Protein AF-A0A2D5GA46-F1 (afdb_monomer)

pLDDT: mean 88.22, std 16.43, range [21.11, 98.94]

Structure (mmCIF, N/CA/C/O backbone):
data_AF-A0A2D5GA46-F1
#
_entry.id   AF-A0A2D5GA46-F1
#
loop_
_atom_site.group_PDB
_atom_site.id
_atom_site.type_symbol
_atom_site.label_atom_id
_atom_site.label_alt_id
_atom_site.label_comp_id
_atom_site.label_asym_id
_atom_site.label_entity_id
_atom_site.label_seq_id
_atom_site.pdbx_PDB_ins_code
_atom_site.Cartn_x
_atom_site.Cartn_y
_atom_site.Cartn_z
_atom_site.occupancy
_atom_site.B_iso_or_equiv
_atom_site.auth_seq_id
_atom_site.auth_comp_id
_atom_site.auth_asym_id
_atom_site.auth_atom_id
_atom_site.pdbx_PDB_model_num
ATOM 1 N N . MET A 1 1 ? 27.102 -34.604 -5.254 1.00 32.22 1 MET A N 1
ATOM 2 C CA . MET A 1 1 ? 25.715 -34.229 -4.903 1.00 32.22 1 MET A CA 1
ATOM 3 C C . MET A 1 1 ? 25.779 -32.876 -4.217 1.00 32.22 1 MET A C 1
ATOM 5 O O . MET A 1 1 ? 26.209 -32.819 -3.077 1.00 32.22 1 MET A O 1
ATOM 9 N N . THR A 1 2 ? 25.460 -31.797 -4.927 1.00 32.66 2 THR A N 1
ATOM 10 C CA . THR A 1 2 ? 25.626 -30.408 -4.451 1.00 32.66 2 THR A CA 1
ATOM 11 C C . THR A 1 2 ? 24.474 -29.549 -4.974 1.00 32.66 2 THR A C 1
ATOM 13 O O . THR A 1 2 ? 24.656 -28.627 -5.761 1.00 32.66 2 THR A O 1
ATOM 16 N N . ARG A 1 3 ? 23.248 -29.910 -4.579 1.00 33.72 3 ARG A N 1
ATOM 17 C CA . ARG A 1 3 ? 22.033 -29.100 -4.750 1.00 33.72 3 ARG A CA 1
ATOM 18 C C . ARG A 1 3 ? 21.175 -29.288 -3.506 1.00 33.72 3 ARG A C 1
ATOM 20 O O . ARG A 1 3 ? 20.723 -30.395 -3.240 1.00 33.72 3 ARG A O 1
ATOM 27 N N . GLY A 1 4 ? 21.040 -28.217 -2.735 1.00 32.31 4 GLY A N 1
ATOM 28 C CA . GLY A 1 4 ? 20.486 -28.236 -1.385 1.00 32.31 4 GLY A CA 1
ATOM 29 C C . GLY A 1 4 ? 21.064 -27.082 -0.579 1.00 32.31 4 GLY A C 1
ATOM 30 O O . GLY A 1 4 ? 21.772 -27.311 0.396 1.00 32.31 4 GLY A O 1
ATOM 31 N N . GLY A 1 5 ? 20.822 -25.848 -1.039 1.00 42.66 5 GLY A N 1
ATOM 32 C CA . GLY A 1 5 ? 21.061 -24.668 -0.207 1.00 42.66 5 GLY A CA 1
ATOM 33 C C . GLY A 1 5 ? 20.242 -24.795 1.076 1.00 42.66 5 GLY A C 1
ATOM 34 O O . GLY A 1 5 ? 19.144 -25.357 1.050 1.00 42.66 5 GLY A O 1
ATOM 35 N N . ASN A 1 6 ? 20.794 -24.347 2.201 1.00 55.47 6 ASN A N 1
ATOM 36 C CA . ASN A 1 6 ? 20.184 -24.573 3.504 1.00 55.47 6 ASN A CA 1
ATOM 37 C C . ASN A 1 6 ? 18.778 -23.945 3.542 1.00 55.47 6 ASN A C 1
ATOM 39 O O . ASN A 1 6 ? 18.624 -22.746 3.320 1.00 55.47 6 ASN A O 1
ATOM 43 N N . MET A 1 7 ? 17.747 -24.740 3.839 1.00 55.38 7 MET A N 1
ATOM 44 C CA . MET A 1 7 ? 16.361 -24.256 3.885 1.00 55.38 7 MET A CA 1
ATOM 45 C C . MET A 1 7 ? 16.195 -23.096 4.884 1.00 55.38 7 MET A C 1
ATOM 47 O O . MET A 1 7 ? 15.442 -22.164 4.618 1.00 55.38 7 MET A O 1
ATOM 51 N N . ALA A 1 8 ? 16.957 -23.094 5.985 1.00 58.28 8 ALA A N 1
ATOM 52 C CA . ALA A 1 8 ? 16.979 -21.981 6.936 1.00 58.28 8 ALA A CA 1
ATOM 53 C C . ALA A 1 8 ? 17.539 -20.681 6.322 1.00 58.28 8 ALA A C 1
ATOM 55 O O . ALA A 1 8 ? 17.043 -19.596 6.603 1.00 58.28 8 ALA A O 1
ATOM 56 N N . GLU A 1 9 ? 18.531 -20.782 5.436 1.00 61.66 9 GLU A N 1
ATOM 57 C CA . GLU A 1 9 ? 19.129 -19.636 4.743 1.00 61.66 9 GLU A CA 1
ATOM 58 C C . GLU A 1 9 ? 18.161 -19.032 3.715 1.00 61.66 9 GLU A C 1
ATOM 60 O O . GLU A 1 9 ? 18.057 -17.813 3.604 1.00 61.66 9 GLU A O 1
ATOM 65 N N . GLN A 1 10 ? 17.376 -19.867 3.024 1.00 61.78 10 GLN A N 1
ATOM 66 C CA . GLN A 1 10 ? 16.293 -19.397 2.151 1.00 61.78 10 GLN A CA 1
ATOM 67 C C . GLN A 1 10 ? 15.168 -18.701 2.934 1.00 61.78 10 GLN A C 1
ATOM 69 O O . GLN A 1 10 ? 14.608 -17.718 2.453 1.00 61.78 10 GLN A O 1
ATOM 74 N N . LEU A 1 11 ? 14.853 -19.172 4.146 1.00 63.16 11 LEU A N 1
ATOM 75 C CA . LEU A 1 11 ? 13.822 -18.570 4.998 1.00 63.16 11 LEU A CA 1
ATOM 76 C C . LEU A 1 11 ? 14.230 -17.193 5.549 1.00 63.16 11 LEU A C 1
ATOM 78 O O . LEU A 1 11 ? 13.364 -16.336 5.715 1.00 63.16 11 LEU A O 1
ATOM 82 N N . LEU A 1 12 ? 15.527 -16.939 5.760 1.00 65.25 12 LEU A N 1
ATOM 83 C CA . LEU A 1 12 ? 16.032 -15.615 6.151 1.00 65.25 12 LEU A CA 1
ATOM 84 C C . LEU A 1 12 ? 15.854 -14.558 5.046 1.00 65.25 12 LEU A C 1
ATOM 86 O O . LEU A 1 12 ? 15.592 -13.399 5.357 1.00 65.25 12 LEU A O 1
ATOM 90 N N . LYS A 1 13 ? 15.906 -14.949 3.763 1.00 67.62 13 LYS A N 1
ATOM 91 C CA . LYS A 1 13 ? 15.710 -14.035 2.617 1.00 67.62 13 LYS A CA 1
ATOM 92 C C . LYS A 1 13 ? 14.271 -13.520 2.460 1.00 67.62 13 LYS A C 1
ATOM 94 O O . LYS A 1 13 ? 14.012 -12.702 1.582 1.00 67.62 13 LYS A O 1
ATOM 99 N N . LYS A 1 14 ? 13.313 -13.984 3.275 1.00 67.69 14 LYS A N 1
ATOM 100 C CA . LYS A 1 14 ? 11.907 -13.562 3.160 1.00 67.69 14 LYS A CA 1
ATOM 101 C C . LYS A 1 14 ? 11.649 -12.108 3.568 1.00 67.69 14 LYS A C 1
ATOM 103 O O . LYS A 1 14 ? 10.670 -11.541 3.091 1.00 67.69 14 LYS A O 1
ATOM 108 N N . GLU A 1 15 ? 12.491 -11.523 4.419 1.00 69.81 15 GLU A N 1
ATOM 109 C CA . GLU A 1 15 ? 12.172 -10.280 5.140 1.00 69.81 15 GLU A CA 1
ATOM 110 C C . GLU A 1 15 ? 13.110 -9.091 4.869 1.00 69.81 15 GLU A C 1
ATOM 112 O O . GLU A 1 15 ? 13.010 -8.067 5.550 1.00 69.81 15 GLU A O 1
ATOM 117 N N . GLY A 1 16 ? 13.962 -9.164 3.846 1.00 67.50 16 GLY A N 1
ATOM 118 C CA . GLY A 1 16 ? 14.787 -8.035 3.414 1.00 67.50 16 GLY A CA 1
ATOM 119 C C . GLY A 1 16 ? 16.171 -8.426 2.911 1.00 67.50 16 GLY A C 1
ATOM 120 O O . GLY A 1 16 ? 16.488 -9.599 2.712 1.00 67.50 16 GLY A O 1
ATOM 121 N N . ASP A 1 17 ? 17.003 -7.399 2.748 1.00 70.38 17 ASP A N 1
ATOM 122 C CA . ASP A 1 17 ? 18.439 -7.521 2.505 1.00 70.38 17 ASP A CA 1
ATOM 123 C C . ASP A 1 17 ? 19.165 -8.200 3.682 1.00 70.38 17 ASP A C 1
ATOM 125 O O . ASP A 1 17 ? 18.800 -8.047 4.851 1.00 70.38 17 ASP A O 1
ATOM 129 N N . ILE A 1 18 ? 20.226 -8.946 3.376 1.00 74.94 18 ILE A N 1
ATOM 130 C CA . ILE A 1 18 ? 20.950 -9.759 4.354 1.00 74.94 18 ILE A CA 1
ATOM 131 C C . ILE A 1 18 ? 22.105 -8.940 4.929 1.00 74.94 18 ILE A C 1
ATOM 133 O O . ILE A 1 18 ? 23.061 -8.626 4.223 1.00 74.94 18 ILE A O 1
ATOM 137 N N . ASN A 1 19 ? 22.080 -8.689 6.243 1.00 79.00 19 ASN A N 1
ATOM 138 C CA . ASN A 1 19 ? 23.097 -7.891 6.947 1.00 79.00 19 ASN A CA 1
ATOM 139 C C . ASN A 1 19 ? 24.559 -8.298 6.688 1.00 79.00 19 ASN A C 1
ATOM 141 O O . ASN A 1 19 ? 25.452 -7.466 6.819 1.00 79.00 19 ASN A O 1
ATOM 145 N N . LEU A 1 20 ? 24.808 -9.563 6.344 1.00 80.62 20 LEU A N 1
ATOM 146 C CA . LEU A 1 20 ? 26.142 -10.124 6.114 1.00 80.62 20 LEU A CA 1
ATOM 147 C C . LEU A 1 20 ? 26.400 -10.515 4.644 1.00 80.62 20 LEU A C 1
ATOM 149 O O . LEU A 1 20 ? 27.418 -11.142 4.361 1.00 80.62 20 LEU A O 1
ATOM 153 N N . GLY A 1 21 ? 25.505 -10.165 3.713 1.00 84.38 21 GLY A N 1
ATOM 154 C CA . GLY A 1 21 ? 25.599 -10.550 2.300 1.00 84.38 21 GLY A CA 1
ATOM 155 C C . GLY A 1 21 ? 26.822 -9.970 1.576 1.00 84.38 21 GLY A C 1
ATOM 156 O O . GLY A 1 21 ? 27.232 -8.834 1.812 1.00 84.38 21 GLY A O 1
ATOM 157 N N . GLU A 1 22 ? 27.397 -10.729 0.639 1.00 88.62 22 GLU A N 1
ATOM 158 C CA . GLU A 1 22 ? 28.576 -10.294 -0.131 1.00 88.62 22 GLU A CA 1
ATOM 159 C C . GLU A 1 22 ? 28.310 -9.051 -0.995 1.00 88.62 22 GLU A C 1
ATOM 161 O O . GLU A 1 22 ? 29.223 -8.268 -1.266 1.00 88.62 22 GLU A O 1
ATOM 166 N N . ARG A 1 23 ? 27.064 -8.853 -1.453 1.00 89.44 23 ARG A N 1
ATOM 167 C CA . ARG A 1 23 ? 26.666 -7.642 -2.188 1.00 89.44 23 ARG A CA 1
ATOM 168 C C . ARG A 1 23 ? 26.649 -6.418 -1.275 1.00 89.44 23 ARG A C 1
ATOM 170 O O . ARG A 1 23 ? 27.208 -5.396 -1.666 1.00 89.44 23 ARG A O 1
ATOM 177 N N . ARG A 1 24 ? 26.157 -6.554 -0.034 1.00 91.50 24 ARG A N 1
ATOM 178 C CA . ARG A 1 24 ? 26.246 -5.505 0.998 1.00 91.50 24 ARG A CA 1
ATOM 179 C C . ARG A 1 24 ? 27.687 -5.080 1.235 1.00 91.50 24 ARG A C 1
ATOM 181 O O . ARG A 1 24 ? 27.998 -3.898 1.158 1.00 91.50 24 ARG A O 1
ATOM 188 N N . GLN A 1 25 ? 28.572 -6.047 1.474 1.00 92.19 25 GLN A N 1
ATOM 189 C CA . GLN A 1 25 ? 29.986 -5.777 1.748 1.00 92.19 25 GLN A CA 1
ATOM 190 C C . GLN A 1 25 ? 30.677 -5.076 0.568 1.00 92.19 25 GLN A C 1
ATOM 192 O O . GLN A 1 25 ? 31.430 -4.127 0.779 1.00 92.19 25 GLN A O 1
ATOM 197 N N . ARG A 1 26 ? 30.386 -5.486 -0.677 1.00 93.69 26 ARG A N 1
ATOM 198 C CA . ARG A 1 26 ? 30.885 -4.804 -1.884 1.00 93.69 26 ARG A CA 1
ATOM 199 C C . ARG A 1 26 ? 30.360 -3.375 -2.000 1.00 93.69 26 ARG A C 1
ATOM 201 O O . ARG A 1 26 ? 31.159 -2.466 -2.196 1.00 93.69 26 ARG A O 1
ATOM 208 N N . TRP A 1 27 ? 29.058 -3.167 -1.810 1.00 95.12 27 TRP A N 1
ATOM 209 C CA . TRP A 1 27 ? 28.456 -1.833 -1.843 1.00 95.12 27 TRP A CA 1
ATOM 210 C C . TRP A 1 27 ? 29.061 -0.923 -0.764 1.00 95.12 27 TRP A C 1
ATOM 212 O O . TRP A 1 27 ? 29.492 0.189 -1.053 1.00 95.12 27 TRP A O 1
ATOM 222 N N . GLN A 1 28 ? 29.207 -1.413 0.469 1.00 95.44 28 GLN A N 1
ATOM 223 C CA . GLN A 1 28 ? 29.870 -0.670 1.543 1.00 95.44 28 GLN A CA 1
ATOM 224 C C . GLN A 1 28 ? 31.334 -0.343 1.211 1.00 95.44 28 GLN A C 1
ATOM 226 O O . GLN A 1 28 ? 31.806 0.755 1.510 1.00 95.44 28 GLN A O 1
ATOM 231 N N . ALA A 1 29 ? 32.052 -1.272 0.572 1.00 95.38 29 ALA A N 1
ATOM 232 C CA . ALA A 1 29 ? 33.435 -1.067 0.159 1.00 95.38 29 ALA A CA 1
ATOM 233 C C . ALA A 1 29 ? 33.589 -0.001 -0.941 1.00 95.38 29 ALA A C 1
ATOM 235 O O . ALA A 1 29 ? 34.587 0.718 -0.919 1.00 95.38 29 ALA A O 1
ATOM 236 N N . GLU A 1 30 ? 32.620 0.110 -1.852 1.00 96.56 30 GLU A N 1
ATOM 237 C CA . GLU A 1 30 ? 32.587 1.072 -2.964 1.00 96.56 30 GLU A CA 1
ATOM 238 C C . GLU A 1 30 ? 32.096 2.465 -2.531 1.00 96.56 30 GLU A C 1
ATOM 240 O O . GLU A 1 30 ? 32.662 3.474 -2.947 1.00 96.56 30 GLU A O 1
ATOM 245 N N . TYR A 1 31 ? 31.072 2.531 -1.671 1.00 95.88 31 TYR A N 1
ATOM 246 C CA . TYR A 1 31 ? 30.302 3.757 -1.428 1.00 95.88 31 TYR A CA 1
ATOM 247 C C . TYR A 1 31 ? 30.518 4.443 -0.072 1.00 95.88 31 TYR A C 1
ATOM 249 O O . TYR A 1 31 ? 30.036 5.564 0.099 1.00 95.88 31 TYR A O 1
ATOM 257 N N . LEU A 1 32 ? 31.192 3.818 0.903 1.00 96.94 32 LEU A N 1
ATOM 258 C CA . LEU A 1 32 ? 31.374 4.404 2.242 1.00 96.94 32 LEU A CA 1
ATOM 259 C C . LEU A 1 32 ? 32.798 4.902 2.490 1.00 96.94 32 LEU A C 1
ATOM 261 O O . LEU A 1 32 ? 33.761 4.147 2.342 1.00 96.94 32 LEU A O 1
ATOM 265 N N . ASN A 1 33 ? 32.928 6.143 2.957 1.00 96.38 33 ASN A N 1
ATOM 266 C CA . ASN A 1 33 ? 34.182 6.690 3.471 1.00 96.38 33 ASN A CA 1
ATOM 267 C C . ASN A 1 33 ? 34.531 6.160 4.880 1.00 96.38 33 ASN A C 1
ATOM 269 O O . ASN A 1 33 ? 33.725 5.505 5.548 1.00 96.38 33 ASN A O 1
ATOM 273 N N . ASP A 1 34 ? 35.744 6.467 5.344 1.00 97.62 34 ASP A N 1
ATOM 274 C CA . ASP A 1 34 ? 36.262 5.994 6.635 1.00 97.62 34 ASP A CA 1
ATOM 275 C C . ASP A 1 34 ? 35.435 6.472 7.839 1.00 97.62 34 ASP A C 1
ATOM 277 O O . ASP A 1 34 ? 35.288 5.733 8.811 1.00 97.62 34 ASP A O 1
ATOM 281 N N . ASN A 1 35 ? 34.839 7.669 7.775 1.00 97.38 35 ASN A N 1
ATOM 282 C CA . ASN A 1 35 ? 33.985 8.199 8.841 1.00 97.38 35 ASN A CA 1
ATOM 283 C C . ASN A 1 35 ? 32.694 7.376 8.987 1.00 97.38 35 ASN A C 1
ATOM 285 O O . ASN A 1 35 ? 32.341 6.959 10.089 1.00 97.38 35 ASN A O 1
ATOM 289 N N . SER A 1 36 ? 32.017 7.077 7.875 1.00 97.56 36 SER A N 1
ATOM 290 C CA . SER A 1 36 ? 30.827 6.217 7.865 1.00 97.56 36 SER A CA 1
ATOM 291 C C . SER A 1 36 ? 31.163 4.797 8.327 1.00 97.56 36 SER A C 1
ATOM 293 O O . SER A 1 36 ? 30.433 4.230 9.138 1.00 97.56 36 SER A O 1
ATOM 295 N N . ARG A 1 37 ? 32.302 4.237 7.890 1.00 97.12 37 ARG A N 1
ATOM 296 C CA . ARG A 1 37 ? 32.782 2.922 8.355 1.00 97.12 37 ARG A CA 1
ATOM 297 C C . ARG A 1 37 ? 33.083 2.911 9.851 1.00 97.12 37 ARG A C 1
ATOM 299 O O . ARG A 1 37 ? 32.729 1.946 10.517 1.00 97.12 37 ARG A O 1
ATOM 306 N N . GLN A 1 38 ? 33.690 3.967 10.396 1.00 98.00 38 GLN A N 1
ATOM 307 C CA . GLN A 1 38 ? 33.962 4.062 11.831 1.00 98.00 38 GLN A CA 1
ATOM 308 C C . GLN A 1 38 ? 32.664 4.073 12.650 1.00 98.00 38 GLN A C 1
ATOM 310 O O . GLN A 1 38 ? 32.552 3.310 13.605 1.00 98.00 38 GLN A O 1
ATOM 315 N N . ILE A 1 39 ? 31.659 4.850 12.236 1.00 97.94 39 ILE A N 1
ATOM 316 C CA . ILE A 1 39 ? 30.347 4.876 12.902 1.00 97.94 39 ILE A CA 1
ATOM 317 C C . ILE A 1 39 ? 29.661 3.500 12.833 1.00 97.94 39 ILE A C 1
ATOM 319 O O . ILE A 1 39 ? 29.128 3.042 13.839 1.00 97.94 39 ILE A O 1
ATOM 323 N N . LEU A 1 40 ? 29.717 2.800 11.692 1.00 96.50 40 LEU A N 1
ATOM 324 C CA . LEU A 1 40 ? 29.174 1.437 11.563 1.00 96.50 40 LEU A CA 1
ATOM 325 C C . LEU A 1 40 ? 29.952 0.398 12.392 1.00 96.50 40 LEU A C 1
ATOM 327 O O . LEU A 1 40 ? 29.359 -0.550 12.906 1.00 96.50 40 LEU A O 1
ATOM 331 N N . ASN A 1 41 ? 31.265 0.572 12.557 1.00 96.38 41 ASN A N 1
ATOM 332 C CA . ASN A 1 41 ? 32.075 -0.259 13.450 1.00 96.38 41 ASN A CA 1
ATOM 333 C C . ASN A 1 41 ? 31.704 -0.028 14.921 1.00 96.38 41 ASN A C 1
ATOM 335 O O . ASN A 1 41 ? 31.658 -0.989 15.687 1.00 96.38 41 ASN A O 1
ATOM 339 N N . ASP A 1 42 ? 31.424 1.216 15.316 1.00 97.56 42 ASP A N 1
ATOM 340 C CA . ASP A 1 42 ? 30.950 1.538 16.663 1.00 97.56 42 ASP A CA 1
ATOM 341 C C . ASP A 1 42 ? 29.507 1.039 16.892 1.00 97.56 42 ASP A C 1
ATOM 343 O O . ASP A 1 42 ? 29.247 0.433 17.930 1.00 97.56 42 ASP A O 1
ATOM 347 N N . ASP A 1 43 ? 28.595 1.158 15.916 1.00 96.00 43 ASP A N 1
ATOM 348 C CA . ASP A 1 43 ? 27.264 0.517 15.949 1.00 96.00 43 ASP A CA 1
ATOM 349 C C . ASP A 1 43 ? 27.387 -0.995 16.200 1.00 96.00 43 ASP A C 1
ATOM 351 O O . ASP A 1 43 ? 26.903 -1.518 17.205 1.00 96.00 43 ASP A O 1
ATOM 355 N N . SER A 1 44 ? 28.160 -1.675 15.350 1.00 94.88 44 SER A N 1
ATOM 356 C CA . SER A 1 44 ? 28.462 -3.107 15.447 1.00 94.88 44 SER A CA 1
ATOM 357 C C . SER A 1 44 ? 29.178 -3.505 16.748 1.00 94.88 44 SER A C 1
ATOM 359 O O . SER A 1 44 ? 29.153 -4.672 17.140 1.00 94.88 44 SER A O 1
ATOM 361 N N . ARG A 1 45 ? 29.815 -2.560 17.448 1.00 96.69 45 ARG A N 1
ATOM 362 C CA . ARG A 1 45 ? 30.484 -2.798 18.732 1.00 96.69 45 ARG A CA 1
ATOM 363 C C . ARG A 1 45 ? 29.552 -2.644 19.934 1.00 96.69 45 ARG A C 1
ATOM 365 O O . ARG A 1 45 ? 29.762 -3.334 20.932 1.00 96.69 45 ARG A O 1
ATOM 372 N N . TYR A 1 46 ? 28.594 -1.720 19.877 1.00 97.19 46 TYR A N 1
ATOM 373 C CA . TYR A 1 46 ? 27.772 -1.339 21.031 1.00 97.19 46 TYR A CA 1
ATOM 374 C C . TYR A 1 46 ? 26.321 -1.843 20.966 1.00 97.19 46 TYR A C 1
ATOM 376 O O . TYR A 1 46 ? 25.702 -1.989 22.022 1.00 97.19 46 TYR A O 1
ATOM 384 N N . PHE A 1 47 ? 25.788 -2.157 19.782 1.00 96.06 47 PHE A N 1
ATOM 385 C CA . PHE A 1 47 ? 24.461 -2.761 19.613 1.00 96.06 47 PHE A CA 1
ATOM 386 C C . PHE A 1 47 ? 24.520 -4.290 19.480 1.00 96.06 47 PHE A C 1
ATOM 388 O O . PHE A 1 47 ? 25.528 -4.883 19.092 1.00 96.06 47 PHE A O 1
ATOM 395 N N . LEU A 1 48 ? 23.414 -4.952 19.835 1.00 94.12 48 LEU A N 1
ATOM 396 C CA . LEU A 1 48 ? 23.295 -6.406 19.754 1.00 94.12 48 LEU A CA 1
ATOM 397 C C . LEU A 1 48 ? 23.180 -6.861 18.294 1.00 94.12 48 LEU A C 1
ATOM 399 O O . LEU A 1 48 ? 22.312 -6.401 17.554 1.00 94.12 48 LEU A O 1
ATOM 403 N N . HIS A 1 49 ? 24.002 -7.835 17.906 1.00 90.19 49 HIS A N 1
ATOM 404 C CA . HIS A 1 49 ? 23.925 -8.460 16.587 1.00 90.19 49 HIS A CA 1
ATOM 405 C C . HIS A 1 49 ? 22.663 -9.316 16.480 1.00 90.19 49 HIS A C 1
ATOM 407 O O . HIS A 1 49 ? 22.516 -10.315 17.184 1.00 90.19 49 HIS A O 1
ATOM 413 N N . GLN A 1 50 ? 21.764 -8.929 15.580 1.00 86.75 50 GLN A N 1
ATOM 414 C CA . GLN A 1 50 ? 20.545 -9.664 15.250 1.00 86.75 50 GLN A CA 1
ATOM 415 C C . GLN A 1 50 ? 20.195 -9.454 13.772 1.00 86.75 50 GLN A C 1
ATOM 417 O O . GLN A 1 50 ? 20.529 -8.423 13.179 1.00 86.75 50 GLN A O 1
ATOM 422 N N . ALA A 1 51 ? 19.509 -10.429 13.173 1.00 83.81 51 ALA A N 1
ATOM 423 C CA . ALA A 1 51 ? 19.071 -10.345 11.783 1.00 83.81 51 ALA A CA 1
ATOM 424 C C . ALA A 1 51 ? 18.227 -9.079 11.531 1.00 83.81 51 ALA A C 1
ATOM 426 O O . ALA A 1 51 ? 17.461 -8.657 12.395 1.00 83.81 51 ALA A O 1
ATOM 427 N N . MET A 1 52 ? 18.366 -8.490 10.338 1.00 81.19 52 MET A N 1
ATOM 428 C CA . MET A 1 52 ? 17.627 -7.297 9.882 1.00 81.19 52 MET A CA 1
ATOM 429 C C . MET A 1 52 ? 17.880 -6.006 10.694 1.00 81.19 52 MET A C 1
ATOM 431 O O . MET A 1 52 ? 17.202 -5.008 10.475 1.00 81.19 52 MET A O 1
ATOM 435 N N . SER A 1 53 ? 18.864 -5.995 11.604 1.00 86.00 53 SER A N 1
ATOM 436 C CA . SER A 1 53 ? 19.285 -4.812 12.372 1.00 86.00 53 SER A CA 1
ATOM 437 C C . SER A 1 53 ? 20.790 -4.569 12.197 1.00 86.00 53 SER A C 1
ATOM 439 O O . SER A 1 53 ? 21.191 -3.985 11.194 1.00 86.00 53 SER A O 1
ATOM 441 N N . THR A 1 54 ? 21.630 -5.091 13.090 1.00 87.75 54 THR A N 1
ATOM 442 C CA . THR A 1 54 ? 23.091 -4.897 13.093 1.00 87.75 54 THR A CA 1
ATOM 443 C C . THR A 1 54 ? 23.817 -6.088 12.431 1.00 87.75 54 THR A C 1
ATOM 445 O O . THR A 1 54 ? 23.388 -7.230 12.625 1.00 87.75 54 THR A O 1
ATOM 448 N N . PRO A 1 55 ? 24.902 -5.885 11.653 1.00 89.06 55 PRO A N 1
ATOM 449 C CA . PRO A 1 55 ? 25.471 -4.599 11.236 1.00 89.06 55 PRO A CA 1
ATOM 450 C C . PRO A 1 55 ? 24.591 -3.841 10.230 1.00 89.06 55 PRO A C 1
ATOM 452 O O . PRO A 1 55 ? 24.042 -4.420 9.287 1.00 89.06 55 PRO A O 1
ATOM 455 N N . CYS A 1 56 ? 24.498 -2.526 10.429 1.00 93.38 56 CYS A N 1
ATOM 456 C CA . CYS A 1 56 ? 23.731 -1.619 9.578 1.00 93.38 56 CYS A CA 1
ATOM 457 C C . CYS A 1 56 ? 24.351 -1.451 8.171 1.00 93.38 56 CYS A C 1
ATOM 459 O O . CYS A 1 56 ? 25.536 -1.707 7.953 1.00 93.38 56 CYS A O 1
ATOM 461 N N . LEU A 1 57 ? 23.540 -1.016 7.197 1.00 93.44 57 LEU A N 1
ATOM 462 C CA . LEU A 1 57 ? 23.953 -0.823 5.797 1.00 93.44 57 LEU A CA 1
ATOM 463 C C . LEU A 1 57 ? 24.768 0.466 5.585 1.00 93.44 57 LEU A C 1
ATOM 465 O O . LEU A 1 57 ? 25.820 0.433 4.951 1.00 93.44 57 LEU A O 1
ATOM 469 N N . ASN A 1 58 ? 24.268 1.594 6.089 1.00 95.44 58 ASN A N 1
ATOM 470 C CA . ASN A 1 58 ? 24.820 2.938 5.905 1.00 95.44 58 ASN A CA 1
ATOM 471 C C . ASN A 1 58 ? 24.416 3.825 7.103 1.00 95.44 58 ASN A C 1
ATOM 473 O O . ASN A 1 58 ? 23.552 3.441 7.892 1.00 95.44 58 ASN A O 1
ATOM 477 N N . VAL A 1 59 ? 25.023 5.005 7.234 1.00 97.31 59 VAL A N 1
ATOM 478 C CA . VAL A 1 59 ? 24.756 5.985 8.294 1.00 97.31 59 VAL A CA 1
ATOM 479 C C . VAL A 1 59 ? 23.863 7.099 7.751 1.00 97.31 59 VAL A C 1
ATOM 481 O O . VAL A 1 59 ? 24.298 7.890 6.917 1.00 97.31 59 VAL A O 1
ATOM 484 N N . LEU A 1 60 ? 22.626 7.187 8.238 1.00 96.88 60 LEU A N 1
ATOM 485 C CA . LEU A 1 60 ? 21.713 8.280 7.896 1.00 96.88 60 LEU A CA 1
ATOM 486 C C . LEU A 1 60 ? 21.966 9.511 8.774 1.00 96.88 60 LEU A C 1
ATOM 488 O O . LEU A 1 60 ? 22.172 9.386 9.979 1.00 96.88 60 LEU A O 1
ATOM 492 N N . GLU A 1 61 ? 21.920 10.696 8.165 1.00 97.44 61 GLU A N 1
ATOM 493 C CA . GLU A 1 61 ? 21.987 11.988 8.860 1.00 97.44 61 GLU A CA 1
ATOM 494 C C . GLU A 1 61 ? 20.608 12.663 8.917 1.00 97.44 61 GLU A C 1
ATOM 496 O O . GLU A 1 61 ? 20.268 13.279 9.928 1.00 97.44 61 GLU A O 1
ATOM 501 N N . LYS A 1 62 ? 19.804 12.558 7.846 1.00 97.12 62 LYS A N 1
ATOM 502 C CA . LYS A 1 62 ? 18.493 13.225 7.731 1.00 97.12 62 LYS A CA 1
ATOM 503 C C . LYS A 1 62 ? 17.474 12.369 6.986 1.00 97.12 62 LYS A C 1
ATOM 505 O O . LYS A 1 62 ? 17.835 11.518 6.174 1.00 97.12 62 LYS A O 1
ATOM 510 N N . ALA A 1 63 ? 16.201 12.661 7.227 1.00 97.19 63 ALA A N 1
ATOM 511 C CA . ALA A 1 63 ? 15.073 12.182 6.442 1.00 97.19 63 ALA A CA 1
ATOM 512 C C . ALA A 1 63 ? 14.055 13.327 6.301 1.00 97.19 63 ALA A C 1
ATOM 514 O O . ALA A 1 63 ? 13.688 13.934 7.306 1.00 97.19 63 ALA A O 1
ATOM 515 N N . GLU A 1 64 ? 13.630 13.651 5.079 1.00 96.94 64 GLU A N 1
ATOM 516 C CA . GLU A 1 64 ? 12.732 14.777 4.788 1.00 96.94 64 GLU A CA 1
ATOM 517 C C . GLU A 1 64 ? 11.910 14.520 3.517 1.00 96.94 64 GLU A C 1
ATOM 519 O O . GLU A 1 64 ? 12.458 14.140 2.479 1.00 96.94 64 GLU A O 1
ATOM 524 N N . GLY A 1 65 ? 10.591 14.722 3.588 1.00 97.50 65 GLY A N 1
ATOM 525 C CA . GLY A 1 65 ? 9.682 14.415 2.484 1.00 97.50 65 GLY A CA 1
ATOM 526 C C . GLY A 1 65 ? 9.769 12.933 2.118 1.00 97.50 65 GLY A C 1
ATOM 527 O O . GLY A 1 65 ? 9.540 12.075 2.971 1.00 97.50 65 GLY A O 1
ATOM 528 N N . ILE A 1 66 ? 10.150 12.630 0.875 1.00 98.00 66 ILE A N 1
ATOM 529 C CA . ILE A 1 66 ? 10.395 11.254 0.413 1.00 98.00 66 ILE A CA 1
ATOM 530 C C . ILE A 1 66 ? 11.840 10.767 0.574 1.00 98.00 66 ILE A C 1
ATOM 532 O O . ILE A 1 66 ? 12.158 9.637 0.203 1.00 98.00 66 ILE A O 1
ATOM 536 N N . TRP A 1 67 ? 12.737 11.623 1.061 1.00 98.44 67 TRP A N 1
ATOM 537 C CA . TRP A 1 67 ? 14.174 11.451 0.893 1.00 98.44 67 TRP A CA 1
ATOM 538 C C . TRP A 1 67 ? 14.875 11.093 2.198 1.00 98.44 67 TRP A C 1
ATOM 540 O O . TRP A 1 67 ? 14.715 11.770 3.210 1.00 98.44 67 TRP A O 1
ATOM 550 N N . LEU A 1 68 ? 15.753 10.097 2.137 1.00 98.31 68 LEU A N 1
ATOM 551 C CA . LEU A 1 68 ? 16.807 9.861 3.121 1.00 98.31 68 LEU A CA 1
ATOM 552 C C . LEU A 1 68 ? 18.090 10.545 2.646 1.00 98.31 68 LEU A C 1
ATOM 554 O O . LEU A 1 68 ? 18.372 10.560 1.446 1.00 98.31 68 LEU A O 1
ATOM 558 N N . GLN A 1 69 ? 18.892 11.067 3.572 1.00 98.38 69 GLN A N 1
ATOM 559 C CA . GLN A 1 69 ? 20.234 11.582 3.300 1.00 98.38 69 GLN A CA 1
ATOM 560 C C . GLN A 1 69 ? 21.254 10.902 4.217 1.00 98.38 69 GLN A C 1
ATOM 562 O O . GLN A 1 69 ? 21.078 10.888 5.439 1.00 98.38 69 GLN A O 1
ATOM 567 N N . ASP A 1 70 ? 22.323 10.350 3.638 1.00 97.94 70 ASP A N 1
ATOM 568 C CA . ASP A 1 70 ? 23.439 9.803 4.415 1.00 97.94 70 ASP A CA 1
ATOM 569 C C . ASP A 1 70 ? 24.428 10.879 4.882 1.00 97.94 70 ASP A C 1
ATOM 571 O O . ASP A 1 70 ? 24.437 12.008 4.389 1.00 97.94 70 ASP A O 1
ATOM 575 N N . ASN A 1 71 ? 25.292 10.512 5.829 1.00 97.31 71 ASN A N 1
ATOM 576 C CA . ASN A 1 71 ? 26.341 11.376 6.389 1.00 97.31 71 ASN A CA 1
ATOM 577 C C . ASN A 1 71 ? 27.468 11.749 5.394 1.00 97.31 71 ASN A C 1
ATOM 579 O O . ASN A 1 71 ? 28.482 12.327 5.791 1.00 97.31 71 ASN A O 1
ATOM 583 N N . GLN A 1 72 ? 27.327 11.380 4.118 1.00 96.69 72 GLN A N 1
ATOM 584 C CA . GLN A 1 72 ? 28.188 11.790 3.006 1.00 96.69 72 GLN A CA 1
ATOM 585 C C . GLN A 1 72 ? 27.439 12.710 2.024 1.00 96.69 72 GLN A C 1
ATOM 587 O O . GLN A 1 72 ? 27.999 13.131 1.012 1.00 96.69 72 GLN A O 1
ATOM 592 N N . GLY A 1 73 ? 26.176 13.031 2.320 1.00 97.06 73 GLY A N 1
ATOM 593 C CA . GLY A 1 73 ? 25.316 13.906 1.538 1.00 97.06 73 GLY A CA 1
ATOM 594 C C . GLY A 1 73 ? 24.533 13.219 0.418 1.00 97.06 73 GLY A C 1
ATOM 595 O O . GLY A 1 73 ? 23.741 13.907 -0.233 1.00 97.06 73 GLY A O 1
ATOM 596 N N . ARG A 1 74 ? 24.694 11.904 0.189 1.00 97.56 74 ARG A N 1
ATOM 597 C CA . ARG A 1 74 ? 23.939 11.183 -0.853 1.00 97.56 74 ARG A CA 1
ATOM 598 C C . ARG A 1 74 ? 22.475 11.084 -0.452 1.00 97.56 74 ARG A C 1
ATOM 600 O O . ARG A 1 74 ? 22.168 10.863 0.719 1.00 97.56 74 ARG A O 1
ATOM 607 N N . ARG A 1 75 ? 21.581 11.224 -1.431 1.00 97.81 75 ARG A N 1
ATOM 608 C CA . ARG A 1 75 ? 20.129 11.166 -1.234 1.00 97.81 75 ARG A CA 1
ATOM 609 C C . ARG A 1 75 ? 19.543 9.898 -1.843 1.00 97.81 75 ARG A C 1
ATOM 611 O O . ARG A 1 75 ? 19.983 9.470 -2.908 1.00 97.81 75 ARG A O 1
ATOM 618 N N . TYR A 1 76 ? 18.539 9.344 -1.173 1.00 98.38 76 TYR A N 1
ATOM 619 C CA . TYR A 1 76 ? 17.809 8.153 -1.599 1.00 98.38 76 TYR A CA 1
ATOM 620 C C . TYR A 1 76 ? 16.306 8.411 -1.465 1.00 98.38 76 TYR A C 1
ATOM 622 O O . TYR A 1 76 ? 15.859 8.821 -0.396 1.00 98.38 76 TYR A O 1
ATOM 630 N N . MET A 1 77 ? 15.533 8.173 -2.520 1.00 98.75 77 MET A N 1
ATOM 631 C CA . MET A 1 77 ? 14.071 8.113 -2.475 1.00 98.75 77 MET A CA 1
ATOM 632 C C . MET A 1 77 ? 13.684 6.859 -1.693 1.00 98.75 77 MET A C 1
ATOM 634 O O . MET A 1 77 ? 14.130 5.769 -2.052 1.00 98.75 77 MET A O 1
ATOM 638 N N . ASP A 1 78 ? 12.901 6.983 -0.626 1.00 98.06 78 ASP A N 1
ATOM 639 C CA . ASP A 1 78 ? 12.531 5.845 0.216 1.00 98.06 78 ASP A CA 1
ATOM 640 C C . ASP A 1 78 ? 11.142 5.315 -0.131 1.00 98.06 78 ASP A C 1
ATOM 642 O O . ASP A 1 78 ? 10.119 5.948 0.110 1.00 98.06 78 ASP A O 1
ATOM 646 N N . PHE A 1 79 ? 11.132 4.119 -0.703 1.00 97.81 79 PHE A N 1
ATOM 647 C CA . PHE A 1 79 ? 9.958 3.348 -1.084 1.00 97.81 79 PHE A CA 1
ATOM 648 C C . PHE A 1 79 ? 9.724 2.185 -0.101 1.00 97.81 79 PHE A C 1
ATOM 650 O O . PHE A 1 79 ? 9.061 1.209 -0.443 1.00 97.81 79 PHE A O 1
ATOM 657 N N . HIS A 1 80 ? 10.260 2.255 1.123 1.00 94.31 80 HIS A N 1
ATOM 658 C CA . HIS A 1 80 ? 9.983 1.284 2.182 1.00 94.31 80 HIS A CA 1
ATOM 659 C C . HIS A 1 80 ? 9.661 1.941 3.526 1.00 94.31 80 HIS A C 1
ATOM 661 O O . HIS A 1 80 ? 8.620 1.632 4.111 1.00 94.31 80 HIS A O 1
ATOM 667 N N . GLY A 1 81 ? 10.559 2.790 4.041 1.00 89.19 81 GLY A N 1
ATOM 668 C CA . GLY A 1 81 ? 10.464 3.558 5.291 1.00 89.19 81 GLY A CA 1
ATOM 669 C C . GLY A 1 81 ? 9.668 2.917 6.428 1.00 89.19 81 GLY A C 1
ATOM 670 O O . GLY A 1 81 ? 8.855 3.588 7.066 1.00 89.19 81 GLY A O 1
ATOM 671 N N . ASN A 1 82 ? 9.815 1.601 6.618 1.00 90.75 82 ASN A N 1
ATOM 672 C CA . ASN A 1 82 ? 9.072 0.753 7.558 1.00 90.75 82 ASN A CA 1
ATOM 673 C C . ASN A 1 82 ? 7.529 0.918 7.556 1.00 90.75 82 ASN A C 1
ATOM 675 O O . ASN A 1 82 ? 6.868 0.482 8.503 1.00 90.75 82 ASN A O 1
ATOM 679 N N . ASN A 1 83 ? 6.942 1.500 6.502 1.00 93.12 83 ASN A N 1
ATOM 680 C CA . ASN A 1 83 ? 5.549 1.968 6.424 1.00 93.12 83 ASN A CA 1
ATOM 681 C C . ASN A 1 83 ? 5.118 2.962 7.532 1.00 93.12 83 ASN A C 1
ATOM 683 O O . ASN A 1 83 ? 3.953 2.959 7.927 1.00 93.12 83 ASN A O 1
ATOM 687 N N . VAL A 1 84 ? 6.034 3.794 8.054 1.00 94.94 84 VAL A N 1
ATOM 688 C CA . VAL A 1 84 ? 5.714 4.842 9.059 1.00 94.94 84 VAL A CA 1
ATOM 689 C C . VAL A 1 84 ? 5.505 6.242 8.467 1.00 94.94 84 VAL A C 1
ATOM 691 O O . VAL A 1 84 ? 5.155 7.166 9.191 1.00 94.94 84 VAL A O 1
ATOM 694 N N . HIS A 1 85 ? 5.780 6.413 7.176 1.00 94.31 85 HIS A N 1
ATOM 695 C CA . HIS A 1 85 ? 6.041 7.696 6.522 1.00 94.31 85 HIS A CA 1
ATOM 696 C C . HIS A 1 85 ? 4.909 8.120 5.563 1.00 94.31 85 HIS A C 1
ATOM 698 O O . HIS A 1 85 ? 5.167 8.735 4.536 1.00 94.31 85 HIS A O 1
ATOM 704 N N . GLN A 1 86 ? 3.651 7.771 5.851 1.00 95.69 86 GLN A N 1
ATOM 705 C CA . GLN A 1 86 ? 2.486 8.037 4.989 1.00 95.69 86 GLN A CA 1
ATOM 706 C C . GLN A 1 86 ? 2.471 9.492 4.479 1.00 95.69 86 GLN A C 1
ATOM 708 O O . GLN A 1 86 ? 2.317 9.730 3.288 1.00 95.69 86 GLN A O 1
ATOM 713 N N . VAL A 1 87 ? 2.756 10.454 5.354 1.00 97.44 87 VAL A N 1
ATOM 714 C CA . VAL A 1 87 ? 2.823 11.895 5.046 1.00 97.44 87 VAL A CA 1
ATOM 715 C C . VAL A 1 87 ? 4.255 12.412 4.804 1.00 97.44 87 VAL A C 1
ATOM 717 O O . VAL A 1 87 ? 4.539 13.596 4.942 1.00 97.44 87 VAL A O 1
ATOM 720 N N . GLY A 1 88 ? 5.186 11.516 4.479 1.00 97.31 88 GLY A N 1
ATOM 721 C CA . GLY A 1 88 ? 6.617 11.799 4.382 1.00 97.31 88 GLY A CA 1
ATOM 722 C C . GLY A 1 88 ? 7.319 11.933 5.735 1.00 97.31 88 GLY A C 1
ATOM 723 O O . GLY A 1 88 ? 6.714 11.876 6.806 1.00 97.31 88 GLY A O 1
ATOM 724 N N . PHE A 1 89 ? 8.637 12.095 5.681 1.00 97.69 89 PHE A N 1
ATOM 725 C CA . PHE A 1 89 ? 9.472 12.369 6.846 1.00 97.69 89 PHE A CA 1
ATOM 726 C C . PHE A 1 89 ? 9.506 13.866 7.170 1.00 97.69 89 PHE A C 1
ATOM 728 O O . PHE A 1 89 ? 9.489 14.706 6.270 1.00 97.69 89 PHE A O 1
ATOM 735 N N . ASN A 1 90 ? 9.649 14.199 8.459 1.00 96.44 90 ASN A N 1
ATOM 736 C CA . ASN A 1 90 ? 9.876 15.570 8.938 1.00 96.44 90 ASN A CA 1
ATOM 737 C C . ASN A 1 90 ? 8.762 16.576 8.548 1.00 96.44 90 ASN A C 1
ATOM 739 O O . ASN A 1 90 ? 9.034 17.766 8.383 1.00 96.44 90 ASN A O 1
ATOM 743 N N . HIS A 1 91 ? 7.507 16.119 8.410 1.00 97.81 91 HIS A N 1
ATOM 744 C CA . HIS A 1 91 ? 6.399 16.961 7.932 1.00 97.81 91 HIS A CA 1
ATOM 745 C C . HIS A 1 91 ? 6.194 18.211 8.823 1.00 97.81 91 HIS A C 1
ATOM 747 O O . HIS A 1 91 ? 6.062 18.072 10.048 1.00 97.81 91 HIS A O 1
ATOM 753 N N . PRO A 1 92 ? 6.183 19.441 8.261 1.00 97.50 92 PRO A N 1
ATOM 754 C CA . PRO A 1 92 ? 6.145 20.679 9.047 1.00 97.50 92 PRO A CA 1
ATOM 755 C C . PRO A 1 92 ? 4.933 20.823 9.975 1.00 97.50 92 PRO A C 1
ATOM 757 O O . PRO A 1 92 ? 5.081 21.357 11.079 1.00 97.50 92 PRO A O 1
ATOM 760 N N . HIS A 1 93 ? 3.757 20.332 9.566 1.00 98.25 93 HIS A N 1
ATOM 761 C CA . HIS A 1 93 ? 2.530 20.409 10.369 1.00 98.25 93 HIS A CA 1
ATOM 762 C C . HIS A 1 93 ? 2.655 19.571 11.645 1.00 98.25 93 HIS A C 1
ATOM 764 O O . HIS A 1 93 ? 2.495 20.076 12.757 1.00 98.25 93 HIS A O 1
ATOM 770 N N . ILE A 1 94 ? 3.083 18.315 11.495 1.00 98.19 94 ILE A N 1
ATOM 771 C CA . ILE A 1 94 ? 3.273 17.371 12.607 1.00 98.19 94 ILE A CA 1
ATOM 772 C C . ILE A 1 94 ? 4.376 17.853 13.551 1.00 98.19 94 ILE A C 1
ATOM 774 O O . ILE A 1 94 ? 4.206 17.841 14.769 1.00 98.19 94 ILE A O 1
ATOM 778 N N . ASN A 1 95 ? 5.487 18.347 13.001 1.00 98.25 95 ASN A N 1
ATOM 779 C CA . ASN A 1 95 ? 6.560 18.957 13.783 1.00 98.25 95 ASN A CA 1
ATOM 780 C C . ASN A 1 95 ? 6.083 20.151 14.624 1.00 98.25 95 ASN A C 1
ATOM 782 O O . ASN A 1 95 ? 6.583 20.361 15.730 1.00 98.25 95 ASN A O 1
ATOM 786 N N . THR A 1 96 ? 5.146 20.945 14.105 1.00 98.56 96 THR A N 1
ATOM 787 C CA . THR A 1 96 ? 4.586 22.106 14.807 1.00 98.56 96 THR A CA 1
ATOM 788 C C . THR A 1 96 ? 3.656 21.659 15.933 1.00 98.56 96 THR A C 1
ATOM 790 O O . THR A 1 96 ? 3.863 22.059 17.080 1.00 98.56 96 THR A O 1
ATOM 793 N N . ALA A 1 97 ? 2.722 20.746 15.644 1.00 98.56 97 ALA A N 1
ATOM 794 C CA . ALA A 1 97 ? 1.826 20.153 16.637 1.00 98.56 97 ALA A CA 1
ATOM 795 C C . ALA A 1 97 ? 2.591 19.455 17.778 1.00 98.56 97 ALA A C 1
ATOM 797 O O . ALA A 1 97 ? 2.258 19.621 18.951 1.00 98.56 97 ALA A O 1
ATOM 798 N N . LEU A 1 98 ? 3.665 18.723 17.459 1.00 98.50 98 LEU A N 1
ATOM 799 C CA . LEU A 1 98 ? 4.499 18.047 18.456 1.00 98.50 98 LEU A CA 1
ATOM 800 C C . LEU A 1 98 ? 5.282 19.010 19.349 1.00 98.50 98 LEU A C 1
ATOM 802 O O . LEU A 1 98 ? 5.368 18.762 20.550 1.00 98.50 98 LEU A O 1
ATOM 806 N N . LYS A 1 99 ? 5.833 20.100 18.802 1.00 98.62 99 LYS A N 1
ATOM 807 C CA . LYS A 1 99 ? 6.532 21.123 19.602 1.00 98.62 99 LYS A CA 1
ATOM 808 C C . LYS A 1 99 ? 5.570 21.818 20.561 1.00 98.62 99 LYS A C 1
ATOM 810 O O . LYS A 1 99 ? 5.854 21.874 21.752 1.00 98.62 99 LYS A O 1
ATOM 815 N N . GLN A 1 100 ? 4.402 22.238 20.073 1.00 98.50 100 GLN A N 1
ATOM 816 C CA . GLN A 1 100 ? 3.361 22.813 20.926 1.00 98.50 100 GLN A CA 1
ATOM 817 C C . GLN A 1 100 ? 2.934 21.831 22.029 1.00 98.50 100 GLN A C 1
ATOM 819 O O . GLN A 1 100 ? 2.894 22.189 23.204 1.00 98.50 100 GLN A O 1
ATOM 824 N N . GLN A 1 101 ? 2.680 20.565 21.683 1.00 98.62 101 GLN A N 1
ATOM 825 C CA . GLN A 1 101 ? 2.268 19.566 22.667 1.00 98.62 101 GLN A CA 1
ATOM 826 C C . GLN A 1 101 ? 3.367 19.247 23.698 1.00 98.62 101 GLN A C 1
ATOM 828 O O . GLN A 1 101 ? 3.044 18.925 24.845 1.00 98.62 101 GLN A O 1
ATOM 833 N N . LEU A 1 102 ? 4.645 19.342 23.315 1.00 98.19 102 LEU A N 1
ATOM 834 C CA . LEU A 1 102 ? 5.793 19.184 24.211 1.00 98.19 102 LEU A CA 1
ATOM 835 C C . LEU A 1 102 ? 5.865 20.316 25.247 1.00 98.19 102 LEU A C 1
ATOM 837 O O . LEU A 1 102 ? 6.127 20.034 26.416 1.00 98.19 102 LEU A O 1
ATOM 841 N N . ASP A 1 103 ? 5.597 21.555 24.829 1.00 98.25 103 ASP A N 1
ATOM 842 C CA . ASP A 1 103 ? 5.578 22.733 25.704 1.00 98.25 103 ASP A CA 1
ATOM 843 C C . ASP A 1 103 ? 4.347 22.749 26.637 1.00 98.25 103 ASP A C 1
ATOM 845 O O . ASP A 1 103 ? 4.449 23.165 27.792 1.00 98.25 103 ASP A O 1
ATOM 849 N N . GLU A 1 104 ? 3.187 22.266 26.171 1.00 97.75 104 GLU A N 1
ATOM 850 C CA . GLU A 1 104 ? 1.935 22.250 26.946 1.00 97.75 104 GLU A CA 1
ATOM 851 C C . GLU A 1 104 ? 1.813 21.063 27.922 1.00 97.75 104 GLU A C 1
ATOM 853 O O . GLU A 1 104 ? 1.500 21.243 29.101 1.00 97.75 104 GLU A O 1
ATOM 858 N N . LEU A 1 105 ? 2.006 19.830 27.437 1.00 97.94 105 LEU A N 1
ATOM 859 C CA . LEU A 1 105 ? 1.891 18.606 28.239 1.00 97.94 105 LEU A CA 1
ATOM 860 C C . LEU A 1 105 ? 2.688 17.456 27.590 1.00 97.94 105 LEU A C 1
ATOM 862 O O . LEU A 1 105 ? 2.123 16.661 26.836 1.00 97.94 105 LEU A O 1
ATOM 866 N N . PRO A 1 106 ? 3.981 17.288 27.917 1.00 95.94 106 PRO A N 1
ATOM 867 C CA . PRO A 1 106 ? 4.825 16.270 27.288 1.00 95.94 106 PRO A CA 1
ATOM 868 C C . PRO A 1 106 ? 4.470 14.839 27.731 1.00 95.94 106 PRO A C 1
ATOM 870 O O . PRO A 1 106 ? 4.766 13.868 27.035 1.00 95.94 106 PRO A O 1
ATOM 873 N N . PHE A 1 107 ? 3.840 14.679 28.901 1.00 96.38 107 PHE A N 1
ATOM 874 C CA . PHE A 1 107 ? 3.510 13.379 29.479 1.00 96.38 107 PHE A CA 1
ATOM 875 C C . PHE A 1 107 ? 2.248 13.447 30.345 1.00 96.38 107 PHE A C 1
ATOM 877 O O . PHE A 1 107 ? 2.107 14.334 31.184 1.00 96.38 107 PHE A O 1
ATOM 884 N N . CYS A 1 108 ? 1.349 12.472 30.188 1.00 95.44 108 CYS A N 1
ATOM 885 C CA . CYS A 1 108 ? 0.171 12.308 31.038 1.00 95.44 108 CYS A CA 1
ATOM 886 C C . CYS A 1 108 ? 0.391 11.122 31.985 1.00 95.44 108 CYS A C 1
ATOM 888 O O . CYS A 1 108 ? 0.587 9.991 31.541 1.00 95.44 108 CYS A O 1
ATOM 890 N N . THR A 1 109 ? 0.381 11.377 33.293 1.00 91.62 109 THR A N 1
ATOM 891 C CA . THR A 1 109 ? 0.554 10.333 34.309 1.00 91.62 109 THR A CA 1
ATOM 892 C C . THR A 1 109 ? -0.693 9.453 34.422 1.00 91.62 109 THR A C 1
ATOM 894 O O . THR A 1 109 ? -1.830 9.917 34.309 1.00 91.62 109 THR A O 1
ATOM 897 N N . ARG A 1 110 ? -0.486 8.159 34.705 1.00 84.56 110 ARG A N 1
ATOM 898 C CA . ARG A 1 110 ? -1.575 7.209 34.995 1.00 84.56 110 ARG A CA 1
ATOM 899 C C . ARG A 1 110 ? -2.498 7.745 36.101 1.00 84.56 110 ARG A C 1
ATOM 901 O O . ARG A 1 110 ? -2.033 8.424 37.016 1.00 84.56 110 ARG A O 1
ATOM 908 N N . ARG A 1 111 ? -3.785 7.373 36.025 1.00 87.62 111 ARG A N 1
ATOM 909 C CA . ARG A 1 111 ? -4.972 7.946 36.716 1.00 87.62 111 ARG A CA 1
ATOM 910 C C . ARG A 1 111 ? -5.585 9.184 36.059 1.00 87.62 111 ARG A C 1
ATOM 912 O O . ARG A 1 111 ? -6.770 9.418 36.271 1.00 87.62 111 ARG A O 1
ATOM 919 N N . TYR A 1 112 ? -4.833 9.944 35.268 1.00 93.94 112 TYR A N 1
ATOM 920 C CA . TYR A 1 112 ? -5.355 11.128 34.587 1.00 93.94 112 TYR A CA 1
ATOM 921 C C . TYR A 1 112 ? -5.663 10.846 33.112 1.00 93.94 112 TYR A C 1
ATOM 923 O O . TYR A 1 112 ? -5.313 9.809 32.547 1.00 93.94 112 TYR A O 1
ATOM 931 N N . THR A 1 113 ? -6.370 11.783 32.490 1.00 95.69 113 THR A N 1
ATOM 932 C CA . THR A 1 113 ? -6.594 11.843 31.045 1.00 95.69 113 THR A CA 1
ATOM 933 C C . THR A 1 113 ? -6.254 13.257 30.582 1.00 95.69 113 THR A C 1
ATOM 935 O O . THR A 1 113 ? -6.106 14.162 31.403 1.00 95.69 113 THR A O 1
ATOM 938 N N . ASN A 1 114 ? -6.121 13.459 29.278 1.00 97.50 114 ASN A N 1
ATOM 939 C CA . ASN A 1 114 ? -5.828 14.757 28.677 1.00 97.50 114 ASN A CA 1
ATOM 940 C C . ASN A 1 114 ? -6.726 14.974 27.451 1.00 97.50 114 ASN A C 1
ATOM 942 O O . ASN A 1 114 ? -7.215 14.003 26.868 1.00 97.50 114 ASN A O 1
ATOM 946 N N . GLN A 1 115 ? -6.963 16.236 27.084 1.00 98.06 115 GLN A N 1
ATOM 947 C CA . GLN A 1 115 ? -7.921 16.571 26.029 1.00 98.06 115 GLN A CA 1
ATOM 948 C C . GLN A 1 115 ? -7.469 16.063 24.654 1.00 98.06 115 GLN A C 1
ATOM 950 O O . GLN A 1 115 ? -8.297 15.544 23.914 1.00 98.06 115 GLN A O 1
ATOM 955 N N . VAL A 1 116 ? -6.173 16.132 24.329 1.00 98.31 116 VAL A N 1
ATOM 956 C CA . VAL A 1 116 ? -5.654 15.679 23.027 1.00 98.31 116 VAL A CA 1
ATOM 957 C C . VAL A 1 116 ? -5.850 14.170 22.816 1.00 98.31 116 VAL A C 1
ATOM 959 O O . VAL A 1 116 ? -6.303 13.761 21.752 1.00 98.31 116 VAL A O 1
ATOM 962 N N . ALA A 1 117 ? -5.643 13.332 23.839 1.00 98.12 117 ALA A N 1
ATOM 963 C CA . ALA A 1 117 ? -5.901 11.892 23.756 1.00 98.12 117 ALA A CA 1
ATOM 964 C C . ALA A 1 117 ? -7.398 11.567 23.638 1.00 98.12 117 ALA A C 1
ATOM 966 O O . ALA A 1 117 ? -7.764 10.620 22.943 1.00 98.12 117 ALA A O 1
ATOM 967 N N . VAL A 1 118 ? -8.271 12.359 24.274 1.00 98.44 118 VAL A N 1
ATOM 968 C CA . VAL A 1 118 ? -9.731 12.238 24.103 1.00 98.44 118 VAL A CA 1
ATOM 969 C C . VAL A 1 118 ? -10.147 12.658 22.691 1.00 98.44 118 VAL A C 1
ATOM 971 O O . VAL A 1 118 ? -10.929 11.952 22.061 1.00 98.44 118 VAL A O 1
ATOM 974 N N . ASN A 1 119 ? -9.586 13.748 22.161 1.00 98.75 119 ASN A N 1
ATOM 975 C CA . ASN A 1 119 ? -9.830 14.210 20.795 1.00 98.75 119 ASN A CA 1
ATOM 976 C C . ASN A 1 119 ? -9.351 13.180 19.761 1.00 98.75 119 ASN A C 1
ATOM 978 O O . ASN A 1 119 ? -10.085 12.886 18.827 1.00 98.75 119 ASN A O 1
ATOM 982 N N . CYS A 1 120 ? -8.171 12.582 19.950 1.00 98.75 120 CYS A N 1
ATOM 983 C CA . CYS A 1 120 ? -7.655 11.525 19.079 1.00 98.75 120 CYS A CA 1
ATOM 984 C C . CYS A 1 120 ? -8.545 10.274 19.105 1.00 98.75 120 CYS A C 1
ATOM 986 O O . CYS A 1 120 ? -8.869 9.742 18.047 1.00 98.75 120 CYS A O 1
ATOM 988 N N . ALA A 1 121 ? -8.997 9.833 20.285 1.00 98.56 121 ALA A N 1
ATOM 989 C CA . ALA A 1 121 ? -9.925 8.706 20.388 1.00 98.56 121 ALA A CA 1
ATOM 990 C C . ALA A 1 121 ? -11.273 9.012 19.709 1.00 98.56 121 ALA A C 1
ATOM 992 O O . ALA A 1 121 ? -11.803 8.164 18.997 1.00 98.56 121 ALA A O 1
ATOM 993 N N . LYS A 1 122 ? -11.790 10.238 19.877 1.00 98.62 122 LYS A N 1
ATOM 994 C CA . LYS A 1 122 ? -13.015 10.710 19.219 1.00 98.62 122 LYS A CA 1
ATOM 995 C C . LYS A 1 122 ? -12.864 10.765 17.697 1.00 98.62 122 LYS A C 1
ATOM 997 O O . LYS A 1 122 ? -13.714 10.221 17.013 1.00 98.62 122 LYS A O 1
ATOM 1002 N N . LYS A 1 123 ? -11.775 11.342 17.177 1.00 98.75 123 LYS A N 1
ATOM 1003 C CA . LYS A 1 123 ? -11.502 11.424 15.733 1.00 98.75 123 LYS A CA 1
ATOM 1004 C C . LYS A 1 123 ? -11.345 10.040 15.101 1.00 98.75 123 LYS A C 1
ATOM 1006 O O . LYS A 1 123 ? -11.838 9.825 14.004 1.00 98.75 123 LYS A O 1
ATOM 1011 N N . LEU A 1 124 ? -10.707 9.090 15.793 1.00 98.56 124 LEU A N 1
ATOM 1012 C CA . LEU A 1 124 ? -10.646 7.702 15.324 1.00 98.56 124 LEU A CA 1
ATOM 1013 C C . LEU A 1 124 ? -12.037 7.061 15.272 1.00 98.56 124 LEU A C 1
ATOM 1015 O O . LEU A 1 124 ? -12.351 6.452 14.261 1.00 98.56 124 LEU A O 1
ATOM 1019 N N . ALA A 1 125 ? -12.879 7.235 16.296 1.00 98.31 125 ALA A N 1
ATOM 1020 C CA . ALA A 1 125 ? -14.258 6.739 16.275 1.00 98.31 125 ALA A CA 1
ATOM 1021 C C . ALA A 1 125 ? -15.115 7.407 15.176 1.00 98.31 125 ALA A C 1
ATOM 1023 O O . ALA A 1 125 ? -15.860 6.725 14.487 1.00 98.31 125 ALA A O 1
ATOM 1024 N N . GLU A 1 126 ? -14.962 8.717 14.951 1.00 98.06 126 GLU A N 1
ATOM 1025 C CA . GLU A 1 126 ? -15.649 9.469 13.882 1.00 98.06 126 GLU A CA 1
ATOM 1026 C C . GLU A 1 126 ? -15.296 8.996 12.463 1.00 98.06 126 GLU A C 1
ATOM 1028 O O . GLU A 1 126 ? -16.087 9.201 11.546 1.00 98.06 126 GLU A O 1
ATOM 1033 N N . LEU A 1 127 ? -14.122 8.383 12.277 1.00 98.00 127 LEU A N 1
ATOM 1034 C CA . LEU A 1 127 ? -13.687 7.804 11.002 1.00 98.00 127 LEU A CA 1
ATOM 1035 C C . LEU A 1 127 ? -14.162 6.354 10.802 1.00 98.00 127 LEU A C 1
ATOM 1037 O O . LEU A 1 127 ? -14.034 5.830 9.697 1.00 98.00 127 LEU A O 1
ATOM 1041 N N . MET A 1 128 ? -14.668 5.684 11.842 1.00 97.69 128 MET A N 1
ATOM 1042 C CA . MET A 1 128 ? -15.064 4.275 11.773 1.00 97.69 128 MET A CA 1
ATOM 1043 C C . MET A 1 128 ? -16.542 4.098 11.400 1.00 97.69 128 MET A C 1
ATOM 1045 O O . MET A 1 128 ? -17.381 4.921 11.769 1.00 97.69 128 MET A O 1
ATOM 1049 N N . PRO A 1 129 ? -16.902 2.992 10.725 1.00 94.31 129 PRO A N 1
ATOM 1050 C CA . PRO A 1 129 ? -18.295 2.620 10.523 1.00 94.31 129 PRO A CA 1
ATOM 1051 C C . PRO A 1 129 ? -18.912 1.981 11.780 1.00 94.31 129 PRO A C 1
ATOM 1053 O O . PRO A 1 129 ? -18.218 1.459 12.658 1.00 94.31 129 PRO A O 1
ATOM 1056 N N . GLY A 1 130 ? -20.245 1.963 11.821 1.00 93.06 130 GLY A N 1
ATOM 1057 C CA . GLY A 1 130 ? -21.010 1.148 12.764 1.00 93.06 130 GLY A CA 1
ATOM 1058 C C . GLY A 1 130 ? -20.811 1.536 14.232 1.00 93.06 130 GLY A C 1
ATOM 1059 O O . GLY A 1 130 ? -21.064 2.673 14.629 1.00 93.06 130 GLY A O 1
ATOM 1060 N N . ASP A 1 131 ? -20.419 0.558 15.052 1.00 95.56 131 ASP A N 1
ATOM 1061 C CA . ASP A 1 131 ? -20.244 0.688 16.504 1.00 95.56 131 ASP A CA 1
ATOM 1062 C C . ASP A 1 131 ? -18.775 0.591 16.966 1.00 95.56 131 ASP A C 1
ATOM 1064 O O . ASP A 1 131 ? -18.510 0.402 18.156 1.00 95.56 131 ASP A O 1
ATOM 1068 N N . LEU A 1 132 ? -17.810 0.735 16.046 1.00 97.88 132 LEU A N 1
ATOM 1069 C CA . LEU A 1 132 ? -16.356 0.677 16.282 1.00 97.88 132 LEU A CA 1
ATOM 1070 C C . LEU A 1 132 ? -15.815 1.933 17.011 1.00 97.88 132 LEU A C 1
ATOM 1072 O O . LEU A 1 132 ? -14.895 2.613 16.560 1.00 97.88 132 LEU A O 1
ATOM 1076 N N . ASN A 1 133 ? -16.388 2.234 18.178 1.00 97.44 133 ASN A N 1
ATOM 1077 C CA . ASN A 1 133 ? -16.206 3.491 18.911 1.00 97.44 133 ASN A CA 1
ATOM 1078 C C . ASN A 1 133 ? -15.206 3.422 20.082 1.00 97.44 133 ASN A C 1
ATOM 1080 O O . ASN A 1 133 ? -14.945 4.435 20.738 1.00 97.44 133 ASN A O 1
ATOM 1084 N N . ARG A 1 134 ? -14.667 2.240 20.416 1.00 97.50 134 ARG A N 1
ATOM 1085 C CA . ARG A 1 134 ? -13.835 2.041 21.618 1.00 97.50 134 ARG A CA 1
ATOM 1086 C C . ARG A 1 134 ? -12.364 1.947 21.258 1.00 97.50 134 ARG A C 1
ATOM 1088 O O . ARG A 1 134 ? -11.964 1.057 20.520 1.00 97.50 134 ARG A O 1
ATOM 1095 N N . VAL A 1 135 ? -11.554 2.839 21.828 1.00 97.50 135 VAL A N 1
ATOM 1096 C CA . VAL A 1 135 ? -10.122 2.960 21.520 1.00 97.50 135 VAL A CA 1
ATOM 1097 C C . VAL A 1 135 ? -9.265 2.704 22.760 1.00 97.50 135 VAL A C 1
ATOM 1099 O O . VAL A 1 135 ? -9.502 3.294 23.815 1.00 97.50 135 VAL A O 1
ATOM 1102 N N . LEU A 1 136 ? -8.218 1.885 22.619 1.00 96.94 136 LEU A N 1
ATOM 1103 C CA . LEU A 1 136 ? -7.107 1.797 23.572 1.00 96.94 136 LEU A CA 1
ATOM 1104 C C . LEU A 1 136 ? -5.776 2.051 22.855 1.00 96.94 136 LEU A C 1
ATOM 1106 O O . LEU A 1 136 ? -5.478 1.398 21.856 1.00 96.94 136 LEU A O 1
ATOM 1110 N N . PHE A 1 137 ? -4.952 2.957 23.385 1.00 97.69 137 PHE A N 1
ATOM 1111 C CA . PHE A 1 137 ? -3.646 3.282 22.804 1.00 97.69 137 PHE A CA 1
ATOM 1112 C C . PHE A 1 137 ? -2.498 2.477 23.422 1.00 97.69 137 PHE A C 1
ATOM 1114 O O . PHE A 1 137 ? -2.522 2.107 24.598 1.00 97.69 137 PHE A O 1
ATOM 1121 N N . ALA A 1 138 ? -1.444 2.273 22.634 1.00 96.62 138 ALA A N 1
ATOM 1122 C CA . ALA A 1 138 ? -0.202 1.635 23.053 1.00 96.62 138 ALA A CA 1
ATOM 1123 C C . ALA A 1 138 ? 1.015 2.309 22.382 1.00 96.62 138 ALA A C 1
ATOM 1125 O O . ALA A 1 138 ? 0.860 2.982 21.363 1.00 96.62 138 ALA A O 1
ATOM 1126 N N . PRO A 1 139 ? 2.245 2.116 22.895 1.00 94.25 139 PRO A N 1
ATOM 1127 C CA . PRO A 1 139 ? 3.454 2.683 22.286 1.00 94.25 139 PRO A CA 1
ATOM 1128 C C . PRO A 1 139 ? 3.898 1.992 20.979 1.00 94.25 139 PRO A C 1
ATOM 1130 O O . PRO A 1 139 ? 4.896 2.394 20.391 1.00 94.25 139 PRO A O 1
ATOM 1133 N N . GLY A 1 140 ? 3.213 0.940 20.515 1.00 94.94 140 GLY A N 1
ATOM 1134 C CA . GLY A 1 140 ? 3.563 0.259 19.265 1.00 94.94 140 GLY A CA 1
ATOM 1135 C C . GLY A 1 140 ? 2.619 -0.885 18.889 1.00 94.94 140 GLY A C 1
ATOM 1136 O O . GLY A 1 140 ? 1.925 -1.439 19.741 1.00 94.94 140 GLY A O 1
ATOM 1137 N N . GLY A 1 141 ? 2.610 -1.250 17.603 1.00 96.44 141 GLY A N 1
ATOM 1138 C CA . GLY A 1 141 ? 1.652 -2.203 17.023 1.00 96.44 141 GLY A CA 1
ATOM 1139 C C . GLY A 1 141 ? 1.673 -3.597 17.662 1.00 96.44 141 GLY A C 1
ATOM 1140 O O . GLY A 1 141 ? 0.627 -4.128 18.017 1.00 96.44 141 GLY A O 1
ATOM 1141 N N . THR A 1 142 ? 2.865 -4.131 17.945 1.00 96.81 142 THR A N 1
ATOM 1142 C CA . THR A 1 142 ? 3.070 -5.381 18.702 1.00 96.81 142 THR A CA 1
ATOM 1143 C C . THR A 1 142 ? 2.262 -5.430 20.012 1.00 96.81 142 THR A C 1
ATOM 1145 O O . THR A 1 142 ? 1.717 -6.465 20.377 1.00 96.81 142 THR A O 1
ATOM 1148 N N . SER A 1 143 ? 2.162 -4.303 20.729 1.00 97.19 143 SER A N 1
ATOM 1149 C CA . SER A 1 143 ? 1.382 -4.207 21.972 1.00 97.19 143 SER A CA 1
ATOM 1150 C C . SER A 1 143 ? -0.127 -4.238 21.726 1.00 97.19 143 SER A C 1
ATOM 1152 O O . SER A 1 143 ? -0.853 -4.877 22.482 1.00 97.19 143 SER A O 1
ATOM 1154 N N . VAL A 1 144 ? -0.590 -3.589 20.653 1.00 97.75 144 VAL A N 1
ATOM 1155 C CA . VAL A 1 144 ? -1.998 -3.601 20.226 1.00 97.75 144 VAL A CA 1
ATOM 1156 C C . VAL A 1 144 ? -2.455 -5.010 19.849 1.00 97.75 144 VAL A C 1
ATOM 1158 O O . VAL A 1 144 ? -3.544 -5.408 20.252 1.00 97.75 144 VAL A O 1
ATOM 1161 N N . VAL A 1 145 ? -1.611 -5.802 19.183 1.00 98.25 145 VAL A N 1
ATOM 1162 C CA . VAL A 1 145 ? -1.911 -7.214 18.888 1.00 98.25 145 VAL A CA 1
ATOM 1163 C C . VAL A 1 145 ? -2.122 -8.007 20.182 1.00 98.25 145 VAL A C 1
ATOM 1165 O O . VAL A 1 145 ? -3.163 -8.641 20.346 1.00 98.25 145 VAL A O 1
ATOM 1168 N N . GLY A 1 146 ? -1.215 -7.901 21.159 1.00 97.31 146 GLY A N 1
ATOM 1169 C CA . GLY A 1 146 ? -1.390 -8.542 22.470 1.00 97.31 146 GLY A CA 1
ATOM 1170 C C . GLY A 1 146 ? -2.667 -8.102 23.209 1.00 97.31 146 GLY A C 1
ATOM 1171 O O . GLY A 1 146 ? -3.328 -8.917 23.858 1.00 97.31 146 GLY A O 1
ATOM 1172 N N . MET A 1 147 ? -3.065 -6.831 23.076 1.00 97.81 147 MET A N 1
ATOM 1173 C CA . MET A 1 147 ? -4.329 -6.310 23.616 1.00 97.81 147 MET A CA 1
ATOM 1174 C C . MET A 1 147 ? -5.553 -6.906 22.909 1.00 97.81 147 MET A C 1
ATOM 1176 O O . MET A 1 147 ? -6.482 -7.337 23.592 1.00 97.81 147 MET A O 1
ATOM 1180 N N . ALA A 1 148 ? -5.537 -6.987 21.576 1.00 98.50 148 ALA A N 1
ATOM 1181 C CA . ALA A 1 148 ? -6.618 -7.545 20.765 1.00 98.50 148 ALA A CA 1
ATOM 1182 C C . ALA A 1 148 ? -6.848 -9.033 21.072 1.00 98.50 148 ALA A C 1
ATOM 1184 O O . ALA A 1 148 ? -7.978 -9.450 21.327 1.00 98.50 148 ALA A O 1
ATOM 1185 N N . LEU A 1 149 ? -5.768 -9.819 21.168 1.00 98.12 149 LEU A N 1
ATOM 1186 C CA . LEU A 1 149 ? -5.825 -11.230 21.566 1.00 98.12 149 LEU A CA 1
ATOM 1187 C C . LEU A 1 149 ? -6.417 -11.414 22.973 1.00 98.12 149 LEU A C 1
ATOM 1189 O O . LEU A 1 149 ? -7.166 -12.360 23.220 1.00 98.12 149 LEU A O 1
ATOM 1193 N N . LYS A 1 150 ? -6.103 -10.513 23.912 1.00 97.94 150 LYS A N 1
ATOM 1194 C CA . LYS A 1 150 ? -6.666 -10.545 25.271 1.00 97.94 150 LYS A CA 1
ATOM 1195 C C . LYS A 1 150 ? -8.136 -10.133 25.295 1.00 97.94 150 LYS A C 1
ATOM 1197 O O . LYS A 1 150 ? -8.910 -10.777 25.997 1.00 97.94 150 LYS A O 1
ATOM 1202 N N . LEU A 1 151 ? -8.531 -9.121 24.523 1.00 98.62 151 LEU A N 1
ATOM 1203 C CA . LEU A 1 151 ? -9.928 -8.701 24.424 1.00 98.62 151 LEU A CA 1
ATOM 1204 C C . LEU A 1 151 ? -10.791 -9.810 23.817 1.00 98.62 151 LEU A C 1
ATOM 1206 O O . LEU A 1 151 ? -11.822 -10.152 24.392 1.00 98.62 151 LEU A O 1
ATOM 1210 N N . ALA A 1 152 ? -10.334 -10.442 22.734 1.00 98.38 152 ALA A N 1
ATOM 1211 C CA . ALA A 1 152 ? -11.068 -11.533 22.101 1.00 98.38 152 ALA A CA 1
ATOM 1212 C C . ALA A 1 152 ? -11.340 -12.705 23.057 1.00 98.38 152 ALA A C 1
ATOM 1214 O O . ALA A 1 152 ? -12.437 -13.265 23.050 1.00 98.38 152 ALA A O 1
ATOM 1215 N N . ARG A 1 153 ? -10.388 -13.022 23.945 1.00 97.56 153 ARG A N 1
ATOM 1216 C CA . ARG A 1 153 ? -10.564 -14.030 25.004 1.00 97.56 153 ARG A CA 1
ATOM 1217 C C . ARG A 1 153 ? -11.620 -13.642 26.039 1.00 97.56 153 ARG A C 1
ATOM 1219 O O . ARG A 1 153 ? -12.366 -14.511 26.475 1.00 97.56 153 ARG A O 1
ATOM 1226 N N . ILE A 1 154 ? -11.696 -12.367 26.428 1.00 97.94 154 ILE A N 1
ATOM 1227 C CA . ILE A 1 154 ? -12.713 -11.877 27.377 1.00 97.94 154 ILE A CA 1
ATOM 1228 C C . ILE A 1 154 ? -14.106 -11.912 26.739 1.00 97.94 154 ILE A C 1
ATOM 1230 O O . ILE A 1 154 ? -15.051 -12.369 27.372 1.00 97.94 154 ILE A O 1
ATOM 1234 N N . VAL A 1 155 ? -14.222 -11.462 25.488 1.00 98.31 155 VAL A N 1
ATOM 1235 C CA . VAL A 1 155 ? -15.495 -11.389 24.755 1.00 98.31 155 VAL A CA 1
ATOM 1236 C C . VAL A 1 155 ? -16.063 -12.773 24.448 1.00 98.31 155 VAL A C 1
ATOM 1238 O O . VAL A 1 155 ? -17.252 -13.006 24.641 1.00 98.31 155 VAL A O 1
ATOM 1241 N N . THR A 1 156 ? -15.231 -13.703 23.975 1.00 98.31 156 THR A N 1
ATOM 1242 C CA . THR A 1 156 ? -15.704 -15.025 23.526 1.00 98.31 156 THR A CA 1
ATOM 1243 C C . THR A 1 156 ? -15.648 -16.107 24.602 1.00 98.31 156 THR A C 1
ATOM 1245 O O . THR A 1 156 ? -16.273 -17.152 24.440 1.00 98.31 156 THR A O 1
ATOM 1248 N N . GLY A 1 157 ? -14.861 -15.909 25.666 1.00 97.88 157 GLY A N 1
ATOM 1249 C CA . GLY A 1 157 ? -14.500 -16.959 26.626 1.00 97.88 157 GLY A CA 1
ATOM 1250 C C . GLY A 1 157 ? -13.554 -18.034 26.067 1.00 97.88 157 GLY A C 1
ATOM 1251 O O . GLY A 1 157 ? -13.164 -18.940 26.801 1.00 97.88 157 GLY A O 1
ATOM 1252 N N . ARG A 1 158 ? -13.173 -17.943 24.786 1.00 98.44 158 ARG A N 1
ATOM 1253 C CA . ARG A 1 158 ? -12.411 -18.949 24.036 1.00 98.44 158 ARG A CA 1
ATOM 1254 C C . ARG A 1 158 ? -10.952 -18.528 23.890 1.00 98.44 158 ARG A C 1
ATOM 1256 O O . ARG A 1 158 ? -10.652 -17.349 23.712 1.00 98.44 158 ARG A O 1
ATOM 1263 N N . HIS A 1 159 ? -10.021 -19.480 23.971 1.00 96.62 159 HIS A N 1
ATOM 1264 C CA . HIS A 1 159 ? -8.595 -19.159 24.118 1.00 96.62 159 HIS A CA 1
ATOM 1265 C C . HIS A 1 159 ? -7.744 -19.302 22.847 1.00 96.62 159 HIS A C 1
ATOM 1267 O O . HIS A 1 159 ? -6.618 -18.781 22.833 1.00 96.62 159 HIS A O 1
ATOM 1273 N N . LYS A 1 160 ? -8.234 -20.009 21.821 1.00 98.56 160 LYS A N 1
ATOM 1274 C CA . LYS A 1 160 ? -7.488 -20.311 20.592 1.00 98.56 160 LYS A CA 1
ATOM 1275 C C . LYS A 1 160 ? -7.723 -19.280 19.495 1.00 98.56 160 LYS A C 1
ATOM 1277 O O . LYS A 1 160 ? -8.717 -18.552 19.498 1.00 98.56 160 LYS A O 1
ATOM 1282 N N . VAL A 1 161 ? -6.775 -19.228 18.568 1.00 98.62 161 VAL A N 1
ATOM 1283 C CA . VAL A 1 161 ? -6.687 -18.230 17.502 1.00 98.62 161 VAL A CA 1
ATOM 1284 C C . VAL A 1 161 ? -6.280 -18.923 16.208 1.00 98.62 161 VAL A C 1
ATOM 1286 O O . VAL A 1 161 ? -5.335 -19.713 16.214 1.00 98.62 161 VAL A O 1
ATOM 1289 N N . VAL A 1 162 ? -6.953 -18.600 15.107 1.00 98.75 162 VAL A N 1
ATOM 1290 C CA . VAL A 1 162 ? -6.481 -18.938 13.758 1.00 98.75 162 VAL A CA 1
ATOM 1291 C C . VAL A 1 162 ? -5.757 -17.730 13.174 1.00 98.75 162 VAL A C 1
ATOM 1293 O O . VAL A 1 162 ? -6.212 -16.595 13.319 1.00 98.75 162 VAL A O 1
ATOM 1296 N N . SER A 1 163 ? -4.632 -17.967 12.513 1.00 98.06 163 SER A N 1
ATOM 1297 C CA . SER A 1 163 ? -3.895 -16.959 11.750 1.00 98.06 163 SER A CA 1
ATOM 1298 C C . SER A 1 163 ? -3.340 -17.543 10.449 1.00 98.06 163 SER A C 1
ATOM 1300 O O . SER A 1 163 ? -3.636 -18.686 10.089 1.00 98.06 163 SER A O 1
ATOM 1302 N N . LEU A 1 164 ? -2.558 -16.757 9.708 1.00 97.19 164 LEU A N 1
ATOM 1303 C CA . LEU A 1 164 ? -2.036 -17.131 8.395 1.00 97.19 164 LEU A CA 1
ATOM 1304 C C . LEU A 1 164 ? -0.537 -17.461 8.436 1.00 97.19 164 LEU A C 1
ATOM 1306 O O . LEU A 1 164 ? 0.231 -16.856 9.184 1.00 97.19 164 LEU A O 1
ATOM 1310 N N . TRP A 1 165 ? -0.089 -18.392 7.589 1.00 94.62 165 TRP A N 1
ATOM 1311 C CA . TRP A 1 165 ? 1.342 -18.543 7.292 1.00 94.62 165 TRP A CA 1
ATOM 1312 C C . TRP A 1 165 ? 1.901 -17.299 6.583 1.00 94.62 165 TRP A C 1
ATOM 1314 O O . TRP A 1 165 ? 1.187 -16.612 5.859 1.00 94.62 165 TRP A O 1
ATOM 1324 N N . ASP A 1 166 ? 3.191 -17.018 6.795 1.00 91.31 166 ASP A N 1
ATOM 1325 C CA . ASP A 1 166 ? 3.907 -15.839 6.280 1.00 91.31 166 ASP A CA 1
ATOM 1326 C C . ASP A 1 166 ? 3.313 -14.453 6.650 1.00 91.31 166 ASP A C 1
ATOM 1328 O O . ASP A 1 166 ? 3.672 -13.465 6.004 1.00 91.31 166 ASP A O 1
ATOM 1332 N N . SER A 1 167 ? 2.441 -14.355 7.669 1.00 94.62 167 SER A N 1
ATOM 1333 C CA . SER A 1 167 ? 1.980 -13.072 8.238 1.00 94.62 167 SER A CA 1
ATOM 1334 C C . SER A 1 167 ? 2.951 -12.484 9.267 1.00 94.62 167 SER A C 1
ATOM 1336 O O . SER A 1 167 ? 3.703 -13.219 9.924 1.00 94.62 167 SER A O 1
ATOM 1338 N N . PHE A 1 168 ? 2.882 -11.167 9.474 1.00 94.88 168 PHE A N 1
ATOM 1339 C CA . PHE A 1 168 ? 3.635 -10.461 10.511 1.00 94.88 168 PHE A CA 1
ATOM 1340 C C . PHE A 1 168 ? 2.725 -9.605 11.405 1.00 94.88 168 PHE A C 1
ATOM 1342 O O . PHE A 1 168 ? 2.153 -8.620 10.954 1.00 94.88 168 PHE A O 1
ATOM 1349 N N . HIS A 1 169 ? 2.685 -9.927 12.703 1.00 96.94 169 HIS A N 1
ATOM 1350 C CA . HIS A 1 169 ? 1.875 -9.224 13.715 1.00 96.94 169 HIS A CA 1
ATOM 1351 C C . HIS A 1 169 ? 2.721 -8.576 14.832 1.00 96.94 169 HIS A C 1
ATOM 1353 O O . HIS A 1 169 ? 2.221 -8.242 15.905 1.00 96.94 169 HIS A O 1
ATOM 1359 N N . GLY A 1 170 ? 4.031 -8.416 14.615 1.00 94.88 170 GLY A N 1
ATOM 1360 C CA . GLY A 1 170 ? 4.974 -7.873 15.599 1.00 94.88 170 GLY A CA 1
ATOM 1361 C C . GLY A 1 170 ? 6.037 -8.871 16.069 1.00 94.88 170 GLY A C 1
ATOM 1362 O O . GLY A 1 170 ? 6.172 -9.967 15.532 1.00 94.88 170 GLY A O 1
ATOM 1363 N N . ALA A 1 171 ? 6.818 -8.457 17.073 1.00 94.31 171 ALA A N 1
ATOM 1364 C CA . ALA A 1 171 ? 8.073 -9.116 17.469 1.00 94.31 171 ALA A CA 1
ATOM 1365 C C . ALA A 1 171 ? 8.182 -9.491 18.968 1.00 94.31 171 ALA A C 1
ATOM 1367 O O . ALA A 1 171 ? 9.258 -9.852 19.437 1.00 94.31 171 ALA A O 1
ATOM 1368 N N . SER A 1 172 ? 7.096 -9.402 19.744 1.00 95.06 172 SER A N 1
ATOM 1369 C CA . SER A 1 172 ? 7.031 -9.962 21.106 1.00 95.06 172 SER A CA 1
ATOM 1370 C C . SER A 1 172 ? 6.672 -11.449 21.0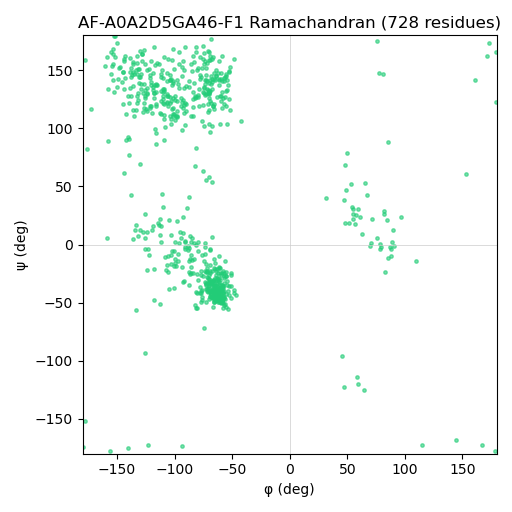75 1.00 95.06 172 SER A C 1
ATOM 1372 O O . SER A 1 172 ? 6.134 -11.931 20.083 1.00 95.06 172 SER A O 1
ATOM 1374 N N . MET A 1 173 ? 6.919 -12.177 22.171 1.00 95.56 173 MET A N 1
ATOM 1375 C CA . MET A 1 173 ? 6.656 -13.624 22.263 1.00 95.56 173 MET A CA 1
ATOM 1376 C C . MET A 1 173 ? 5.213 -14.024 21.919 1.00 95.56 173 MET A C 1
ATOM 1378 O O . MET A 1 173 ? 5.002 -15.086 21.347 1.00 95.56 173 MET A O 1
ATOM 1382 N N . ASP A 1 174 ? 4.223 -13.197 22.256 1.00 94.12 174 ASP A N 1
ATOM 1383 C CA . ASP A 1 174 ? 2.812 -13.392 21.910 1.00 94.12 174 ASP A CA 1
ATOM 1384 C C . ASP A 1 174 ? 2.508 -13.025 20.448 1.00 94.12 174 ASP A C 1
ATOM 1386 O O . ASP A 1 174 ? 1.834 -13.791 19.760 1.00 94.12 174 ASP A O 1
ATOM 1390 N N . ALA A 1 175 ? 3.070 -11.927 19.938 1.00 96.62 175 ALA A N 1
ATOM 1391 C CA . ALA A 1 175 ? 2.914 -11.514 18.544 1.00 96.62 175 ALA A CA 1
ATOM 1392 C C . ALA A 1 175 ? 3.545 -12.514 17.558 1.00 96.62 175 ALA A C 1
ATOM 1394 O O . ALA A 1 175 ? 2.875 -12.964 16.629 1.00 96.62 175 ALA A O 1
ATOM 1395 N N . ILE A 1 176 ? 4.792 -12.951 17.786 1.00 96.69 176 ILE A N 1
ATOM 1396 C CA . ILE A 1 176 ? 5.436 -13.981 16.947 1.00 96.69 176 ILE A CA 1
ATOM 1397 C C . ILE A 1 176 ? 4.708 -15.325 17.049 1.00 96.69 176 ILE A C 1
ATOM 1399 O O . ILE A 1 176 ? 4.747 -16.120 16.110 1.00 96.69 176 ILE A O 1
ATOM 1403 N N . ALA A 1 177 ? 4.025 -15.582 18.171 1.00 96.31 177 ALA A N 1
ATOM 1404 C CA . ALA A 1 177 ? 3.254 -16.798 18.365 1.00 96.31 177 ALA A CA 1
ATOM 1405 C C . ALA A 1 177 ? 1.948 -16.831 17.573 1.00 96.31 177 ALA A C 1
ATOM 1407 O O . ALA A 1 177 ? 1.499 -17.940 17.290 1.00 96.31 177 ALA A O 1
ATOM 1408 N N . VAL A 1 178 ? 1.386 -15.683 17.173 1.00 96.88 178 VAL A N 1
ATOM 1409 C CA . VAL A 1 178 ? 0.274 -15.602 16.204 1.00 96.88 178 VAL A CA 1
ATOM 1410 C C . VAL A 1 178 ? 0.725 -15.267 14.778 1.00 96.88 178 VAL A C 1
ATOM 1412 O O . VAL A 1 178 ? 0.002 -15.570 13.840 1.00 96.88 178 VAL A O 1
ATOM 1415 N N . ALA A 1 179 ? 1.926 -14.723 14.577 1.00 95.00 179 ALA A N 1
ATOM 1416 C CA . ALA A 1 179 ? 2.508 -14.493 13.252 1.00 95.00 179 ALA A CA 1
ATOM 1417 C C . ALA A 1 179 ? 2.826 -15.800 12.493 1.00 95.00 179 ALA A C 1
ATOM 1419 O O . ALA A 1 179 ? 2.971 -16.874 13.092 1.00 95.00 179 ALA A O 1
ATOM 1420 N N . GLY A 1 180 ? 2.987 -15.707 11.173 1.00 92.12 180 GLY A N 1
ATOM 1421 C CA . GLY A 1 180 ? 3.274 -16.826 10.271 1.00 92.12 180 GLY A CA 1
ATOM 1422 C C . GLY A 1 180 ? 4.722 -16.947 9.778 1.00 92.12 180 GLY A C 1
ATOM 1423 O O . GLY A 1 180 ? 5.044 -17.947 9.136 1.00 92.12 180 GLY A O 1
ATOM 1424 N N . THR A 1 181 ? 5.588 -15.964 10.037 1.00 89.00 181 THR A N 1
ATOM 1425 C CA . THR A 1 181 ? 6.942 -15.902 9.454 1.00 89.00 181 THR A CA 1
ATO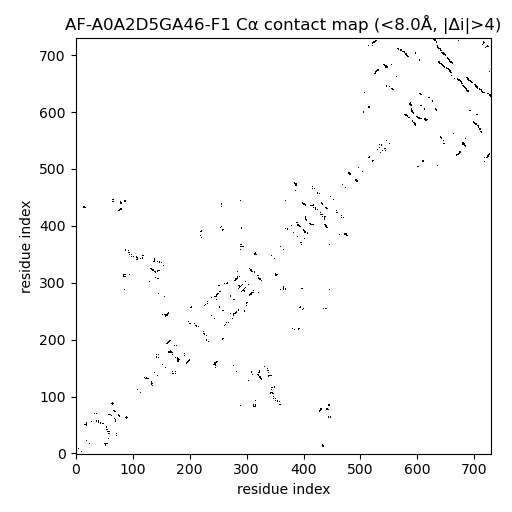M 1426 C C . THR A 1 181 ? 8.017 -16.596 10.310 1.00 89.00 181 THR A C 1
ATOM 1428 O O . THR A 1 181 ? 8.284 -16.212 11.449 1.00 89.00 181 THR A O 1
ATOM 1431 N N . HIS A 1 182 ? 8.711 -17.585 9.726 1.00 86.62 182 HIS A N 1
ATOM 1432 C CA . HIS A 1 182 ? 9.703 -18.425 10.421 1.00 86.62 182 HIS A CA 1
ATOM 1433 C C . HIS A 1 182 ? 10.907 -17.664 11.005 1.00 86.62 182 HIS A C 1
ATOM 1435 O O . HIS A 1 182 ? 11.378 -18.016 12.087 1.00 86.62 182 HIS A O 1
ATOM 1441 N N . SER A 1 183 ? 11.410 -16.628 10.323 1.00 85.56 183 SER A N 1
ATOM 1442 C CA . SER A 1 183 ? 12.607 -15.878 10.748 1.00 85.56 183 SER A CA 1
ATOM 1443 C C . SER A 1 183 ? 12.453 -15.202 12.117 1.00 85.56 183 SER A C 1
ATOM 1445 O O . SER A 1 183 ? 13.449 -15.001 12.804 1.00 85.56 183 SER A O 1
ATOM 1447 N N . PHE A 1 184 ? 11.219 -14.917 12.546 1.00 89.50 184 PHE A N 1
ATOM 1448 C CA . PHE A 1 184 ? 10.904 -14.362 13.867 1.00 89.50 184 PHE A CA 1
ATOM 1449 C C . PHE A 1 184 ? 10.616 -15.427 14.940 1.00 89.50 184 PHE A C 1
ATOM 1451 O O . PHE A 1 184 ? 10.402 -15.079 16.095 1.00 89.50 184 PHE A O 1
ATOM 1458 N N . GLN A 1 185 ? 10.588 -16.715 14.582 1.00 90.44 185 GLN A N 1
ATOM 1459 C CA . GLN A 1 185 ? 10.223 -17.833 15.471 1.00 90.44 185 GLN A CA 1
ATOM 1460 C C . GLN A 1 185 ? 11.362 -18.841 15.680 1.00 90.44 185 GLN A C 1
ATOM 1462 O O . GLN A 1 185 ? 11.342 -19.618 16.640 1.00 90.44 185 GLN A O 1
ATOM 1467 N N . GLN A 1 186 ? 12.334 -18.873 14.765 1.00 88.69 186 GLN A N 1
ATOM 1468 C CA . GLN A 1 186 ? 13.405 -19.863 14.730 1.00 88.69 186 GLN A CA 1
ATOM 1469 C C . GLN A 1 186 ? 14.176 -19.917 16.061 1.00 88.69 186 GLN A C 1
ATOM 1471 O O . GLN A 1 186 ? 14.793 -18.946 16.485 1.00 88.69 186 GLN A O 1
ATOM 1476 N N . GLY A 1 187 ? 14.161 -21.082 16.717 1.00 89.94 187 GLY A N 1
ATOM 1477 C CA . GLY A 1 187 ? 14.875 -21.312 17.979 1.00 89.94 187 GLY A CA 1
ATOM 1478 C C . GLY A 1 187 ? 14.204 -20.754 19.243 1.00 89.94 187 GLY A C 1
ATOM 1479 O O . GLY A 1 187 ? 14.746 -20.953 20.324 1.00 89.94 187 GLY A O 1
ATOM 1480 N N . LEU A 1 188 ? 13.032 -20.112 19.138 1.00 92.94 188 LEU A N 1
ATOM 1481 C CA . LEU A 1 188 ? 12.326 -19.480 20.269 1.00 92.94 188 LEU A CA 1
ATOM 1482 C C . LEU A 1 188 ? 11.181 -20.327 20.859 1.00 92.94 188 LEU A C 1
ATOM 1484 O O . LEU A 1 188 ? 10.476 -19.878 21.759 1.00 92.94 188 LEU A O 1
ATOM 1488 N N . GLY A 1 189 ? 10.958 -21.538 20.339 1.00 89.00 189 GLY A N 1
ATOM 1489 C CA . GLY A 1 189 ? 9.869 -22.413 20.779 1.00 89.00 189 GLY A CA 1
ATOM 1490 C C . GLY A 1 189 ? 10.097 -23.066 22.159 1.00 89.00 189 GLY A C 1
ATOM 1491 O O . GLY A 1 189 ? 11.244 -23.256 22.562 1.00 89.00 189 GLY A O 1
ATOM 1492 N N . PRO A 1 190 ? 9.025 -23.496 22.856 1.00 92.06 190 PRO A N 1
ATOM 1493 C CA . PRO A 1 190 ? 7.621 -23.435 22.442 1.00 92.06 190 PRO A CA 1
ATOM 1494 C C . PRO A 1 190 ? 7.010 -22.030 22.580 1.00 92.06 190 PRO A C 1
ATOM 1496 O O . PRO A 1 190 ? 7.306 -21.291 23.514 1.00 92.06 190 PRO A O 1
ATOM 1499 N N . LEU A 1 191 ? 6.130 -21.687 21.638 1.00 93.94 191 LEU A N 1
ATOM 1500 C CA . LEU A 1 191 ? 5.390 -20.421 21.598 1.00 93.94 191 LEU A CA 1
ATOM 1501 C C . LEU A 1 191 ? 4.004 -20.562 22.271 1.00 93.94 191 LEU A C 1
ATOM 1503 O O . LEU A 1 191 ? 3.702 -21.597 22.867 1.00 93.94 191 LEU A O 1
ATOM 1507 N N . LEU A 1 192 ? 3.159 -19.524 22.195 1.00 92.69 192 LEU A N 1
ATOM 1508 C CA . LEU A 1 192 ? 1.805 -19.517 22.772 1.00 92.69 192 LEU A CA 1
ATOM 1509 C C . LEU A 1 192 ? 0.979 -20.738 22.295 1.00 92.69 192 LEU A C 1
ATOM 1511 O O . LEU A 1 192 ? 0.832 -20.931 21.086 1.00 92.69 192 LEU A O 1
ATOM 1515 N N . PRO A 1 193 ? 0.409 -21.553 23.205 1.00 94.44 193 PRO A N 1
ATOM 1516 C CA . PRO A 1 193 ? -0.440 -22.677 22.826 1.00 94.44 193 PRO A CA 1
ATOM 1517 C C . PRO A 1 193 ? -1.809 -22.204 22.319 1.00 94.44 193 PRO A C 1
ATOM 1519 O O . PRO A 1 193 ? -2.335 -21.179 22.759 1.00 94.44 193 PRO A O 1
ATOM 1522 N N . GLY A 1 194 ? -2.420 -23.006 21.444 1.00 95.44 194 GLY A N 1
ATOM 1523 C CA . GLY A 1 194 ? -3.734 -22.706 20.872 1.00 95.44 194 GLY A CA 1
ATOM 1524 C C . GLY A 1 194 ? -3.699 -21.743 19.684 1.00 95.44 194 GLY A C 1
ATOM 1525 O O . GLY A 1 194 ? -4.664 -21.017 19.482 1.00 95.44 194 GLY A O 1
ATOM 1526 N N . VAL A 1 195 ? -2.606 -21.713 18.918 1.00 97.12 195 VAL A N 1
ATOM 1527 C CA . VAL A 1 195 ? -2.554 -21.002 17.633 1.00 97.12 195 VAL A CA 1
ATOM 1528 C C . VAL A 1 195 ? -2.504 -22.010 16.493 1.00 97.12 195 VAL A C 1
ATOM 1530 O O . VAL A 1 195 ? -1.556 -22.793 16.407 1.00 97.12 195 VAL A O 1
ATOM 1533 N N . GLU A 1 196 ? -3.488 -21.948 15.604 1.00 96.88 196 GLU A N 1
ATOM 1534 C CA . GLU A 1 196 ? -3.503 -22.681 14.339 1.00 96.88 196 GLU A CA 1
ATOM 1535 C C . GLU A 1 196 ? -3.176 -21.736 13.176 1.00 96.88 196 GLU A C 1
ATOM 1537 O O . GLU A 1 196 ? -3.572 -20.572 13.179 1.00 96.88 196 GLU A O 1
ATOM 1542 N N . ARG A 1 197 ? -2.415 -22.223 12.190 1.00 96.31 197 ARG A N 1
ATOM 1543 C CA . ARG A 1 197 ? -1.993 -21.438 11.022 1.00 96.31 197 ARG A CA 1
ATOM 1544 C C . ARG A 1 197 ? -2.480 -22.089 9.744 1.00 96.31 197 ARG A C 1
ATOM 1546 O O . ARG A 1 197 ? -2.062 -23.206 9.425 1.00 96.31 197 ARG A O 1
ATOM 1553 N N . ILE A 1 198 ? -3.300 -21.364 8.998 1.00 97.19 198 ILE A N 1
ATOM 1554 C CA . ILE A 1 198 ? -3.816 -21.797 7.701 1.00 97.19 198 ILE A CA 1
ATOM 1555 C C . ILE A 1 198 ? -3.058 -21.110 6.548 1.00 97.19 198 ILE A C 1
ATOM 1557 O O . ILE A 1 198 ? -2.386 -20.094 6.762 1.00 97.19 198 ILE A O 1
ATOM 1561 N N . PRO A 1 199 ? -3.075 -21.664 5.324 1.00 95.75 199 PRO A N 1
ATOM 1562 C CA . PRO A 1 199 ? -2.435 -21.030 4.172 1.00 95.75 199 PRO A CA 1
ATOM 1563 C C . PRO A 1 199 ? -3.055 -19.652 3.857 1.00 95.75 199 PRO A C 1
ATOM 1565 O O . PRO A 1 199 ? -4.279 -19.540 3.875 1.00 95.75 199 PRO A O 1
ATOM 1568 N N . PRO A 1 200 ? -2.264 -18.610 3.538 1.00 94.06 200 PRO A N 1
ATOM 1569 C CA . PRO A 1 200 ? -2.797 -17.320 3.104 1.00 94.06 200 PRO A CA 1
ATOM 1570 C C . PRO A 1 200 ? -3.346 -17.379 1.673 1.00 94.06 200 PRO A C 1
ATOM 1572 O O . PRO A 1 200 ? -2.714 -17.958 0.778 1.00 94.06 200 PRO A O 1
ATOM 1575 N N . ALA A 1 201 ? -4.465 -16.688 1.437 1.00 92.81 201 ALA A N 1
ATOM 1576 C CA . ALA A 1 201 ? -4.934 -16.370 0.091 1.00 92.81 201 ALA A CA 1
ATOM 1577 C C . ALA A 1 201 ? -3.836 -15.594 -0.660 1.00 92.81 201 ALA A C 1
ATOM 1579 O O . ALA A 1 201 ? -3.348 -14.561 -0.197 1.00 92.81 201 ALA A O 1
ATOM 1580 N N . THR A 1 202 ? -3.383 -16.139 -1.789 1.00 90.19 202 THR A N 1
ATOM 1581 C CA . THR A 1 202 ? -2.253 -15.605 -2.563 1.00 90.19 202 THR A CA 1
ATOM 1582 C C . THR A 1 202 ? -2.509 -15.783 -4.053 1.00 90.19 202 THR A C 1
ATOM 1584 O O . THR A 1 202 ? -2.913 -16.854 -4.499 1.00 90.19 202 THR A O 1
ATOM 1587 N N . ARG A 1 203 ? -2.265 -14.731 -4.839 1.00 86.25 203 ARG A N 1
ATOM 1588 C CA . ARG A 1 203 ? -2.597 -14.687 -6.273 1.00 86.25 203 ARG A CA 1
ATOM 1589 C C . ARG A 1 203 ? -1.637 -15.542 -7.104 1.00 86.25 203 ARG A C 1
ATOM 1591 O O . ARG A 1 203 ? -1.975 -16.642 -7.525 1.00 86.25 203 ARG A O 1
ATOM 1598 N N . TYR A 1 204 ? -0.394 -15.080 -7.245 1.00 90.06 204 TYR A N 1
ATOM 1599 C CA . TYR A 1 204 ? 0.588 -15.637 -8.184 1.00 90.06 204 TYR A CA 1
ATOM 1600 C C . TYR A 1 204 ? 1.005 -17.097 -7.920 1.00 90.06 204 TYR A C 1
ATOM 1602 O O . TYR A 1 204 ? 1.406 -17.820 -8.837 1.00 90.06 204 TYR A O 1
ATOM 1610 N N . ARG A 1 205 ? 0.957 -17.525 -6.651 1.00 88.56 205 ARG A N 1
ATOM 1611 C CA . ARG A 1 205 ? 1.512 -18.804 -6.164 1.00 88.56 205 ARG A CA 1
ATOM 1612 C C . ARG A 1 205 ? 0.567 -19.584 -5.252 1.00 88.56 205 ARG A C 1
ATOM 1614 O O . ARG A 1 205 ? 1.023 -20.442 -4.497 1.00 88.56 205 ARG A O 1
ATOM 1621 N N . GLY A 1 206 ? -0.719 -19.254 -5.262 1.00 88.25 206 GLY A N 1
ATOM 1622 C CA . GLY A 1 206 ? -1.655 -19.876 -4.342 1.00 88.25 206 GLY A CA 1
ATOM 1623 C C . GLY A 1 206 ? -1.904 -21.348 -4.656 1.00 88.25 206 GLY A C 1
ATOM 1624 O O . GLY A 1 206 ? -2.175 -21.725 -5.790 1.00 88.25 206 GLY A O 1
ATOM 1625 N N . ILE A 1 207 ? -1.827 -22.184 -3.620 1.00 88.81 207 ILE A N 1
ATOM 1626 C CA . ILE A 1 207 ? -2.040 -23.638 -3.681 1.00 88.81 207 ILE A CA 1
ATOM 1627 C C . ILE A 1 207 ? -3.466 -24.042 -4.087 1.00 88.81 207 ILE A C 1
ATOM 1629 O O . ILE A 1 207 ? -3.665 -25.157 -4.566 1.00 88.81 207 ILE A O 1
ATOM 1633 N N . TRP A 1 208 ? -4.447 -23.157 -3.886 1.00 91.25 208 TRP A N 1
ATOM 1634 C CA . TRP A 1 208 ? -5.855 -23.379 -4.240 1.00 91.25 208 TRP A CA 1
ATOM 1635 C C . TRP A 1 208 ? -6.418 -22.321 -5.187 1.00 91.25 208 TRP A C 1
ATOM 1637 O O . TRP A 1 208 ? -7.559 -22.451 -5.629 1.00 91.25 208 TRP A O 1
ATOM 1647 N N . THR A 1 209 ? -5.621 -21.302 -5.508 1.00 81.81 209 THR A N 1
ATOM 1648 C CA . THR A 1 209 ? -6.027 -20.203 -6.377 1.00 81.81 209 THR A CA 1
ATOM 1649 C C . THR A 1 209 ? -6.174 -20.700 -7.810 1.00 81.81 209 THR A C 1
ATOM 1651 O O . THR A 1 209 ? -5.291 -21.382 -8.334 1.00 81.81 209 THR A O 1
ATOM 1654 N N . LYS A 1 210 ? -7.288 -20.355 -8.456 1.00 78.12 210 LYS A N 1
ATOM 1655 C CA . LYS A 1 210 ? -7.564 -20.721 -9.852 1.00 78.12 210 LYS A CA 1
ATOM 1656 C C . LYS A 1 210 ? -7.656 -19.466 -10.705 1.00 78.12 210 LYS A C 1
ATOM 1658 O O . LYS A 1 210 ? -8.381 -18.546 -10.339 1.00 78.12 210 LYS A O 1
ATOM 1663 N N . GLU A 1 211 ? -6.953 -19.457 -11.835 1.00 78.44 211 GLU A N 1
ATOM 1664 C CA . GLU A 1 211 ? -7.183 -18.483 -12.911 1.00 78.44 211 GLU A CA 1
ATOM 1665 C C . GLU A 1 211 ? -8.615 -18.645 -13.441 1.00 78.44 211 GLU A C 1
ATOM 1667 O O . GLU A 1 211 ? -9.118 -19.775 -13.536 1.00 78.44 211 GLU A O 1
ATOM 1672 N N . LYS A 1 212 ? -9.289 -17.542 -13.783 1.00 75.56 212 LYS A N 1
ATOM 1673 C CA . LYS A 1 212 ? -10.639 -17.623 -14.351 1.00 75.56 212 LYS A CA 1
ATOM 1674 C C . LYS A 1 212 ? -10.603 -18.052 -15.830 1.00 75.56 212 LYS A C 1
ATOM 1676 O O . LYS A 1 212 ? -9.628 -17.792 -16.540 1.00 75.56 212 LYS A O 1
ATOM 1681 N N . PRO A 1 213 ? -11.661 -18.712 -16.343 1.00 70.38 213 PRO A N 1
ATOM 1682 C CA . PRO A 1 213 ? -11.765 -19.017 -17.768 1.00 70.38 213 PRO A CA 1
ATOM 1683 C C . PRO A 1 213 ? -11.670 -17.740 -18.615 1.00 70.38 213 PRO A C 1
ATOM 1685 O O . PRO A 1 213 ? -12.427 -16.802 -18.391 1.00 70.38 213 PRO A O 1
ATOM 1688 N N . GLY A 1 214 ? -10.757 -17.725 -19.591 1.00 67.38 214 GLY A N 1
ATOM 1689 C CA . GLY A 1 214 ? -10.474 -16.560 -20.444 1.00 67.38 214 GLY A CA 1
ATOM 1690 C C . GLY A 1 214 ? -9.120 -15.888 -20.183 1.00 67.38 214 GLY A C 1
ATOM 1691 O O . GLY A 1 214 ? -8.638 -15.161 -21.044 1.00 67.38 214 GLY A O 1
ATOM 1692 N N . ASP A 1 215 ? -8.450 -16.185 -19.064 1.00 73.75 215 ASP A N 1
ATOM 1693 C CA . ASP A 1 215 ? -7.177 -15.542 -18.694 1.00 73.75 215 ASP A CA 1
ATOM 1694 C C . ASP A 1 215 ? -5.915 -16.123 -19.365 1.00 73.75 215 ASP A C 1
ATOM 1696 O O . ASP A 1 215 ? -4.795 -15.645 -19.152 1.00 73.75 215 ASP A O 1
ATOM 1700 N N . GLN A 1 216 ? -6.068 -17.149 -20.204 1.00 69.00 216 GLN A N 1
ATOM 1701 C CA . GLN A 1 216 ? -4.942 -17.852 -20.814 1.00 69.00 216 GLN A CA 1
ATOM 1702 C C . GLN A 1 216 ? -4.192 -16.963 -21.822 1.00 69.00 216 GLN A C 1
ATOM 1704 O O . GLN A 1 216 ? -4.757 -16.508 -22.811 1.00 69.00 216 GLN A O 1
ATOM 1709 N N . GLY A 1 217 ? -2.892 -16.756 -21.588 1.00 65.31 217 GLY A N 1
ATOM 1710 C CA . GLY A 1 217 ? -2.027 -15.925 -22.438 1.00 65.31 217 GLY A CA 1
ATOM 1711 C C . GLY A 1 217 ? -1.999 -14.435 -22.075 1.00 65.31 217 GLY A C 1
ATOM 1712 O O . GLY A 1 217 ? -1.210 -13.695 -22.657 1.00 65.31 217 GLY A O 1
ATOM 1713 N N . ARG A 1 218 ? -2.800 -13.993 -21.096 1.00 77.56 218 ARG A N 1
ATOM 1714 C CA . ARG A 1 218 ? -2.734 -12.629 -20.549 1.00 77.56 218 ARG A CA 1
ATOM 1715 C C . ARG A 1 218 ? -1.506 -12.439 -19.650 1.00 77.56 218 ARG A C 1
ATOM 1717 O O . ARG A 1 218 ? -1.017 -13.396 -19.048 1.00 77.56 218 ARG A O 1
ATOM 1724 N N . LEU A 1 219 ? -1.062 -11.186 -19.510 1.00 76.50 219 LEU A N 1
ATOM 1725 C CA . LEU A 1 219 ? -0.094 -10.772 -18.485 1.00 76.50 219 LEU A CA 1
ATOM 1726 C C . LEU A 1 219 ? -0.645 -11.064 -17.091 1.00 76.50 219 LEU A C 1
ATOM 1728 O O . LEU A 1 219 ? -1.844 -10.878 -16.851 1.00 76.50 219 LEU A O 1
ATOM 1732 N N . GLU A 1 220 ? 0.216 -11.487 -16.170 1.00 84.06 220 GLU A N 1
ATOM 1733 C CA . GLU A 1 220 ? -0.210 -12.006 -14.871 1.00 84.06 220 GLU A CA 1
ATOM 1734 C C . GLU A 1 220 ? -0.906 -10.925 -14.035 1.00 84.06 220 GLU A C 1
ATOM 1736 O O . GLU A 1 220 ? -1.912 -11.208 -13.376 1.00 84.06 220 GLU A O 1
ATOM 1741 N N . SER A 1 221 ? -0.450 -9.675 -14.158 1.00 82.44 221 SER A N 1
ATOM 1742 C CA . SER A 1 221 ? -1.058 -8.475 -13.562 1.00 82.44 221 SER A CA 1
ATOM 1743 C C . SER A 1 221 ? -2.507 -8.214 -13.991 1.00 82.44 221 SER A C 1
ATOM 1745 O O . SER A 1 221 ? -3.268 -7.591 -13.251 1.00 82.44 221 SER A O 1
ATOM 1747 N N . THR A 1 222 ? -2.921 -8.721 -15.157 1.00 80.00 222 THR A N 1
ATOM 1748 C CA . THR A 1 222 ? -4.246 -8.454 -15.749 1.00 80.00 222 THR A CA 1
ATOM 1749 C C . THR A 1 222 ? -5.272 -9.566 -15.523 1.00 80.00 222 THR A C 1
ATOM 1751 O O . THR A 1 222 ? -6.460 -9.344 -15.748 1.00 80.00 222 THR A O 1
ATOM 1754 N N . LYS A 1 223 ? -4.838 -10.745 -15.060 1.00 81.62 223 LYS A N 1
ATOM 1755 C CA . LYS A 1 223 ? -5.707 -11.907 -14.803 1.00 81.62 223 LYS A CA 1
ATOM 1756 C C . LYS A 1 223 ? -6.656 -11.708 -13.612 1.00 81.62 223 LYS A C 1
ATOM 1758 O O . LYS A 1 223 ? -6.396 -10.892 -12.719 1.00 81.62 223 LYS A O 1
ATOM 1763 N N . GLU A 1 224 ? -7.701 -12.526 -13.540 1.00 81.50 224 GLU A N 1
ATOM 1764 C CA . GLU A 1 224 ? -8.574 -12.676 -12.378 1.00 81.50 224 GLU A CA 1
ATOM 1765 C C . GLU A 1 224 ? -8.452 -14.063 -11.736 1.00 81.50 224 GLU A C 1
ATOM 1767 O O . GLU A 1 224 ? -8.073 -15.052 -12.361 1.00 81.50 224 GLU A O 1
ATOM 1772 N N . TYR A 1 225 ? -8.775 -14.136 -10.443 1.00 82.94 225 TYR A N 1
ATOM 1773 C CA . TYR A 1 225 ? -8.542 -15.331 -9.638 1.00 82.94 225 TYR A CA 1
ATOM 1774 C C . TYR A 1 225 ? -9.713 -15.612 -8.701 1.00 82.94 225 TYR A C 1
ATOM 1776 O O . TYR A 1 225 ? -10.376 -14.689 -8.226 1.00 82.94 225 TYR A O 1
ATOM 1784 N N . ASP A 1 226 ? -9.942 -16.895 -8.436 1.00 88.69 226 ASP A N 1
ATOM 1785 C CA . ASP A 1 226 ? -10.809 -17.393 -7.367 1.00 88.69 226 ASP A CA 1
ATOM 1786 C C . ASP A 1 226 ? -9.949 -17.887 -6.193 1.00 88.69 226 ASP A C 1
ATOM 1788 O O . ASP A 1 226 ? -9.072 -18.738 -6.370 1.00 88.69 226 ASP A O 1
ATOM 1792 N N . ASP A 1 227 ? -10.200 -17.327 -5.010 1.00 94.06 227 ASP A N 1
ATOM 1793 C CA . ASP A 1 227 ? -9.537 -17.607 -3.735 1.00 94.06 227 ASP A CA 1
ATOM 1794 C C . ASP A 1 227 ? -10.521 -18.024 -2.616 1.00 94.06 227 ASP A C 1
ATOM 1796 O O . ASP A 1 227 ? -10.119 -18.165 -1.458 1.00 94.06 227 ASP A O 1
ATOM 1800 N N . LEU A 1 228 ? -11.793 -18.310 -2.936 1.00 95.31 228 LEU A N 1
ATOM 1801 C CA . LEU A 1 228 ? -12.808 -18.693 -1.938 1.00 95.31 228 LEU A CA 1
ATOM 1802 C C . LEU A 1 228 ? -12.452 -19.968 -1.160 1.00 95.31 228 LEU A C 1
ATOM 1804 O O . LEU A 1 228 ? -12.747 -20.066 0.031 1.00 95.31 228 LEU A O 1
ATOM 1808 N N . ALA A 1 229 ? -11.728 -20.899 -1.786 1.00 95.88 229 ALA A N 1
ATOM 1809 C CA . ALA A 1 229 ? -11.263 -22.133 -1.150 1.00 95.88 229 ALA A CA 1
ATOM 1810 C C . ALA A 1 229 ? -10.398 -21.898 0.110 1.00 95.88 229 ALA A C 1
ATOM 1812 O O . ALA A 1 229 ? -10.341 -22.762 0.984 1.00 95.88 229 ALA A O 1
ATOM 1813 N N . TYR A 1 230 ? -9.746 -20.735 0.234 1.00 97.06 230 TYR A N 1
ATOM 1814 C CA . TYR A 1 230 ? -9.022 -20.356 1.451 1.00 97.06 230 TYR A CA 1
ATOM 1815 C C . TYR A 1 230 ? -9.968 -19.997 2.602 1.00 97.06 230 TYR A C 1
ATOM 1817 O O . TYR A 1 230 ? -9.703 -20.362 3.747 1.00 97.06 230 TYR A O 1
ATOM 1825 N N . ALA A 1 231 ? -11.082 -19.322 2.305 1.00 97.69 231 ALA A N 1
ATOM 1826 C CA . ALA A 1 231 ? -12.109 -19.007 3.293 1.00 97.69 231 ALA A CA 1
ATOM 1827 C C . ALA A 1 231 ? -12.877 -20.274 3.710 1.00 97.69 231 ALA A C 1
ATOM 1829 O O . ALA A 1 231 ? -13.084 -20.502 4.897 1.00 97.69 231 ALA A O 1
ATOM 1830 N N . ASP A 1 232 ? -13.203 -21.166 2.772 1.00 97.00 232 ASP A N 1
ATOM 1831 C CA . ASP A 1 232 ? -13.833 -22.452 3.109 1.00 97.00 232 ASP A CA 1
ATOM 1832 C C . ASP A 1 232 ? -12.907 -23.352 3.958 1.00 97.00 232 ASP A C 1
ATOM 1834 O O . ASP A 1 232 ? -13.378 -24.099 4.817 1.00 97.00 232 ASP A O 1
ATOM 1838 N N . TYR A 1 233 ? -11.580 -23.249 3.795 1.00 98.12 233 TYR A N 1
ATOM 1839 C CA . TYR A 1 233 ? -10.626 -23.922 4.685 1.00 98.12 233 TYR A CA 1
ATOM 1840 C C . TYR A 1 233 ? -10.580 -23.302 6.096 1.00 98.12 233 TYR A C 1
ATOM 1842 O O . TYR A 1 233 ? -10.401 -24.035 7.070 1.00 98.12 233 TYR A O 1
ATOM 1850 N N . LEU A 1 234 ? -10.792 -21.984 6.240 1.00 98.62 234 LEU A N 1
ATOM 1851 C CA . LEU A 1 234 ? -11.009 -21.362 7.553 1.00 98.62 234 LEU A CA 1
ATOM 1852 C C . LEU A 1 234 ? -12.268 -21.940 8.216 1.00 98.62 234 LEU A C 1
ATOM 1854 O O . LEU A 1 234 ? -12.181 -22.391 9.355 1.00 98.62 234 LEU A O 1
ATOM 1858 N N . GLU A 1 235 ? -13.404 -21.992 7.510 1.00 98.50 235 GLU A N 1
ATOM 1859 C CA . GLU A 1 235 ? -14.654 -22.565 8.045 1.00 98.50 235 GLU A CA 1
ATOM 1860 C C . GLU A 1 235 ? -14.459 -24.015 8.510 1.00 98.50 235 GLU A C 1
ATOM 1862 O O . GLU A 1 235 ? -14.794 -24.346 9.648 1.00 98.50 235 GLU A O 1
ATOM 1867 N N . TYR A 1 236 ? -13.806 -24.846 7.689 1.00 98.44 236 TYR A N 1
ATOM 1868 C CA . TYR A 1 236 ? -13.442 -26.219 8.047 1.00 98.44 236 TYR A CA 1
ATOM 1869 C C . TYR A 1 236 ? -12.646 -26.305 9.360 1.00 98.44 236 TYR A C 1
ATOM 1871 O O . TYR A 1 236 ? -12.875 -27.222 10.146 1.00 98.44 236 TYR A O 1
ATOM 1879 N N . VAL A 1 237 ? -11.713 -25.383 9.617 1.00 98.44 237 VAL A N 1
ATOM 1880 C CA . VAL A 1 237 ? -10.953 -25.347 10.879 1.00 98.44 237 VAL A CA 1
ATOM 1881 C C . VAL A 1 237 ? -11.856 -24.943 12.050 1.00 98.44 237 VAL A C 1
ATOM 1883 O O . VAL A 1 237 ? -11.853 -25.618 13.083 1.00 98.44 237 VAL A O 1
ATOM 1886 N N . LEU A 1 238 ? -12.688 -23.908 11.885 1.00 98.50 238 LEU A N 1
ATOM 1887 C CA . LEU A 1 238 ? -13.611 -23.447 12.933 1.00 98.50 238 LEU A CA 1
ATOM 1888 C C . LEU A 1 238 ? -14.658 -24.507 13.319 1.00 98.50 238 LEU A C 1
ATOM 1890 O O . LEU A 1 238 ? -15.034 -24.604 14.485 1.00 98.50 238 LEU A O 1
ATOM 1894 N N . GLU A 1 239 ? -15.104 -25.338 12.374 1.00 98.12 239 GLU A N 1
ATOM 1895 C CA . GLU A 1 239 ? -16.011 -26.467 12.636 1.00 98.12 239 GLU A CA 1
ATOM 1896 C C . GLU A 1 239 ? -15.400 -27.575 13.509 1.00 98.12 239 GLU A C 1
ATOM 1898 O O . GLU A 1 239 ? -16.133 -28.393 14.072 1.00 98.12 239 GLU A O 1
ATOM 1903 N N . ARG A 1 240 ? -14.067 -27.652 13.614 1.00 98.06 240 ARG A N 1
ATOM 1904 C CA . ARG A 1 240 ? -13.371 -28.732 14.338 1.00 98.06 240 ARG A CA 1
ATOM 1905 C C . ARG A 1 240 ? -12.911 -28.354 15.732 1.00 98.06 240 ARG A C 1
ATOM 1907 O O . ARG A 1 240 ? -12.620 -29.259 16.514 1.00 98.06 240 ARG A O 1
ATOM 1914 N N . ASP A 1 241 ? -12.869 -27.066 16.054 1.00 97.81 241 ASP A N 1
ATOM 1915 C CA . ASP A 1 241 ? -12.329 -26.597 17.323 1.00 97.81 241 ASP A CA 1
ATOM 1916 C C . ASP A 1 241 ? -13.156 -25.437 17.919 1.00 97.81 241 ASP A C 1
ATOM 1918 O O . ASP A 1 241 ? -12.895 -24.263 17.643 1.00 97.81 241 ASP A O 1
ATOM 1922 N N . PRO A 1 242 ? -14.149 -25.738 18.783 1.00 95.88 242 PRO A N 1
ATOM 1923 C CA . PRO A 1 242 ? -15.023 -24.725 19.379 1.00 95.88 242 PRO A CA 1
ATOM 1924 C C . PRO A 1 242 ? -14.311 -23.814 20.394 1.00 95.88 242 PRO A C 1
ATOM 1926 O O . PRO A 1 242 ? -14.925 -22.877 20.896 1.00 95.88 242 PRO A O 1
ATOM 1929 N N . GLU A 1 243 ? -13.029 -24.059 20.693 1.00 98.25 243 GLU A N 1
ATOM 1930 C CA . GLU A 1 243 ? -12.194 -23.203 21.543 1.00 98.25 243 GLU A CA 1
ATOM 1931 C C . GLU A 1 243 ? -11.519 -22.059 20.760 1.00 98.25 243 GLU A C 1
ATOM 1933 O O . GLU A 1 243 ? -10.750 -21.290 21.347 1.00 98.25 243 GLU A O 1
ATOM 1938 N N . ILE A 1 244 ? -11.778 -21.923 19.452 1.00 98.75 244 ILE A N 1
ATOM 1939 C CA . ILE A 1 244 ? -11.323 -20.783 18.642 1.00 98.75 244 ILE A CA 1
ATOM 1940 C C . ILE A 1 244 ? -12.227 -19.571 18.887 1.00 98.75 244 ILE A C 1
ATOM 1942 O O . ILE A 1 244 ? -13.431 -19.605 18.630 1.00 98.75 244 ILE A O 1
ATOM 1946 N N . GLY A 1 245 ? -11.630 -18.489 19.393 1.00 98.62 245 GLY A N 1
ATOM 1947 C CA . GLY A 1 245 ? -12.302 -17.214 19.673 1.00 98.62 245 GLY A CA 1
ATOM 1948 C C . GLY A 1 245 ? -11.965 -16.085 18.701 1.00 98.62 245 GLY A C 1
ATOM 1949 O O . GLY A 1 245 ? -12.705 -15.107 18.640 1.00 98.62 245 GLY A O 1
ATOM 1950 N N . ALA A 1 246 ? -10.878 -16.198 17.934 1.00 98.81 246 ALA A N 1
ATOM 1951 C CA . ALA A 1 246 ? -10.473 -15.167 16.980 1.00 98.81 246 ALA A CA 1
ATOM 1952 C C . ALA A 1 246 ? -9.845 -15.734 15.702 1.00 98.81 246 ALA A C 1
ATOM 1954 O O . ALA A 1 246 ? -9.120 -16.731 15.744 1.00 98.81 246 ALA A O 1
ATOM 1955 N N . PHE A 1 247 ? -10.056 -15.023 14.597 1.00 98.88 247 PHE A N 1
ATOM 1956 C CA . PHE A 1 247 ? -9.229 -15.085 13.398 1.00 98.88 247 PHE A CA 1
ATOM 1957 C C . PHE A 1 247 ? -8.467 -13.760 13.275 1.00 98.88 247 PHE A C 1
ATOM 1959 O O . PHE A 1 247 ? -9.085 -12.696 13.315 1.00 98.88 247 PHE A O 1
ATOM 1966 N N . ILE A 1 248 ? -7.135 -13.814 13.165 1.00 98.81 248 ILE A N 1
ATOM 1967 C CA . ILE A 1 248 ? -6.274 -12.635 12.987 1.00 98.81 248 ILE A CA 1
ATOM 1968 C C . ILE A 1 248 ? -5.528 -12.697 11.654 1.00 98.81 248 ILE A C 1
ATOM 1970 O O . ILE A 1 248 ? -4.894 -13.704 11.328 1.00 98.81 248 ILE A O 1
ATOM 1974 N N . ALA A 1 249 ? -5.589 -11.605 10.894 1.00 98.44 249 ALA A N 1
ATOM 1975 C CA . ALA A 1 249 ? -4.915 -11.478 9.609 1.00 98.44 249 ALA A CA 1
ATOM 1976 C C . ALA A 1 249 ? -4.616 -10.009 9.267 1.00 98.44 249 ALA A C 1
ATOM 1978 O O . ALA A 1 249 ? -5.317 -9.100 9.703 1.00 98.44 249 ALA A O 1
ATOM 1979 N N . GLU A 1 250 ? -3.583 -9.787 8.452 1.00 98.31 250 GLU A N 1
ATOM 1980 C CA . GLU A 1 250 ? -3.390 -8.513 7.748 1.00 98.31 250 GLU A CA 1
ATOM 1981 C C . GLU A 1 250 ? -4.476 -8.387 6.665 1.00 98.31 250 GLU A C 1
ATOM 1983 O O . GLU A 1 250 ? -4.633 -9.319 5.873 1.00 98.31 250 GLU A O 1
ATOM 1988 N N . THR A 1 251 ? -5.215 -7.269 6.591 1.00 97.88 251 THR A N 1
ATOM 1989 C CA . THR A 1 251 ? -6.286 -7.101 5.576 1.00 97.88 251 THR A CA 1
ATOM 1990 C C . THR A 1 251 ? -5.733 -7.177 4.144 1.00 97.88 251 THR A C 1
ATOM 1992 O O . THR A 1 251 ? -6.331 -7.766 3.242 1.00 97.88 251 THR A O 1
ATOM 1995 N N . VAL A 1 252 ? -4.540 -6.610 3.962 1.00 96.81 252 VAL A N 1
ATOM 1996 C CA . VAL A 1 252 ? -3.667 -6.737 2.792 1.00 96.81 252 VAL A CA 1
ATOM 1997 C C . VAL A 1 252 ? -2.278 -7.033 3.335 1.00 96.81 252 VAL A C 1
ATOM 1999 O O . VAL A 1 252 ? -1.739 -6.245 4.113 1.00 96.81 252 VAL A O 1
ATOM 2002 N N . ARG A 1 253 ? -1.674 -8.161 2.953 1.00 94.38 253 ARG A N 1
ATOM 2003 C CA . ARG A 1 253 ? -0.348 -8.509 3.478 1.00 94.38 253 ARG A CA 1
ATOM 2004 C C . ARG A 1 253 ? 0.690 -7.573 2.877 1.00 94.38 253 ARG A C 1
ATOM 2006 O O . ARG A 1 253 ? 0.934 -7.614 1.669 1.00 94.38 253 ARG A O 1
ATOM 2013 N N . ASN A 1 254 ? 1.304 -6.739 3.715 1.00 92.12 254 ASN A N 1
ATOM 2014 C CA . ASN A 1 254 ? 2.176 -5.670 3.231 1.00 92.12 254 ASN A CA 1
ATOM 2015 C C . ASN A 1 254 ? 3.450 -6.223 2.582 1.00 92.12 254 ASN A C 1
ATOM 2017 O O . ASN A 1 254 ? 3.879 -5.721 1.546 1.00 92.12 254 ASN A O 1
ATOM 2021 N N . THR A 1 255 ? 4.077 -7.213 3.227 1.00 87.75 255 THR A N 1
ATOM 2022 C CA . THR A 1 255 ? 5.459 -7.635 2.948 1.00 87.75 255 THR A CA 1
ATOM 2023 C C . THR A 1 255 ? 5.709 -7.900 1.465 1.00 87.75 255 THR A C 1
ATOM 2025 O O . THR A 1 255 ? 6.688 -7.405 0.923 1.00 87.75 255 THR A O 1
ATOM 2028 N N . ASP A 1 256 ? 4.821 -8.613 0.781 1.00 91.31 256 ASP A N 1
ATOM 2029 C CA . ASP A 1 256 ? 4.905 -8.916 -0.653 1.00 91.31 256 ASP A CA 1
ATOM 2030 C C . ASP A 1 256 ? 3.640 -8.503 -1.427 1.00 91.31 256 ASP A C 1
ATOM 2032 O O . ASP A 1 256 ? 3.348 -9.095 -2.470 1.00 91.31 256 ASP A O 1
ATOM 2036 N N . ALA A 1 257 ? 2.915 -7.500 -0.915 1.00 95.00 257 ALA A N 1
ATOM 2037 C CA . ALA A 1 257 ? 1.728 -6.890 -1.516 1.00 95.00 257 ALA A CA 1
ATOM 2038 C C . ALA A 1 257 ? 0.696 -7.928 -2.012 1.00 95.00 257 ALA A C 1
ATOM 2040 O O . ALA A 1 257 ? 0.507 -8.109 -3.216 1.00 95.00 257 ALA A O 1
ATOM 2041 N N . GLN A 1 258 ? 0.056 -8.656 -1.089 1.00 94.50 258 GLN A N 1
ATOM 2042 C CA . GLN A 1 258 ? -1.015 -9.607 -1.427 1.00 94.50 258 GLN A CA 1
ATOM 2043 C C . GLN A 1 258 ? -2.386 -9.004 -1.141 1.00 94.50 258 GLN A C 1
ATOM 2045 O O . GLN A 1 258 ? -2.669 -8.607 -0.010 1.00 94.50 258 GLN A O 1
ATOM 2050 N N . PHE A 1 259 ? -3.241 -9.018 -2.161 1.00 94.88 259 PHE A N 1
ATOM 2051 C CA . PHE A 1 259 ? -4.590 -8.462 -2.146 1.00 94.88 259 PHE A CA 1
ATOM 2052 C C . PHE A 1 259 ? -5.593 -9.610 -2.348 1.00 94.88 259 PHE A C 1
ATOM 2054 O O . PHE A 1 259 ? -5.807 -10.016 -3.494 1.00 94.88 259 PHE A O 1
ATOM 2061 N N . PRO A 1 260 ? -6.171 -10.177 -1.271 1.00 94.38 260 PRO A N 1
ATOM 2062 C CA . PRO A 1 260 ? -7.255 -11.150 -1.388 1.00 94.38 260 PRO A CA 1
ATOM 2063 C C . PRO A 1 260 ? -8.472 -10.533 -2.080 1.00 94.38 260 PRO A C 1
ATOM 2065 O O . PRO A 1 260 ? -8.645 -9.309 -2.082 1.00 94.38 260 PRO A O 1
ATOM 2068 N N . SER A 1 261 ? -9.333 -11.363 -2.662 1.00 94.62 261 SER A N 1
ATOM 2069 C CA . SER A 1 261 ? -10.531 -10.874 -3.334 1.00 94.62 261 SER A CA 1
ATOM 2070 C C . SER A 1 261 ? -11.566 -10.325 -2.345 1.00 94.62 261 SER A C 1
ATOM 2072 O O . SER A 1 261 ? -11.620 -10.680 -1.163 1.00 94.62 261 SER A O 1
ATOM 2074 N N . LYS A 1 262 ? -12.467 -9.483 -2.859 1.00 96.50 262 LYS A N 1
ATOM 2075 C CA . LYS A 1 262 ? -13.652 -9.044 -2.114 1.00 96.50 262 LYS A CA 1
ATOM 2076 C C . LYS A 1 262 ? -14.537 -10.220 -1.694 1.00 96.50 262 LYS A C 1
ATOM 2078 O O . LYS A 1 262 ? -15.055 -10.212 -0.582 1.00 96.50 262 LYS A O 1
ATOM 2083 N N . ALA A 1 263 ? -14.652 -11.243 -2.542 1.00 96.06 263 ALA A N 1
ATOM 2084 C CA . ALA A 1 263 ? -15.428 -12.441 -2.243 1.00 96.06 263 ALA A CA 1
ATOM 2085 C C . ALA A 1 263 ? -14.818 -13.234 -1.072 1.00 96.06 263 ALA A C 1
ATOM 2087 O O . ALA A 1 263 ? -15.553 -13.621 -0.165 1.00 96.06 263 ALA A O 1
ATOM 2088 N N . TYR A 1 264 ? -13.488 -13.393 -1.029 1.00 97.56 264 TYR A N 1
ATOM 2089 C CA . TYR A 1 264 ? -12.778 -13.999 0.103 1.00 97.56 264 TYR A CA 1
ATOM 2090 C C . TYR A 1 264 ? -13.065 -13.256 1.411 1.00 97.56 264 TYR A C 1
ATOM 2092 O O . TYR A 1 264 ? -13.507 -13.872 2.378 1.00 97.56 264 TYR A O 1
ATOM 2100 N N . TRP A 1 265 ? -12.882 -11.932 1.447 1.00 98.31 265 TRP A N 1
ATOM 2101 C CA . TRP A 1 265 ? -13.074 -11.166 2.683 1.00 98.31 265 TRP A CA 1
ATOM 2102 C C . TRP A 1 265 ? -14.531 -11.142 3.160 1.00 98.31 265 TRP A C 1
ATOM 2104 O O . TRP A 1 265 ? -14.782 -11.288 4.357 1.00 98.31 265 TRP A O 1
ATOM 2114 N N . GLN A 1 266 ? -15.496 -11.041 2.242 1.00 98.56 266 GLN A N 1
ATOM 2115 C CA . GLN A 1 266 ? -16.922 -11.152 2.567 1.00 98.56 266 GLN A CA 1
ATOM 2116 C C . GLN A 1 266 ? -17.278 -12.540 3.120 1.00 98.56 266 GLN A C 1
ATOM 2118 O O . GLN A 1 266 ? -17.992 -12.634 4.119 1.00 98.56 266 GLN A O 1
ATOM 2123 N N . ARG A 1 267 ? -16.726 -13.611 2.536 1.00 98.50 267 ARG A N 1
ATOM 2124 C CA . ARG A 1 267 ? -16.905 -14.986 3.018 1.00 98.50 267 ARG A CA 1
ATOM 2125 C C . ARG A 1 267 ? -16.260 -15.198 4.392 1.00 98.50 267 ARG A C 1
ATOM 2127 O O . ARG A 1 267 ? -16.893 -15.777 5.266 1.00 98.50 267 ARG A O 1
ATOM 2134 N N . VAL A 1 268 ? -15.055 -14.673 4.629 1.00 98.81 268 VAL A N 1
ATOM 2135 C CA . VAL A 1 268 ? -14.392 -14.695 5.948 1.00 98.81 268 VAL A CA 1
ATOM 2136 C C . VAL A 1 268 ? -15.233 -13.986 7.014 1.00 98.81 268 VAL A C 1
ATOM 2138 O O . VAL A 1 268 ? -15.409 -14.535 8.099 1.00 98.81 268 VAL A O 1
ATOM 2141 N N . ARG A 1 269 ? -15.786 -12.800 6.718 1.00 98.75 269 ARG A N 1
ATOM 2142 C CA . ARG A 1 269 ? -16.672 -12.072 7.645 1.00 98.75 269 ARG A CA 1
ATOM 2143 C C . ARG A 1 269 ? -17.905 -12.903 8.008 1.00 98.75 269 ARG A C 1
ATOM 2145 O O . ARG A 1 269 ? -18.179 -13.077 9.192 1.00 98.75 269 ARG A O 1
ATOM 2152 N N . GLU A 1 270 ? -18.576 -13.476 7.007 1.00 98.75 270 GLU A N 1
ATOM 2153 C CA . GLU A 1 270 ? -19.737 -14.357 7.195 1.00 98.75 270 GLU A CA 1
ATOM 2154 C C . GLU A 1 270 ? -19.410 -15.577 8.079 1.00 98.75 270 GLU A C 1
ATOM 2156 O O . GLU A 1 270 ? -20.177 -15.925 8.979 1.00 98.75 270 GLU A O 1
ATOM 2161 N N . ILE A 1 271 ? -18.260 -16.217 7.846 1.00 98.75 271 ILE A N 1
ATOM 2162 C CA . ILE A 1 271 ? -17.768 -17.354 8.636 1.00 98.75 271 ILE A CA 1
ATOM 2163 C C . ILE A 1 271 ? -17.521 -16.934 10.093 1.00 98.75 271 ILE A C 1
ATOM 2165 O O . ILE A 1 271 ? -17.988 -17.602 11.019 1.00 98.75 271 ILE A O 1
ATOM 2169 N N . CYS A 1 272 ? -16.831 -15.814 10.316 1.00 98.81 272 CYS A N 1
ATOM 2170 C CA . CYS A 1 272 ? -16.581 -15.277 11.654 1.00 98.81 272 CYS A CA 1
ATOM 2171 C C . CYS A 1 272 ? -17.891 -15.025 12.425 1.00 98.81 272 CYS A C 1
ATOM 2173 O O . CYS A 1 272 ? -18.030 -15.476 13.567 1.00 98.81 272 CYS A O 1
ATOM 2175 N N . ASP A 1 273 ? -18.885 -14.408 11.777 1.00 98.56 273 ASP A N 1
ATOM 2176 C CA . ASP A 1 273 ? -20.208 -14.142 12.363 1.00 98.56 273 ASP A CA 1
ATOM 2177 C C . ASP A 1 273 ? -20.939 -15.442 12.728 1.00 98.56 273 ASP A C 1
ATOM 2179 O O . ASP A 1 273 ? -21.404 -15.622 13.856 1.00 98.56 273 ASP A O 1
ATOM 2183 N N . ARG A 1 274 ? -20.992 -16.390 11.784 1.00 98.31 274 ARG A N 1
ATOM 2184 C CA . ARG A 1 274 ? -21.682 -17.681 11.922 1.00 98.31 274 ARG A CA 1
ATOM 2185 C C . ARG A 1 274 ? -21.107 -18.552 13.044 1.00 98.31 274 ARG A C 1
ATOM 2187 O O . ARG A 1 274 ? -21.864 -19.238 13.728 1.00 98.31 274 ARG A O 1
ATOM 2194 N N . HIS A 1 275 ? -19.789 -18.525 13.248 1.00 98.38 275 HIS A N 1
ATOM 2195 C CA . HIS A 1 275 ? -19.091 -19.364 14.235 1.00 98.38 275 HIS A CA 1
ATOM 2196 C C . HIS A 1 275 ? -18.826 -18.653 15.581 1.00 98.38 275 HIS A C 1
ATOM 2198 O O . HIS A 1 275 ? -18.260 -19.256 16.506 1.00 98.38 275 HIS A O 1
ATOM 2204 N N . ASN A 1 276 ? -19.268 -17.395 15.725 1.00 97.62 276 ASN A N 1
ATOM 2205 C CA . ASN A 1 276 ? -18.992 -16.526 16.875 1.00 97.62 276 ASN A CA 1
ATOM 2206 C C . ASN A 1 276 ? -17.480 -16.432 17.164 1.00 97.62 276 ASN A C 1
ATOM 2208 O O . ASN A 1 276 ? -17.011 -16.711 18.271 1.00 97.62 276 ASN A O 1
ATOM 2212 N N . VAL A 1 277 ? -16.721 -16.108 16.117 1.00 98.81 277 VAL A N 1
ATOM 2213 C CA . VAL A 1 277 ? -15.266 -15.923 16.117 1.00 98.81 277 VAL A CA 1
ATOM 2214 C C . VAL A 1 277 ? -14.988 -14.479 15.729 1.00 98.81 277 VAL A C 1
ATOM 2216 O O . VAL A 1 277 ? -15.465 -14.021 14.698 1.00 98.81 277 VAL A O 1
ATOM 2219 N N . LEU A 1 278 ? -14.226 -13.746 16.541 1.00 98.88 278 LEU A N 1
ATOM 2220 C CA . LEU A 1 278 ? -13.956 -12.339 16.251 1.00 98.88 278 LEU A CA 1
ATOM 2221 C C . LEU A 1 278 ? -12.953 -12.192 15.108 1.00 98.88 278 LEU A C 1
ATOM 2223 O O . LEU A 1 278 ? -11.893 -12.824 15.115 1.00 98.88 278 LEU A O 1
ATOM 2227 N N . LEU A 1 279 ? -13.256 -11.294 14.174 1.00 98.94 279 LEU A N 1
ATOM 2228 C CA . LEU A 1 279 ? -12.335 -10.888 13.123 1.00 98.94 279 LEU A CA 1
ATOM 2229 C C . LEU A 1 279 ? -11.420 -9.766 13.629 1.00 98.94 279 LEU A C 1
ATOM 2231 O O . LEU A 1 279 ? -11.865 -8.635 13.845 1.00 98.94 279 LEU A O 1
ATOM 2235 N N . ILE A 1 280 ? -10.136 -10.078 13.796 1.00 98.94 280 ILE A N 1
ATOM 2236 C CA . ILE A 1 280 ? -9.091 -9.112 14.138 1.00 98.94 280 ILE A CA 1
ATOM 2237 C C . ILE A 1 280 ? -8.336 -8.749 12.857 1.00 98.94 280 ILE A C 1
ATOM 2239 O O . ILE A 1 280 ? -7.618 -9.585 12.305 1.00 98.94 280 ILE A O 1
ATOM 2243 N N . LEU A 1 281 ? -8.477 -7.506 12.397 1.00 98.88 281 LEU A N 1
ATOM 2244 C CA . LEU A 1 281 ? -7.738 -7.005 11.237 1.00 98.88 281 LEU A CA 1
ATOM 2245 C C . LEU A 1 281 ? -6.502 -6.218 11.678 1.00 98.88 281 LEU A C 1
ATOM 2247 O O . LEU A 1 281 ? -6.588 -5.255 12.446 1.00 98.88 281 LEU A O 1
ATOM 2251 N N . ASP A 1 282 ? -5.344 -6.648 11.185 1.00 98.75 282 ASP A N 1
ATOM 2252 C CA . ASP A 1 282 ? -4.073 -5.952 11.331 1.00 98.75 282 ASP A CA 1
ATOM 2253 C C . ASP A 1 282 ? -3.863 -4.999 10.150 1.00 98.75 282 ASP A C 1
ATOM 2255 O O . ASP A 1 282 ? -3.524 -5.411 9.039 1.00 98.75 282 ASP A O 1
ATOM 2259 N N . GLU A 1 283 ? -4.079 -3.708 10.396 1.00 98.56 283 GLU A N 1
ATOM 2260 C CA . GLU A 1 283 ? -3.852 -2.646 9.417 1.00 98.56 283 GLU A CA 1
ATOM 2261 C C . GLU A 1 283 ? -2.707 -1.712 9.822 1.00 98.56 283 GLU A C 1
ATOM 2263 O O . GLU A 1 283 ? -2.531 -0.640 9.241 1.00 98.56 283 GLU A O 1
ATOM 2268 N N . ILE A 1 284 ? -1.862 -2.142 10.768 1.00 98.38 284 ILE A N 1
ATOM 2269 C CA . ILE A 1 284 ? -0.692 -1.393 11.239 1.00 98.38 284 ILE A CA 1
ATOM 2270 C C . ILE A 1 284 ? 0.183 -0.859 10.078 1.00 98.38 284 ILE A C 1
ATOM 2272 O O . ILE A 1 284 ? 0.635 0.280 10.192 1.00 98.38 284 ILE A O 1
ATOM 2276 N N . PRO A 1 285 ? 0.459 -1.601 8.977 1.00 96.12 285 PRO A N 1
ATOM 2277 C CA . PRO A 1 285 ? 1.183 -1.061 7.815 1.00 96.12 285 PRO A CA 1
ATOM 2278 C C . PRO A 1 285 ? 0.347 -0.289 6.779 1.00 96.12 285 PRO A C 1
ATOM 2280 O O . PRO A 1 285 ? 0.929 0.501 6.038 1.00 96.12 285 PRO A O 1
ATOM 2283 N N . ILE A 1 286 ? -0.960 -0.546 6.678 1.00 96.75 286 ILE A N 1
ATOM 2284 C CA . ILE A 1 286 ? -1.772 -0.269 5.471 1.00 96.75 286 ILE A CA 1
ATOM 2285 C C . ILE A 1 286 ? -2.969 0.663 5.691 1.00 96.75 286 ILE A C 1
ATOM 2287 O O . ILE A 1 286 ? -3.588 1.086 4.718 1.00 96.75 286 ILE A O 1
ATOM 2291 N N . ALA A 1 287 ? -3.296 1.007 6.934 1.00 97.69 287 ALA A N 1
ATOM 2292 C CA . ALA A 1 287 ? -4.229 2.090 7.213 1.00 97.69 287 ALA A CA 1
ATOM 2293 C C . ALA A 1 287 ? -3.630 3.458 6.823 1.00 97.69 287 ALA A C 1
ATOM 2295 O O . ALA A 1 287 ? -2.454 3.577 6.454 1.00 97.69 287 ALA A O 1
ATOM 2296 N N . LEU A 1 288 ? -4.439 4.508 6.984 1.00 98.06 288 LEU A N 1
ATOM 2297 C CA . LEU A 1 288 ? -4.069 5.913 6.816 1.00 98.06 288 LEU A CA 1
ATOM 2298 C C . LEU A 1 288 ? -3.690 6.258 5.366 1.00 98.06 288 LEU A C 1
ATOM 2300 O O . LEU A 1 288 ? -2.617 6.795 5.098 1.00 98.06 288 LEU A O 1
ATOM 2304 N N . GLY A 1 289 ? -4.572 5.929 4.417 1.00 97.56 289 GLY A N 1
ATOM 2305 C CA . GLY A 1 289 ? -4.484 6.392 3.027 1.00 97.56 289 GLY A CA 1
ATOM 2306 C C . GLY A 1 289 ? -3.651 5.525 2.079 1.00 97.56 289 GLY A C 1
ATOM 2307 O O . GLY A 1 289 ? -3.714 5.740 0.872 1.00 97.56 289 GLY A O 1
ATOM 2308 N N . ARG A 1 290 ? -2.899 4.526 2.571 1.00 98.00 290 ARG A N 1
ATOM 2309 C CA . ARG A 1 290 ? -1.945 3.719 1.771 1.00 98.00 290 ARG A CA 1
ATOM 2310 C C . ARG A 1 290 ? -2.556 3.092 0.510 1.00 98.00 290 ARG A C 1
ATOM 2312 O O . ARG A 1 290 ? -1.870 3.014 -0.509 1.00 98.00 290 ARG A O 1
ATOM 2319 N N . LEU A 1 291 ? -3.820 2.672 0.576 1.00 98.06 291 LEU A N 1
ATOM 2320 C CA . LEU A 1 291 ? -4.554 2.046 -0.533 1.00 98.06 291 LEU A CA 1
ATOM 2321 C C . LEU A 1 291 ? -5.560 2.993 -1.223 1.00 98.06 291 LEU A C 1
ATOM 2323 O O . LEU A 1 291 ? -6.343 2.550 -2.051 1.00 98.06 291 LEU A O 1
ATOM 2327 N N . GLY A 1 292 ? -5.566 4.288 -0.887 1.00 97.44 292 GLY A N 1
ATOM 2328 C CA . GLY A 1 292 ? -6.538 5.265 -1.405 1.00 97.44 292 GLY A CA 1
ATOM 2329 C C . GLY A 1 292 ? -7.824 5.386 -0.579 1.00 97.44 292 GLY A C 1
ATOM 2330 O O . GLY A 1 292 ? -8.697 6.179 -0.925 1.00 97.44 292 GLY A O 1
ATOM 2331 N N . LYS A 1 293 ? -7.934 4.649 0.532 1.00 98.12 293 LYS A N 1
ATOM 2332 C CA . LYS A 1 293 ? -8.959 4.805 1.578 1.00 98.12 293 LYS A CA 1
ATOM 2333 C C . LYS A 1 293 ? -8.323 4.951 2.961 1.00 98.12 293 LYS A C 1
ATOM 2335 O O . LYS A 1 293 ? -7.123 4.715 3.119 1.00 98.12 293 LYS A O 1
ATOM 2340 N N . MET A 1 294 ? -9.110 5.351 3.963 1.00 98.19 294 MET A N 1
ATOM 2341 C CA . MET A 1 294 ? -8.604 5.543 5.325 1.00 98.19 294 MET A CA 1
ATOM 2342 C C . MET A 1 294 ? -8.216 4.201 5.958 1.00 98.19 294 MET A C 1
ATOM 2344 O O . MET A 1 294 ? -7.158 4.108 6.584 1.00 98.19 294 MET A O 1
ATOM 2348 N N . PHE A 1 295 ? -9.012 3.156 5.726 1.00 98.62 295 PHE A N 1
ATOM 2349 C CA . PHE A 1 295 ? -8.760 1.790 6.180 1.00 98.62 295 PHE A CA 1
ATOM 2350 C C . PHE A 1 295 ? -8.894 0.792 5.019 1.00 98.62 295 PHE A C 1
ATOM 2352 O O . PHE A 1 295 ? -9.692 0.965 4.096 1.00 98.62 295 PHE A O 1
ATOM 2359 N N . ALA A 1 296 ? -8.100 -0.276 5.038 1.00 98.31 296 ALA A N 1
ATOM 2360 C CA . ALA A 1 296 ? -8.044 -1.239 3.942 1.00 98.31 296 ALA A CA 1
ATOM 2361 C C . ALA A 1 296 ? -9.317 -2.100 3.851 1.00 98.31 296 ALA A C 1
ATOM 2363 O O . ALA A 1 296 ? -9.761 -2.423 2.746 1.00 98.31 296 ALA A O 1
ATOM 2364 N N . PHE A 1 297 ? -9.959 -2.416 4.982 1.00 98.50 297 PHE A N 1
ATOM 2365 C CA . PHE A 1 297 ? -11.218 -3.174 5.017 1.00 98.50 297 PHE A CA 1
ATOM 2366 C C . PHE A 1 297 ? -12.344 -2.522 4.193 1.00 98.50 297 PHE A C 1
ATOM 2368 O O . PHE A 1 297 ? -13.207 -3.215 3.645 1.00 98.50 297 PHE A O 1
ATOM 2375 N N . GLU A 1 298 ? -12.304 -1.197 4.022 1.00 98.38 298 GLU A N 1
ATOM 2376 C CA . GLU A 1 298 ? -13.283 -0.430 3.252 1.00 98.38 298 GLU A CA 1
ATOM 2377 C C . GLU A 1 298 ? -13.281 -0.770 1.749 1.00 98.38 298 GLU A C 1
ATOM 2379 O O . GLU A 1 298 ? -14.268 -0.504 1.056 1.00 98.38 298 GLU A O 1
ATOM 2384 N N . HIS A 1 299 ? -12.199 -1.341 1.206 1.00 98.06 299 HIS A N 1
ATOM 2385 C CA . HIS A 1 299 ? -12.171 -1.841 -0.179 1.00 98.06 299 HIS A CA 1
ATOM 2386 C C . HIS A 1 299 ? -13.002 -3.123 -0.338 1.00 98.06 299 HIS A C 1
ATOM 2388 O O . HIS A 1 299 ? -13.568 -3.389 -1.402 1.00 98.06 299 HIS A O 1
ATOM 2394 N N . TYR A 1 300 ? -13.129 -3.896 0.740 1.00 98.19 300 TYR A N 1
ATOM 2395 C CA . TYR A 1 300 ? -13.772 -5.206 0.748 1.00 98.19 300 TYR A CA 1
ATOM 2396 C C . TYR A 1 300 ? -15.235 -5.160 1.210 1.00 98.19 300 TYR A C 1
ATOM 2398 O O . TYR A 1 300 ? -15.996 -6.086 0.936 1.00 98.19 300 TYR A O 1
ATOM 2406 N N . GLY A 1 301 ? -15.674 -4.054 1.820 1.00 97.44 301 GLY A N 1
ATOM 2407 C CA . GLY A 1 301 ? -17.064 -3.880 2.253 1.00 97.44 301 GLY A CA 1
ATOM 2408 C C . GLY A 1 301 ? -17.443 -4.834 3.387 1.00 97.44 301 GLY A C 1
ATOM 2409 O O . GLY A 1 301 ? -18.512 -5.439 3.348 1.00 97.44 301 GLY A O 1
ATOM 2410 N N . ILE A 1 302 ? -16.535 -4.986 4.351 1.00 98.25 302 ILE A N 1
ATOM 2411 C CA . ILE A 1 302 ? -16.708 -5.734 5.600 1.00 98.25 302 ILE A CA 1
ATOM 2412 C C . ILE A 1 302 ? -16.319 -4.844 6.783 1.00 98.25 302 ILE A C 1
ATOM 2414 O O . ILE A 1 302 ? -15.607 -3.862 6.596 1.00 98.25 302 ILE A O 1
ATOM 2418 N N . GLU A 1 303 ? -16.718 -5.216 7.997 1.00 98.06 303 GLU A N 1
ATOM 2419 C CA . GLU A 1 303 ? -16.241 -4.578 9.230 1.00 98.06 303 GLU A CA 1
ATOM 2420 C C . GLU A 1 303 ? -15.453 -5.577 10.100 1.00 98.06 303 GLU A C 1
ATOM 2422 O O . GLU A 1 303 ? -15.901 -6.720 10.274 1.00 98.06 303 GLU A O 1
ATOM 2427 N N . PRO A 1 304 ? -14.313 -5.178 10.694 1.00 98.62 304 PRO A N 1
ATOM 2428 C CA . PRO A 1 304 ? -13.654 -5.949 11.746 1.00 98.62 304 PRO A CA 1
ATOM 2429 C C . PRO A 1 304 ? -14.450 -5.924 13.058 1.00 98.62 304 PRO A C 1
ATOM 2431 O O . PRO A 1 304 ? -15.314 -5.080 13.271 1.00 98.62 304 PRO A O 1
ATOM 2434 N N . ASP A 1 305 ? -14.107 -6.820 13.979 1.00 98.88 305 ASP A N 1
ATOM 2435 C CA . ASP A 1 305 ? -14.532 -6.747 15.387 1.00 98.88 305 ASP A CA 1
ATOM 2436 C C . ASP A 1 305 ? -13.501 -6.012 16.254 1.00 98.88 305 ASP A C 1
ATOM 2438 O O . ASP A 1 305 ? -13.834 -5.321 17.226 1.00 98.88 305 ASP A O 1
ATOM 2442 N N . ILE A 1 306 ? -12.228 -6.156 15.876 1.00 98.88 306 ILE A N 1
ATOM 2443 C CA . ILE A 1 306 ? -11.094 -5.428 16.435 1.00 98.88 306 ILE A CA 1
ATOM 2444 C C . ILE A 1 306 ? -10.176 -5.016 15.279 1.00 98.88 306 ILE A C 1
ATOM 2446 O O . ILE A 1 306 ? -9.756 -5.856 14.485 1.00 98.88 306 ILE A O 1
ATOM 2450 N N . LEU A 1 307 ? -9.837 -3.733 15.202 1.00 98.88 307 LEU A N 1
ATOM 2451 C CA . LEU A 1 307 ? -8.883 -3.180 14.245 1.00 98.88 307 LEU A CA 1
ATOM 2452 C C . LEU A 1 307 ? -7.597 -2.763 14.963 1.00 98.88 307 LEU A C 1
ATOM 2454 O O . LEU A 1 307 ? -7.638 -2.085 15.994 1.00 98.88 307 LEU A O 1
ATOM 2458 N N . CYS A 1 308 ? -6.455 -3.143 14.399 1.00 98.88 308 CYS A N 1
ATOM 2459 C CA . CYS A 1 308 ? -5.135 -2.808 14.919 1.00 98.88 308 CYS A CA 1
ATOM 2460 C C . CYS A 1 308 ? -4.470 -1.746 14.027 1.00 98.88 308 CYS A C 1
ATOM 2462 O O . CYS A 1 308 ? -4.273 -1.971 12.835 1.00 98.88 308 CYS A O 1
ATOM 2464 N N . LEU A 1 309 ? -4.097 -0.603 14.611 1.00 98.69 309 LEU A N 1
ATOM 2465 C CA . LEU A 1 309 ? -3.488 0.551 13.939 1.00 98.69 309 LEU A CA 1
ATOM 2466 C C . LEU A 1 309 ? -2.124 0.893 14.556 1.00 98.69 309 LEU A C 1
ATOM 2468 O O . LEU A 1 309 ? -1.902 0.697 15.753 1.00 98.69 309 LEU A O 1
ATOM 2472 N N . GLY A 1 310 ? -1.210 1.461 13.769 1.00 97.62 310 GLY A N 1
ATOM 2473 C CA . GLY A 1 310 ? 0.120 1.863 14.237 1.00 97.62 310 GLY A CA 1
ATOM 2474 C C . GLY A 1 310 ? 0.950 2.539 13.149 1.00 97.62 310 GLY A C 1
ATOM 2475 O O . GLY A 1 310 ? 0.387 3.170 12.259 1.00 97.62 310 GLY A O 1
ATOM 2476 N N . LYS A 1 311 ? 2.284 2.414 13.240 1.00 96.81 311 LYS A N 1
ATOM 2477 C CA . LYS A 1 311 ? 3.281 2.953 12.291 1.00 96.81 311 LYS A CA 1
ATOM 2478 C C . LYS A 1 311 ? 3.006 4.409 11.887 1.00 96.81 311 LYS A C 1
ATOM 2480 O O . LYS A 1 311 ? 3.392 5.309 12.629 1.00 96.81 311 LYS A O 1
ATOM 2485 N N . GLY A 1 312 ? 2.335 4.631 10.754 1.00 96.75 312 GLY A N 1
ATOM 2486 C CA . GLY A 1 312 ? 1.946 5.950 10.252 1.00 96.75 312 GLY A CA 1
ATOM 2487 C C . GLY A 1 312 ? 1.134 6.784 11.240 1.00 96.75 312 GLY A C 1
ATOM 2488 O O . GLY A 1 312 ? 1.255 8.001 11.237 1.00 96.75 312 GLY A O 1
ATOM 2489 N N . LEU A 1 313 ? 0.395 6.146 12.158 1.00 97.88 313 LEU A N 1
ATOM 2490 C CA . LEU A 1 313 ? -0.375 6.826 13.210 1.00 97.88 313 LEU A CA 1
ATOM 2491 C C . LEU A 1 313 ? 0.502 7.715 14.116 1.00 97.88 313 LEU A C 1
ATOM 2493 O O . LEU A 1 313 ? 0.008 8.641 14.746 1.00 97.88 313 LEU A O 1
ATOM 2497 N N . GLY A 1 314 ? 1.806 7.443 14.181 1.00 96.88 314 GLY A N 1
ATOM 2498 C CA . GLY A 1 314 ? 2.794 8.259 14.883 1.00 96.88 314 GLY A CA 1
ATOM 2499 C C . GLY A 1 314 ? 3.365 9.439 14.089 1.00 96.88 314 GLY A C 1
ATOM 2500 O O . GLY A 1 314 ? 4.341 10.042 14.543 1.00 96.88 314 GLY A O 1
ATOM 2501 N N . GLY A 1 315 ? 2.855 9.721 12.885 1.00 94.88 315 GLY A N 1
ATOM 2502 C CA . GLY A 1 315 ? 3.397 10.734 11.972 1.00 94.88 315 GLY A CA 1
ATOM 2503 C C . GLY A 1 315 ? 4.836 10.465 11.523 1.00 94.88 315 GLY A C 1
ATOM 2504 O O . GLY A 1 315 ? 5.577 11.401 11.245 1.00 94.88 315 GLY A O 1
ATOM 2505 N N . GLY A 1 316 ? 5.279 9.204 11.570 1.00 92.12 316 GLY A N 1
ATOM 2506 C CA . GLY A 1 316 ? 6.676 8.812 11.354 1.00 92.12 316 GLY A CA 1
ATOM 2507 C C . GLY A 1 316 ? 7.657 9.209 12.466 1.00 92.12 316 GLY A C 1
ATOM 2508 O O . GLY A 1 316 ? 8.845 8.922 12.339 1.00 92.12 316 GLY A O 1
ATOM 2509 N N . ILE A 1 317 ? 7.188 9.843 13.551 1.00 94.94 317 ILE A N 1
ATOM 2510 C CA . ILE A 1 317 ? 8.037 10.449 14.593 1.00 94.94 317 ILE A CA 1
ATOM 2511 C C . ILE A 1 317 ? 7.819 9.796 15.967 1.00 94.94 317 ILE A C 1
ATOM 2513 O O . ILE A 1 317 ? 8.787 9.462 16.651 1.00 94.94 317 ILE A O 1
ATOM 2517 N N . VAL A 1 318 ? 6.567 9.610 16.399 1.00 96.38 318 VAL A N 1
ATOM 2518 C CA . VAL A 1 318 ? 6.243 9.138 17.757 1.00 96.38 318 VAL A CA 1
ATOM 2519 C C . VAL A 1 318 ? 5.815 7.666 17.743 1.00 96.38 318 VAL A C 1
ATOM 2521 O O . VAL A 1 318 ? 4.869 7.328 17.039 1.00 96.38 318 VAL A O 1
ATOM 2524 N N . PRO A 1 319 ? 6.415 6.775 18.557 1.00 95.75 319 PRO A N 1
ATOM 2525 C CA . PRO A 1 319 ? 5.916 5.412 18.731 1.00 95.75 319 PRO A CA 1
ATOM 2526 C C . PRO A 1 319 ? 4.485 5.408 19.295 1.00 95.75 319 PRO A C 1
ATOM 2528 O O . PRO A 1 319 ? 4.260 5.683 20.477 1.00 95.75 319 PRO A O 1
ATOM 2531 N N . PHE A 1 320 ? 3.507 5.139 18.427 1.00 97.38 320 PHE A N 1
ATOM 2532 C CA . PHE A 1 320 ? 2.087 5.203 18.757 1.00 97.38 320 PHE A CA 1
ATOM 2533 C C . PHE A 1 320 ? 1.274 4.191 17.942 1.00 97.38 320 PHE A C 1
ATOM 2535 O O . PHE A 1 320 ? 1.563 3.913 16.776 1.00 97.38 320 PHE A O 1
ATOM 2542 N N . ALA A 1 321 ? 0.276 3.602 18.591 1.00 98.12 321 ALA A N 1
ATOM 2543 C CA . ALA A 1 321 ? -0.591 2.563 18.055 1.00 98.12 321 ALA A CA 1
ATOM 2544 C C . ALA A 1 321 ? -1.951 2.595 18.763 1.00 98.12 321 ALA A C 1
ATOM 2546 O O . ALA A 1 321 ? -2.044 3.037 19.912 1.00 98.12 321 ALA A O 1
ATOM 2547 N N . ALA A 1 322 ? -2.991 2.102 18.095 1.00 98.38 322 ALA A N 1
ATOM 2548 C CA . ALA A 1 322 ? -4.347 2.042 18.629 1.00 98.38 322 ALA A CA 1
ATOM 2549 C C . ALA A 1 322 ? -5.003 0.691 18.323 1.00 98.38 322 ALA A C 1
ATOM 2551 O O . ALA A 1 322 ? -4.916 0.189 17.207 1.00 98.38 322 ALA A O 1
ATOM 2552 N N . MET A 1 323 ? -5.684 0.131 19.316 1.00 98.38 323 MET A N 1
ATOM 2553 C CA . MET A 1 323 ? -6.706 -0.892 19.127 1.00 98.38 323 MET A CA 1
ATOM 2554 C C . MET A 1 323 ? -8.056 -0.179 19.064 1.00 98.38 323 MET A C 1
ATOM 2556 O O . MET A 1 323 ? -8.369 0.571 19.992 1.00 98.38 323 MET A O 1
ATOM 2560 N N . VAL A 1 324 ? -8.842 -0.414 18.015 1.00 98.75 324 VAL A N 1
ATOM 2561 C CA . VAL A 1 324 ? -10.219 0.088 17.887 1.00 98.75 324 VAL A CA 1
ATOM 2562 C C . VAL A 1 324 ? -11.181 -1.097 17.866 1.00 98.75 324 VAL A C 1
ATOM 2564 O O . VAL A 1 324 ? -10.875 -2.129 17.275 1.00 98.75 324 VAL A O 1
ATOM 2567 N N . THR A 1 325 ? -12.303 -1.006 18.575 1.00 98.69 325 THR A N 1
ATOM 2568 C CA . THR A 1 325 ? -13.204 -2.142 18.798 1.00 98.69 325 THR A CA 1
ATOM 2569 C C . THR A 1 325 ? -14.650 -1.700 19.038 1.00 98.69 325 THR A C 1
ATOM 2571 O O . THR A 1 325 ? -14.914 -0.523 19.298 1.00 98.69 325 THR A O 1
ATOM 2574 N N . ARG A 1 326 ? -15.585 -2.649 18.927 1.00 98.50 326 ARG A N 1
ATOM 2575 C CA . ARG A 1 326 ? -17.030 -2.421 19.051 1.00 98.50 326 ARG A CA 1
ATOM 2576 C C . ARG A 1 326 ? -17.441 -1.983 20.459 1.00 98.50 326 ARG A C 1
ATOM 2578 O O . ARG A 1 326 ? -16.866 -2.437 21.452 1.00 98.50 326 ARG A O 1
ATOM 2585 N N . ASP A 1 327 ? -18.482 -1.157 20.561 1.00 98.12 327 ASP A N 1
ATOM 2586 C CA . ASP A 1 327 ? -19.048 -0.676 21.831 1.00 98.12 327 ASP A CA 1
ATOM 2587 C C . ASP A 1 327 ? -19.393 -1.819 22.797 1.00 98.12 327 ASP A C 1
ATOM 2589 O O . ASP A 1 327 ? -19.052 -1.763 23.982 1.00 98.12 327 ASP A O 1
ATOM 2593 N N . GLN A 1 328 ? -20.003 -2.891 22.282 1.00 97.88 328 GLN A N 1
ATOM 2594 C CA . GLN A 1 328 ? -20.390 -4.069 23.067 1.00 97.88 328 GLN A CA 1
ATOM 2595 C C . GLN A 1 328 ? -19.209 -4.854 23.671 1.00 97.88 328 GLN A C 1
ATOM 2597 O O . GLN A 1 328 ? -19.410 -5.646 24.590 1.00 97.88 328 GLN A O 1
ATOM 2602 N N . PHE A 1 329 ? -17.974 -4.632 23.207 1.00 97.94 329 PHE A N 1
ATOM 2603 C CA . PHE A 1 329 ? -16.775 -5.292 23.738 1.00 97.94 329 PHE A CA 1
ATOM 2604 C C . PHE A 1 329 ? -16.103 -4.497 24.876 1.00 97.94 329 PHE A C 1
ATOM 2606 O O . PHE A 1 329 ? -15.096 -4.934 25.437 1.00 97.94 329 PHE A O 1
ATOM 2613 N N . ASN A 1 330 ? -16.678 -3.363 25.296 1.00 96.94 330 ASN A N 1
ATOM 2614 C CA . ASN A 1 330 ? -16.234 -2.585 26.457 1.00 96.94 330 ASN A CA 1
ATOM 2615 C C . ASN A 1 330 ? -16.640 -3.247 27.796 1.00 96.94 330 ASN A C 1
ATOM 2617 O O . ASN A 1 330 ? -17.427 -2.693 28.560 1.00 96.94 330 ASN A O 1
ATOM 2621 N N . ILE A 1 331 ? -16.110 -4.445 28.065 1.00 96.88 331 ILE A N 1
ATOM 2622 C CA . ILE A 1 331 ? -16.477 -5.298 29.217 1.00 96.88 331 ILE A CA 1
ATOM 2623 C C . ILE A 1 331 ? -15.280 -5.735 30.084 1.00 96.88 331 ILE A C 1
ATOM 2625 O O . ILE A 1 331 ? -15.424 -6.531 31.008 1.00 96.88 331 ILE A O 1
ATOM 2629 N N . ALA A 1 332 ? -14.077 -5.232 29.799 1.00 95.94 332 ALA A N 1
ATOM 2630 C CA . ALA A 1 332 ? -12.829 -5.653 30.447 1.00 95.94 332 ALA A CA 1
ATOM 2631 C C . ALA A 1 332 ? -12.475 -4.852 31.722 1.00 95.94 332 ALA A C 1
ATOM 2633 O O . ALA A 1 332 ? -11.299 -4.656 32.016 1.00 95.94 332 ALA A O 1
ATOM 2634 N N . GLU A 1 333 ? -13.465 -4.366 32.477 1.00 93.25 333 GLU A N 1
ATOM 2635 C CA . GLU A 1 333 ? -13.254 -3.448 33.617 1.00 93.25 333 GLU A CA 1
ATOM 2636 C C . GLU A 1 333 ? -12.337 -4.037 34.709 1.00 93.25 333 GLU A C 1
ATOM 2638 O O . GLU A 1 333 ? -11.481 -3.339 35.250 1.00 93.25 333 GLU A O 1
ATOM 2643 N N . GLU A 1 334 ? -12.446 -5.346 34.954 1.00 94.06 334 GLU A N 1
ATOM 2644 C CA . GLU A 1 334 ? -11.655 -6.094 35.946 1.00 94.06 334 GLU A CA 1
ATOM 2645 C C . GLU A 1 334 ? -10.352 -6.702 35.374 1.00 94.06 334 GLU A C 1
ATOM 2647 O O . GLU A 1 334 ? -9.624 -7.406 36.078 1.00 94.06 334 GLU A O 1
ATOM 2652 N N . VAL A 1 335 ? -10.030 -6.472 34.091 1.00 94.06 335 VAL A N 1
ATOM 2653 C CA . VAL A 1 335 ? -8.865 -7.081 33.424 1.00 94.06 335 VAL A CA 1
ATOM 2654 C C . VAL A 1 335 ? -8.071 -6.047 32.634 1.00 94.06 335 VAL A C 1
ATOM 2656 O O . VAL A 1 335 ? -8.498 -5.540 31.601 1.00 94.06 335 VAL A O 1
ATOM 2659 N N . SER A 1 336 ? -6.824 -5.814 33.041 1.00 92.06 336 SER A N 1
ATOM 2660 C CA . SER A 1 336 ? -5.916 -4.963 32.272 1.00 92.06 336 SER A CA 1
ATOM 2661 C C . SER A 1 336 ? -5.552 -5.609 30.925 1.00 92.06 336 SER A C 1
ATOM 2663 O O . SER A 1 336 ? -4.713 -6.513 30.853 1.00 92.06 336 SER A O 1
ATOM 2665 N N . LEU A 1 337 ? -6.179 -5.132 29.845 1.00 93.50 337 LEU A N 1
ATOM 2666 C CA . LEU A 1 337 ? -5.897 -5.524 28.457 1.00 93.50 337 LEU A CA 1
ATOM 2667 C C . LEU A 1 337 ? -4.507 -5.066 28.006 1.00 93.50 337 LEU A C 1
ATOM 2669 O O . LEU A 1 337 ? -3.684 -5.886 27.601 1.00 93.50 337 LEU A O 1
ATOM 2673 N N . GLY A 1 338 ? -4.226 -3.775 28.161 1.00 86.25 338 GLY A N 1
ATOM 2674 C CA . GLY A 1 338 ? -2.898 -3.178 28.058 1.00 86.25 338 GLY A CA 1
ATOM 2675 C C . GLY A 1 338 ? -2.575 -2.429 29.348 1.00 86.25 338 GLY A C 1
ATOM 2676 O O . GLY A 1 338 ? -3.485 -1.946 30.024 1.00 86.25 338 GLY A O 1
ATOM 2677 N N . HIS A 1 339 ? -1.291 -2.345 29.700 1.00 87.25 339 HIS A N 1
ATOM 2678 C CA . HIS A 1 339 ? -0.839 -1.485 30.794 1.00 87.25 339 HIS A CA 1
ATOM 2679 C C . HIS A 1 339 ? 0.503 -0.853 30.456 1.00 87.25 339 HIS A C 1
ATOM 2681 O O . HIS A 1 339 ? 1.567 -1.408 30.741 1.00 87.25 339 HIS A O 1
ATOM 2687 N N . TYR A 1 340 ? 0.456 0.316 29.827 1.00 90.81 340 TYR A N 1
ATOM 2688 C CA . TYR A 1 340 ? 1.647 0.957 29.285 1.00 90.81 340 TYR A CA 1
ATOM 2689 C C . TYR A 1 340 ? 1.848 2.319 29.928 1.00 90.81 340 TYR A C 1
ATOM 2691 O O . TYR A 1 340 ? 0.916 3.096 30.101 1.00 90.81 340 TYR A O 1
ATOM 2699 N N . THR A 1 341 ? 3.102 2.660 30.226 1.00 91.56 341 THR A N 1
ATOM 2700 C CA . THR A 1 341 ? 3.460 3.984 30.764 1.00 91.56 341 THR A CA 1
ATOM 2701 C C . THR A 1 341 ? 2.973 5.134 29.866 1.00 91.56 341 THR A C 1
ATOM 2703 O O . THR A 1 341 ? 2.737 6.225 30.369 1.00 91.56 341 THR A O 1
ATOM 2706 N N . HIS A 1 342 ? 2.764 4.873 28.569 1.00 91.00 342 HIS A N 1
ATOM 2707 C CA . HIS A 1 342 ? 2.329 5.836 27.551 1.00 91.00 342 HIS A CA 1
ATOM 2708 C C . HIS A 1 342 ? 0.912 5.560 26.988 1.00 91.00 342 HIS A C 1
ATOM 2710 O O . HIS A 1 342 ? 0.585 6.039 25.907 1.00 91.00 342 HIS A O 1
ATOM 2716 N N . GLU A 1 343 ? 0.050 4.824 27.707 1.00 86.50 343 GLU A N 1
ATOM 2717 C CA . GLU A 1 343 ? -1.303 4.403 27.259 1.00 86.50 343 GLU A CA 1
ATOM 2718 C C . GLU A 1 343 ? -2.303 5.545 26.958 1.00 86.50 343 GLU A C 1
ATOM 2720 O O . GLU A 1 343 ? -3.364 5.308 26.388 1.00 86.50 343 GLU A O 1
ATOM 2725 N N . LYS A 1 344 ? -1.970 6.796 27.309 1.00 93.19 344 LYS A N 1
ATOM 2726 C CA . LYS A 1 344 ? -2.684 8.024 26.899 1.00 93.19 344 LYS A CA 1
ATOM 2727 C C . LYS A 1 344 ? -1.712 9.153 26.528 1.00 93.19 344 LYS A C 1
ATOM 2729 O O . LYS A 1 344 ? -1.877 10.293 26.964 1.00 93.19 344 LYS A O 1
ATOM 2734 N N . SER A 1 345 ? -0.653 8.814 25.786 1.00 96.00 345 SER A N 1
ATOM 2735 C CA . SER A 1 345 ? 0.414 9.739 25.371 1.00 96.00 345 SER A CA 1
ATOM 2736 C C . SER A 1 345 ? -0.139 11.004 24.690 1.00 96.00 345 SER A C 1
ATOM 2738 O O . SER A 1 345 ? -0.705 10.880 23.603 1.00 96.00 345 SER A O 1
ATOM 2740 N N . PRO A 1 346 ? 0.047 12.214 25.262 1.00 97.88 346 PRO A N 1
ATOM 2741 C CA . PRO A 1 346 ? -0.370 13.455 24.610 1.00 97.88 346 PRO A CA 1
ATOM 2742 C C . PRO A 1 346 ? 0.364 13.675 23.285 1.00 97.88 346 PRO A C 1
ATOM 2744 O O . PRO A 1 346 ? -0.265 13.964 22.276 1.00 97.88 346 PRO A O 1
ATOM 2747 N N . LEU A 1 347 ? 1.684 13.448 23.268 1.00 97.69 347 LEU A N 1
ATOM 2748 C CA . LEU A 1 347 ? 2.520 13.552 22.066 1.00 97.69 347 LEU A CA 1
ATOM 2749 C C . LEU A 1 347 ? 2.096 12.560 20.973 1.00 97.69 347 LEU A C 1
ATOM 2751 O O . LEU A 1 347 ? 2.059 12.918 19.802 1.00 97.69 347 LEU A O 1
ATOM 2755 N N . GLY A 1 348 ? 1.739 11.326 21.349 1.00 97.75 348 GLY A N 1
ATOM 2756 C CA . GLY A 1 348 ? 1.242 10.327 20.395 1.00 97.75 348 GLY A CA 1
ATOM 2757 C C . GLY A 1 348 ? -0.106 10.726 19.795 1.00 97.75 348 GLY A C 1
ATOM 2758 O O . GLY A 1 348 ? -0.281 10.683 18.582 1.00 97.75 348 GLY A O 1
ATOM 2759 N N . ALA A 1 349 ? -1.026 11.204 20.635 1.00 98.56 349 ALA A N 1
ATOM 2760 C CA . ALA A 1 349 ? -2.324 11.702 20.197 1.00 98.56 349 ALA A CA 1
ATOM 2761 C C . ALA A 1 349 ? -2.217 12.958 19.310 1.00 98.56 349 ALA A C 1
ATOM 2763 O O . ALA A 1 349 ? -2.946 13.062 18.327 1.00 98.56 349 ALA A O 1
ATOM 2764 N N . ALA A 1 350 ? -1.298 13.880 19.617 1.00 98.69 350 ALA A N 1
ATOM 2765 C CA . ALA A 1 350 ? -1.024 15.055 18.788 1.00 98.69 350 ALA A CA 1
ATOM 2766 C C . ALA A 1 350 ? -0.431 14.670 17.424 1.00 98.69 350 ALA A C 1
ATOM 2768 O O . ALA A 1 350 ? -0.881 15.190 16.407 1.00 98.69 350 ALA A O 1
ATOM 2769 N N . ALA A 1 351 ? 0.517 13.723 17.379 1.00 98.50 351 ALA A N 1
ATOM 2770 C CA . ALA A 1 351 ? 1.041 13.198 16.117 1.00 98.50 351 ALA A CA 1
ATOM 2771 C C . ALA A 1 351 ? -0.054 12.537 15.268 1.00 98.50 351 ALA A C 1
ATOM 2773 O O . ALA A 1 351 ? -0.131 12.792 14.069 1.00 98.50 351 ALA A O 1
ATOM 2774 N N . ALA A 1 352 ? -0.919 11.725 15.884 1.00 98.62 352 ALA A N 1
ATOM 2775 C CA . ALA A 1 352 ? -2.013 11.048 15.195 1.00 98.62 352 ALA A CA 1
ATOM 2776 C C . ALA A 1 352 ? -3.031 12.035 14.612 1.00 98.62 352 ALA A C 1
ATOM 2778 O O . ALA A 1 352 ? -3.374 11.929 13.436 1.00 98.62 352 ALA A O 1
ATOM 2779 N N . LEU A 1 353 ? -3.468 13.022 15.403 1.00 98.88 353 LEU A N 1
ATOM 2780 C CA . LEU A 1 353 ? -4.365 14.083 14.936 1.00 98.88 353 LEU A CA 1
ATOM 2781 C C . LEU A 1 353 ? -3.735 14.880 13.791 1.00 98.88 353 LEU A C 1
ATOM 2783 O O . LEU A 1 353 ? -4.335 14.961 12.727 1.00 98.88 353 LEU A O 1
ATOM 2787 N N . ALA A 1 354 ? -2.497 15.355 13.952 1.00 98.81 354 ALA A N 1
ATOM 2788 C CA . ALA A 1 354 ? -1.798 16.102 12.908 1.00 98.81 354 ALA A CA 1
ATOM 2789 C C . ALA A 1 354 ? -1.554 15.267 11.632 1.00 98.81 354 ALA A C 1
ATOM 2791 O O . ALA A 1 354 ? -1.579 15.808 10.533 1.00 98.81 354 ALA A O 1
ATOM 2792 N N . THR A 1 355 ? -1.360 13.948 11.747 1.00 98.75 355 THR A N 1
ATOM 2793 C CA . THR A 1 355 ? -1.254 13.048 10.580 1.00 98.75 355 THR A CA 1
ATOM 2794 C C . THR A 1 355 ? -2.580 12.951 9.832 1.00 98.75 355 THR A C 1
ATOM 2796 O O . THR A 1 355 ? -2.601 13.046 8.608 1.00 98.75 355 THR A O 1
ATOM 2799 N N . ILE A 1 356 ? -3.689 12.783 10.558 1.00 98.81 356 ILE A N 1
ATOM 2800 C CA . ILE A 1 356 ? -5.033 12.722 9.970 1.00 98.81 356 ILE A CA 1
ATOM 2801 C C . ILE A 1 356 ? -5.399 14.070 9.333 1.00 98.81 356 ILE A C 1
ATOM 2803 O O . ILE A 1 356 ? -5.893 14.097 8.212 1.00 98.81 356 ILE A O 1
ATOM 2807 N N . GLU A 1 357 ? -5.079 15.183 9.994 1.00 98.75 357 GLU A N 1
ATOM 2808 C CA . GLU A 1 357 ? -5.266 16.533 9.456 1.00 98.75 357 GLU A CA 1
ATOM 2809 C C . GLU A 1 357 ? -4.503 16.750 8.141 1.00 98.75 357 GLU A C 1
ATOM 2811 O O . GLU A 1 357 ? -5.060 17.351 7.230 1.00 98.75 357 GLU A O 1
ATOM 2816 N N . VAL A 1 358 ? -3.276 16.233 7.998 1.00 98.69 358 VAL A N 1
ATOM 2817 C CA . VAL A 1 358 ? -2.522 16.302 6.730 1.00 98.69 358 VAL A CA 1
ATOM 2818 C C . VAL A 1 358 ? -3.182 15.464 5.633 1.00 98.69 358 VAL A C 1
ATOM 2820 O O . VAL A 1 358 ? -3.343 15.954 4.518 1.00 98.69 358 VAL A O 1
ATOM 2823 N N . LEU A 1 359 ? -3.619 14.234 5.940 1.00 98.56 359 LEU A N 1
ATOM 2824 C CA . LEU A 1 359 ? -4.340 13.382 4.980 1.00 98.56 359 LEU A CA 1
ATOM 2825 C C . LEU A 1 359 ? -5.603 14.073 4.435 1.00 98.56 359 LEU A C 1
ATOM 2827 O O . LEU A 1 359 ? -5.881 13.967 3.241 1.00 98.56 359 LEU A O 1
ATOM 2831 N N . GLU A 1 360 ? -6.328 14.789 5.301 1.00 98.31 360 GLU A N 1
ATOM 2832 C CA . GLU A 1 360 ? -7.546 15.537 4.965 1.00 98.31 360 GLU A CA 1
ATOM 2833 C C . GLU A 1 360 ? -7.250 16.857 4.225 1.00 98.31 360 GLU A C 1
ATOM 2835 O O . GLU A 1 360 ? -7.896 17.155 3.224 1.00 98.31 360 GLU A O 1
ATOM 2840 N N . GLN A 1 361 ? -6.274 17.652 4.680 1.00 97.81 361 GLN A N 1
ATOM 2841 C CA . GLN A 1 361 ? -5.959 18.970 4.105 1.00 97.81 361 GLN A CA 1
ATOM 2842 C C . GLN A 1 361 ? -5.267 18.889 2.738 1.00 97.81 361 GLN A C 1
ATOM 2844 O O . GLN A 1 361 ? -5.495 19.750 1.890 1.00 97.81 361 GLN A O 1
ATOM 2849 N N . GLU A 1 362 ? -4.431 17.873 2.518 1.00 97.50 362 GLU A N 1
ATOM 2850 C CA . GLU A 1 362 ? -3.696 17.670 1.262 1.00 97.50 362 GLU A CA 1
ATOM 2851 C C . GLU A 1 362 ? -4.432 16.725 0.282 1.00 97.50 362 GLU A C 1
ATOM 2853 O O . GLU A 1 362 ? -3.892 16.408 -0.779 1.00 97.50 362 GLU A O 1
ATOM 2858 N N . ALA A 1 363 ? -5.663 16.288 0.606 1.00 97.81 363 ALA A N 1
ATOM 2859 C CA . ALA A 1 363 ? -6.483 15.364 -0.198 1.00 97.81 363 ALA A CA 1
ATOM 2860 C C . ALA A 1 363 ? -5.699 14.110 -0.648 1.00 97.81 363 ALA A C 1
ATOM 2862 O O . ALA A 1 363 ? -5.656 13.733 -1.828 1.00 97.81 363 ALA A O 1
ATOM 2863 N N . LEU A 1 364 ? -4.985 13.492 0.305 1.00 98.44 364 LEU A N 1
ATOM 2864 C CA . LEU A 1 364 ? -4.010 12.445 -0.009 1.00 98.44 364 LEU A CA 1
ATOM 2865 C C . LEU A 1 364 ? -4.667 11.125 -0.423 1.00 98.44 364 LEU A C 1
ATOM 2867 O O . LEU A 1 364 ? -4.045 10.358 -1.152 1.00 98.44 364 LEU A O 1
ATOM 2871 N N . LEU A 1 365 ? -5.915 10.862 -0.032 1.00 98.12 365 LEU A N 1
ATOM 2872 C CA . LEU A 1 365 ? -6.642 9.658 -0.453 1.00 98.12 365 LEU A CA 1
ATOM 2873 C C . LEU A 1 365 ? -6.988 9.740 -1.951 1.00 98.12 365 LEU A C 1
ATOM 2875 O O . LEU A 1 365 ? -6.686 8.821 -2.711 1.00 98.12 365 LEU A O 1
ATOM 2879 N N . GLU A 1 366 ? -7.516 10.879 -2.398 1.00 97.31 366 GLU A N 1
ATOM 2880 C CA . GLU A 1 366 ? -7.830 11.192 -3.797 1.00 97.31 366 GLU A CA 1
ATOM 2881 C C . GLU A 1 366 ? -6.565 11.316 -4.658 1.00 97.31 366 GLU A C 1
ATOM 2883 O O . GLU A 1 366 ? -6.564 11.013 -5.855 1.00 97.31 366 GLU A O 1
ATOM 2888 N N . LYS A 1 367 ? -5.454 11.775 -4.071 1.00 97.56 367 LYS A N 1
ATOM 2889 C CA . LYS A 1 367 ? -4.138 11.738 -4.720 1.00 97.56 367 LYS A CA 1
ATOM 2890 C C . LYS A 1 367 ? -3.663 10.296 -4.932 1.00 97.56 367 LYS A C 1
ATOM 2892 O O . LYS A 1 367 ? -3.307 9.950 -6.053 1.00 97.56 367 LYS A O 1
ATOM 2897 N N . VAL A 1 368 ? -3.717 9.448 -3.902 1.00 98.31 368 VAL A N 1
ATOM 2898 C CA . VAL A 1 368 ? -3.292 8.039 -3.985 1.00 98.31 368 VAL A CA 1
ATOM 2899 C C . VAL A 1 368 ? -4.111 7.252 -5.008 1.00 98.31 368 VAL A C 1
ATOM 2901 O O . VAL A 1 368 ? -3.531 6.455 -5.738 1.00 98.31 368 VAL A O 1
ATOM 2904 N N . GLN A 1 369 ? -5.419 7.505 -5.121 1.00 95.19 369 GLN A N 1
ATOM 2905 C CA . GLN A 1 369 ? -6.257 6.898 -6.165 1.00 95.19 369 GLN A CA 1
ATOM 2906 C C . GLN A 1 369 ? -5.769 7.273 -7.578 1.00 95.19 369 GLN A C 1
ATOM 2908 O O . GLN A 1 369 ? -5.581 6.397 -8.414 1.00 95.19 369 GLN A O 1
ATOM 2913 N N . ARG A 1 370 ? -5.461 8.554 -7.831 1.00 92.69 370 ARG A N 1
ATOM 2914 C CA . ARG A 1 370 ? -4.908 9.014 -9.125 1.00 92.69 370 ARG A CA 1
ATOM 2915 C C . ARG A 1 370 ? -3.498 8.486 -9.409 1.00 92.69 370 ARG A C 1
ATOM 2917 O O . ARG A 1 370 ? -3.122 8.321 -10.568 1.00 92.69 370 ARG A O 1
ATOM 2924 N N . ASP A 1 371 ? -2.701 8.250 -8.370 1.00 96.06 371 ASP A N 1
ATOM 2925 C CA . ASP A 1 371 ? -1.372 7.652 -8.508 1.00 96.06 371 ASP A CA 1
ATOM 2926 C C . ASP A 1 371 ? -1.417 6.136 -8.729 1.00 96.06 371 ASP A C 1
ATOM 2928 O O . ASP A 1 371 ? -0.508 5.603 -9.367 1.00 96.06 371 ASP A O 1
ATOM 2932 N N . GLU A 1 372 ? -2.469 5.451 -8.267 1.00 96.38 372 GLU A N 1
ATOM 2933 C CA . GLU A 1 372 ? -2.668 4.019 -8.500 1.00 96.38 372 GLU A CA 1
ATOM 2934 C C . GLU A 1 372 ? -2.715 3.705 -9.999 1.00 96.38 372 GLU A C 1
ATOM 2936 O O . GLU A 1 372 ? -1.967 2.844 -10.458 1.00 96.38 372 GLU A O 1
ATOM 2941 N N . ASP A 1 373 ? -3.537 4.422 -10.771 1.00 90.44 373 ASP A N 1
ATOM 2942 C CA . ASP A 1 373 ? -3.703 4.175 -12.209 1.00 90.44 373 ASP A CA 1
ATOM 2943 C C . ASP A 1 373 ? -2.414 4.425 -12.996 1.00 90.44 373 ASP A C 1
ATOM 2945 O O . ASP A 1 373 ? -2.025 3.620 -13.848 1.00 90.44 373 ASP A O 1
ATOM 2949 N N . TYR A 1 374 ? -1.701 5.507 -12.673 1.00 94.12 374 TYR A N 1
ATOM 2950 C CA . TYR A 1 374 ? -0.397 5.796 -13.265 1.00 94.12 374 TYR A CA 1
ATOM 2951 C C . TYR A 1 374 ? 0.626 4.694 -12.931 1.00 94.12 374 TYR A C 1
ATOM 2953 O O . TYR A 1 374 ? 1.283 4.170 -13.835 1.00 94.12 374 TYR A O 1
ATOM 2961 N N . MET A 1 375 ? 0.728 4.288 -11.659 1.00 97.31 375 MET A N 1
ATOM 2962 C CA . MET A 1 375 ? 1.641 3.223 -11.224 1.00 97.31 375 MET A CA 1
ATOM 2963 C C . MET A 1 375 ? 1.299 1.884 -11.882 1.00 97.31 375 MET A C 1
ATOM 2965 O O . MET A 1 375 ? 2.194 1.194 -12.372 1.00 97.31 375 MET A O 1
ATOM 2969 N N . ARG A 1 376 ? 0.008 1.547 -11.974 1.00 95.50 376 ARG A N 1
ATOM 2970 C CA . ARG A 1 376 ? -0.512 0.360 -12.663 1.00 95.50 376 ARG A CA 1
ATOM 2971 C C . ARG A 1 376 ? -0.031 0.322 -14.110 1.00 95.50 376 ARG A C 1
ATOM 2973 O O . ARG A 1 376 ? 0.594 -0.651 -14.526 1.00 95.50 376 ARG A O 1
ATOM 2980 N N . GLN A 1 377 ? -0.260 1.398 -14.863 1.00 92.31 377 GLN A N 1
ATOM 2981 C CA . GLN A 1 377 ? 0.150 1.492 -16.265 1.00 92.31 377 GLN A CA 1
ATOM 2982 C C . GLN A 1 377 ? 1.674 1.452 -16.438 1.00 92.31 377 GLN A C 1
ATOM 2984 O O . GLN A 1 377 ? 2.169 0.801 -17.360 1.00 92.31 377 GLN A O 1
ATOM 2989 N N . ALA A 1 378 ? 2.430 2.136 -15.576 1.00 95.38 378 ALA A N 1
ATOM 2990 C CA . ALA A 1 378 ? 3.888 2.156 -15.640 1.00 95.38 378 ALA A CA 1
ATOM 2991 C C . ALA A 1 378 ? 4.496 0.773 -15.360 1.00 95.38 378 ALA A C 1
ATOM 2993 O O . ALA A 1 378 ? 5.348 0.308 -16.117 1.00 95.38 378 ALA A O 1
ATOM 2994 N N . LEU A 1 379 ? 4.030 0.079 -14.320 1.00 97.19 379 LEU A N 1
ATOM 2995 C CA . LEU A 1 379 ? 4.569 -1.225 -13.944 1.00 97.19 379 LEU A CA 1
ATOM 2996 C C . LEU A 1 379 ? 4.139 -2.348 -14.904 1.00 97.19 379 LEU A C 1
ATOM 2998 O O . LEU A 1 379 ? 4.949 -3.231 -15.180 1.00 97.19 379 LEU A O 1
ATOM 3002 N N . ILE A 1 380 ? 2.942 -2.281 -15.503 1.00 94.50 380 ILE A N 1
ATOM 3003 C CA . ILE A 1 380 ? 2.539 -3.193 -16.595 1.00 94.50 380 ILE A CA 1
ATOM 3004 C C . ILE A 1 380 ? 3.452 -3.022 -17.822 1.00 94.50 380 ILE A C 1
ATOM 3006 O O . ILE A 1 380 ? 3.842 -4.011 -18.440 1.00 94.50 380 ILE A O 1
ATOM 3010 N N . LYS A 1 381 ? 3.871 -1.792 -18.159 1.00 92.25 381 LYS A N 1
ATOM 3011 C CA . LYS A 1 381 ? 4.859 -1.563 -19.234 1.00 92.25 381 LYS A CA 1
ATOM 3012 C C . LYS A 1 381 ? 6.220 -2.191 -18.905 1.00 92.25 381 LYS A C 1
ATOM 3014 O O . LYS A 1 381 ? 6.870 -2.713 -19.807 1.00 92.25 381 LYS A O 1
ATOM 3019 N N . LEU A 1 382 ? 6.643 -2.196 -17.635 1.00 96.12 382 LEU A N 1
ATOM 3020 C CA . LEU A 1 382 ? 7.857 -2.912 -17.215 1.00 96.12 382 LEU A CA 1
ATOM 3021 C C . LEU A 1 382 ? 7.677 -4.438 -17.319 1.00 96.12 382 LEU A C 1
ATOM 3023 O O . LEU A 1 382 ? 8.565 -5.107 -17.842 1.00 96.12 382 LEU A O 1
ATOM 3027 N N . GLU A 1 383 ? 6.530 -4.989 -16.903 1.00 96.12 383 GLU A N 1
ATOM 3028 C CA . GLU A 1 383 ? 6.195 -6.416 -17.075 1.00 96.12 383 GLU A CA 1
ATOM 3029 C C . GLU A 1 383 ? 6.215 -6.833 -18.556 1.00 96.12 383 GLU A C 1
ATOM 3031 O O . GLU A 1 383 ? 6.741 -7.887 -18.902 1.00 96.12 383 GLU A O 1
ATOM 3036 N N . GLN A 1 384 ? 5.708 -5.995 -19.461 1.00 92.38 384 GLN A N 1
ATOM 3037 C CA . GLN A 1 384 ? 5.796 -6.233 -20.906 1.00 92.38 384 GLN A CA 1
ATOM 3038 C C . GLN A 1 384 ? 7.237 -6.176 -21.431 1.00 92.38 384 GLN A C 1
ATOM 3040 O O . GLN A 1 384 ? 7.585 -6.929 -22.337 1.00 92.38 384 GLN A O 1
ATOM 3045 N N . LYS A 1 385 ? 8.071 -5.290 -20.878 1.00 94.31 385 LYS A N 1
ATOM 3046 C CA . LYS A 1 385 ? 9.446 -5.037 -21.332 1.00 94.31 385 LYS A CA 1
ATOM 3047 C C . LYS A 1 385 ? 10.446 -6.108 -20.879 1.00 94.31 385 LYS A C 1
ATOM 3049 O O . LYS A 1 385 ? 11.354 -6.432 -21.641 1.00 94.31 385 LYS A O 1
ATOM 3054 N N . TYR A 1 386 ? 10.299 -6.661 -19.674 1.00 96.06 386 TYR A N 1
ATOM 3055 C CA . TYR A 1 386 ? 11.300 -7.540 -19.052 1.00 96.06 386 TYR A CA 1
ATOM 3056 C C . TYR A 1 386 ? 10.758 -8.936 -18.743 1.00 96.06 386 TYR A C 1
ATOM 3058 O O . TYR A 1 386 ? 9.969 -9.087 -17.810 1.00 96.06 386 TYR A O 1
ATOM 3066 N N . GLU A 1 387 ? 11.261 -9.978 -19.422 1.00 94.81 387 GLU A N 1
ATOM 3067 C CA . GLU A 1 387 ? 10.906 -11.380 -19.112 1.00 94.81 387 GLU A CA 1
ATOM 3068 C C . GLU A 1 387 ? 11.158 -11.753 -17.642 1.00 94.81 387 GLU A C 1
ATOM 3070 O O . GLU A 1 387 ? 10.393 -12.526 -17.065 1.00 94.81 387 GLU A O 1
ATOM 3075 N N . LEU A 1 388 ? 12.179 -11.134 -17.033 1.00 97.19 388 LEU A N 1
ATOM 3076 C CA . LEU A 1 388 ? 12.551 -11.252 -15.620 1.00 97.19 388 LEU A CA 1
ATOM 3077 C C . LEU A 1 388 ? 11.404 -10.909 -14.648 1.00 97.19 388 LEU A C 1
ATOM 3079 O O . LEU A 1 388 ? 11.388 -11.418 -13.530 1.00 97.19 388 LEU A O 1
ATOM 3083 N N . ILE A 1 389 ? 10.446 -10.060 -15.032 1.00 98.31 389 ILE A N 1
ATOM 3084 C CA . ILE A 1 389 ? 9.247 -9.788 -14.225 1.00 98.31 389 ILE A CA 1
ATOM 3085 C C . ILE A 1 389 ? 8.211 -10.879 -14.509 1.00 98.31 389 ILE A C 1
ATOM 3087 O O . ILE A 1 389 ? 7.844 -11.099 -15.661 1.00 98.31 389 ILE A O 1
ATOM 3091 N N . GLY A 1 390 ? 7.735 -11.556 -13.463 1.00 96.25 390 GLY A N 1
ATOM 3092 C CA . GLY A 1 390 ? 6.741 -12.628 -13.554 1.00 96.25 390 GLY A CA 1
ATOM 3093 C C . GLY A 1 390 ? 5.334 -12.260 -13.088 1.00 96.25 390 GLY A C 1
ATOM 3094 O O . GLY A 1 390 ? 4.388 -12.920 -13.508 1.00 96.25 390 GLY A O 1
ATOM 3095 N N . ASP A 1 391 ? 5.206 -11.252 -12.221 1.00 96.56 391 ASP A N 1
ATOM 3096 C CA . ASP A 1 391 ? 3.930 -10.696 -11.754 1.00 96.56 391 ASP A CA 1
ATOM 3097 C C . ASP A 1 391 ? 4.116 -9.245 -11.286 1.00 96.56 391 ASP A C 1
ATOM 3099 O O . ASP A 1 391 ? 5.156 -8.888 -10.720 1.00 96.56 391 ASP A O 1
ATOM 3103 N N . VAL A 1 392 ? 3.083 -8.429 -11.490 1.00 97.31 392 VAL A N 1
ATOM 3104 C CA . VAL A 1 392 ? 2.966 -7.053 -10.991 1.00 97.31 392 VAL A CA 1
ATOM 3105 C C . VAL A 1 392 ? 1.597 -6.901 -10.344 1.00 97.31 392 VAL A C 1
ATOM 3107 O O . VAL A 1 392 ? 0.566 -7.113 -10.979 1.00 97.31 392 VAL A O 1
ATOM 3110 N N . ARG A 1 393 ? 1.578 -6.485 -9.078 1.00 95.88 393 ARG A N 1
ATOM 3111 C CA . ARG A 1 393 ? 0.350 -6.359 -8.282 1.00 95.88 393 ARG A CA 1
ATOM 3112 C C . ARG A 1 393 ? 0.406 -5.144 -7.364 1.00 95.88 393 ARG A C 1
ATOM 3114 O O . ARG A 1 393 ? 1.459 -4.841 -6.808 1.00 95.88 393 ARG A O 1
ATOM 3121 N N . GLY A 1 394 ? -0.726 -4.470 -7.181 1.00 96.12 394 GLY A N 1
ATOM 3122 C CA . GLY A 1 394 ? -0.813 -3.301 -6.312 1.00 96.12 394 GLY A CA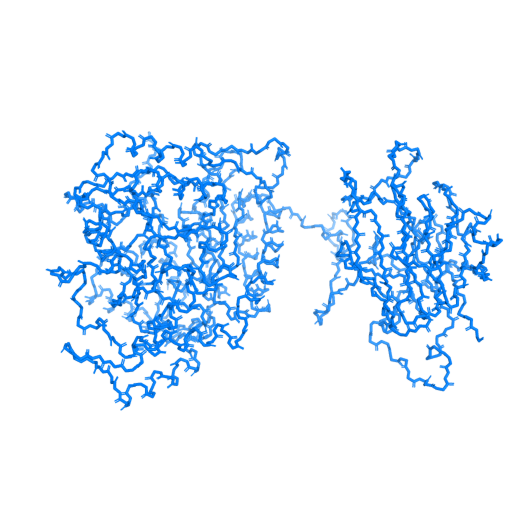 1
ATOM 3123 C C . GLY A 1 394 ? -2.190 -2.649 -6.254 1.00 96.12 394 GLY A C 1
ATOM 3124 O O . GLY A 1 394 ? -3.076 -2.937 -7.069 1.00 96.12 394 GLY A O 1
ATOM 3125 N N . MET A 1 395 ? -2.328 -1.783 -5.252 1.00 96.88 395 MET A N 1
ATOM 3126 C CA . MET A 1 395 ? -3.482 -0.934 -4.949 1.00 96.88 395 MET A CA 1
ATOM 3127 C C . MET A 1 395 ? -2.967 0.298 -4.187 1.00 96.88 395 MET A C 1
ATOM 3129 O O . MET A 1 395 ? -2.043 0.184 -3.374 1.00 96.88 395 MET A O 1
ATOM 3133 N N . GLY A 1 396 ? -3.524 1.475 -4.465 1.00 97.81 396 GLY A N 1
ATOM 3134 C CA . GLY A 1 396 ? -3.001 2.772 -4.052 1.00 97.81 396 GLY A CA 1
ATOM 3135 C C . GLY A 1 396 ? -1.502 2.910 -4.318 1.00 97.81 396 GLY A C 1
ATOM 3136 O O . GLY A 1 396 ? -1.013 2.725 -5.434 1.00 97.81 396 GLY A O 1
ATOM 3137 N N . LEU A 1 397 ? -0.751 3.183 -3.250 1.00 97.88 397 LEU A N 1
ATOM 3138 C CA . LEU A 1 397 ? 0.710 3.240 -3.255 1.00 97.88 397 LEU A CA 1
ATOM 3139 C C . LEU A 1 397 ? 1.329 2.073 -2.468 1.00 97.88 397 LEU A C 1
ATOM 3141 O O . LEU A 1 397 ? 2.271 2.269 -1.699 1.00 97.88 397 LEU A O 1
ATOM 3145 N N . LEU A 1 398 ? 0.812 0.855 -2.643 1.00 98.06 398 LEU A N 1
ATOM 3146 C CA . LEU A 1 398 ? 1.488 -0.390 -2.265 1.00 98.06 398 LEU A CA 1
ATOM 3147 C C . LEU A 1 398 ? 1.593 -1.305 -3.489 1.00 98.06 398 LEU A C 1
ATOM 3149 O O . LEU A 1 398 ? 0.580 -1.794 -3.986 1.00 98.06 398 LEU A O 1
ATOM 3153 N N . TRP A 1 399 ? 2.819 -1.563 -3.943 1.00 98.00 399 TRP A N 1
ATOM 3154 C CA . TRP A 1 399 ? 3.103 -2.348 -5.145 1.00 98.00 399 TRP A CA 1
ATOM 3155 C C . TRP A 1 399 ? 4.138 -3.444 -4.879 1.00 98.00 399 TRP A C 1
ATOM 3157 O O . TRP A 1 399 ? 5.082 -3.260 -4.111 1.00 98.00 399 TRP A O 1
ATOM 3167 N N . GLY A 1 400 ? 3.962 -4.590 -5.531 1.00 97.75 400 GLY A N 1
ATOM 3168 C CA . GLY A 1 400 ? 4.904 -5.703 -5.554 1.00 97.75 400 GLY A CA 1
ATOM 3169 C C . GLY A 1 400 ? 5.237 -6.084 -6.992 1.00 97.75 400 GLY A C 1
ATOM 3170 O O . GLY A 1 400 ? 4.334 -6.357 -7.782 1.00 97.75 400 GLY A O 1
ATOM 3171 N N . ILE A 1 401 ? 6.530 -6.119 -7.316 1.00 98.44 401 ILE A N 1
ATOM 3172 C CA . ILE A 1 401 ? 7.050 -6.593 -8.607 1.00 98.44 401 ILE A CA 1
ATOM 3173 C C . ILE A 1 401 ? 7.826 -7.874 -8.331 1.00 98.44 401 ILE A C 1
ATOM 3175 O O . ILE A 1 401 ? 8.843 -7.845 -7.637 1.00 98.44 401 ILE A O 1
ATOM 3179 N N . GLU A 1 402 ? 7.338 -9.008 -8.819 1.00 97.88 402 GLU A N 1
ATOM 3180 C CA . GLU A 1 402 ? 7.912 -10.310 -8.499 1.00 97.88 402 GLU A CA 1
ATOM 3181 C C . GLU A 1 402 ? 8.790 -10.843 -9.630 1.00 97.88 402 GLU A C 1
ATOM 3183 O O . GLU A 1 402 ? 8.303 -11.116 -10.727 1.00 97.88 402 GLU A O 1
ATOM 3188 N N . LEU A 1 403 ? 10.086 -11.027 -9.352 1.00 98.25 403 LEU A N 1
ATOM 3189 C CA . LEU A 1 403 ? 11.051 -11.463 -10.361 1.00 98.25 403 LEU A CA 1
ATOM 3190 C C . LEU A 1 403 ? 11.173 -12.989 -10.427 1.00 98.25 403 LEU A C 1
ATOM 3192 O O . LEU A 1 403 ? 11.267 -13.670 -9.398 1.00 98.25 403 LEU A O 1
ATOM 3196 N N . VAL A 1 404 ? 11.214 -13.539 -11.637 1.00 97.62 404 VAL A N 1
ATOM 3197 C CA . VAL A 1 404 ? 11.308 -14.981 -11.892 1.00 97.62 404 VAL A CA 1
ATOM 3198 C C . VAL A 1 404 ? 12.326 -15.306 -12.980 1.00 97.62 404 VAL A C 1
ATOM 3200 O O . VAL A 1 404 ? 12.499 -14.554 -13.929 1.00 97.62 404 VAL A O 1
ATOM 3203 N N . GLU A 1 405 ? 12.990 -16.453 -12.842 1.00 95.44 405 GLU A N 1
ATOM 3204 C CA . GLU A 1 405 ? 13.903 -16.977 -13.867 1.00 95.44 405 GLU A CA 1
ATOM 3205 C C . GLU A 1 405 ? 13.143 -17.491 -15.100 1.00 95.44 405 GLU A C 1
ATOM 3207 O O . GLU A 1 405 ? 13.699 -17.599 -16.186 1.00 95.44 405 GLU A O 1
ATOM 3212 N N . ASP A 1 406 ? 11.873 -17.854 -14.911 1.00 91.81 406 ASP A N 1
ATOM 3213 C CA . ASP A 1 406 ? 10.955 -18.312 -15.948 1.00 91.81 406 ASP A CA 1
ATOM 3214 C C . ASP A 1 406 ? 9.512 -18.093 -15.467 1.00 91.81 406 ASP A C 1
ATOM 3216 O O . ASP A 1 406 ? 9.159 -18.440 -14.333 1.00 91.81 406 ASP A O 1
ATOM 3220 N N . ARG A 1 407 ? 8.671 -17.534 -16.342 1.00 90.88 407 ARG A N 1
ATOM 3221 C CA . ARG A 1 407 ? 7.262 -17.214 -16.068 1.00 90.88 407 ARG A CA 1
ATOM 3222 C C . ARG A 1 407 ? 6.373 -18.452 -15.940 1.00 90.88 407 ARG A C 1
ATOM 3224 O O . ARG A 1 407 ? 5.363 -18.386 -15.245 1.00 90.88 407 ARG A O 1
ATOM 3231 N N . ILE A 1 408 ? 6.738 -19.576 -16.564 1.00 88.19 408 ILE A N 1
ATOM 3232 C CA . ILE A 1 408 ? 5.924 -20.803 -16.564 1.00 88.19 408 ILE A CA 1
ATOM 3233 C C . ILE A 1 408 ? 6.116 -21.580 -15.256 1.00 88.19 408 ILE A C 1
ATOM 3235 O O . ILE A 1 408 ? 5.153 -21.870 -14.549 1.00 88.19 408 ILE A O 1
ATOM 3239 N N . SER A 1 409 ? 7.361 -21.898 -14.897 1.00 90.62 409 SER A N 1
ATOM 3240 C CA . SER A 1 409 ? 7.705 -22.547 -13.621 1.00 90.62 409 SER A CA 1
ATOM 3241 C C . SER A 1 409 ? 7.621 -21.602 -12.419 1.00 90.62 409 SER A C 1
ATOM 3243 O O . SER A 1 409 ? 7.648 -22.055 -11.271 1.00 90.62 409 SER A O 1
ATOM 3245 N N . LYS A 1 410 ? 7.552 -20.288 -12.672 1.00 93.69 410 LYS A N 1
ATOM 3246 C CA . LYS A 1 410 ? 7.568 -19.209 -11.677 1.00 93.69 410 LYS A CA 1
ATOM 3247 C C . LYS A 1 410 ? 8.794 -19.289 -10.748 1.00 93.69 410 LYS A C 1
ATOM 3249 O O . LYS A 1 410 ? 8.714 -18.853 -9.597 1.00 93.69 410 LYS A O 1
ATOM 3254 N N . LYS A 1 411 ? 9.924 -19.880 -11.164 1.00 94.00 411 LYS A N 1
ATOM 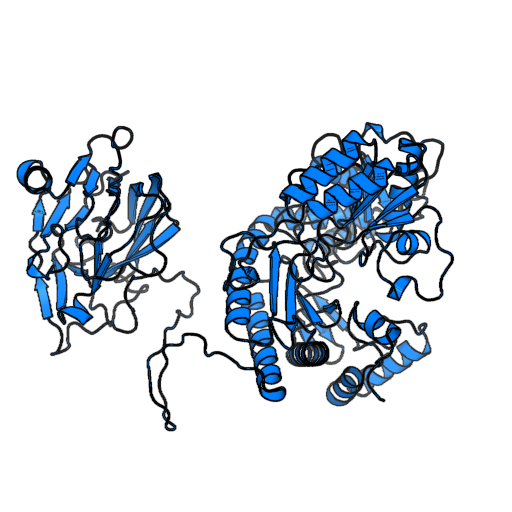3255 C CA . LYS A 1 411 ? 11.120 -20.055 -10.307 1.00 94.00 411 LYS A CA 1
ATOM 3256 C C . LYS A 1 411 ? 11.635 -18.688 -9.832 1.00 94.00 411 LYS A C 1
ATOM 3258 O O . LYS A 1 411 ? 11.817 -17.801 -10.652 1.00 94.00 411 LYS A O 1
ATOM 3263 N N . ARG A 1 412 ? 11.832 -18.488 -8.520 1.00 95.19 412 ARG A N 1
ATOM 3264 C CA . ARG A 1 412 ? 12.198 -17.174 -7.942 1.00 95.19 412 ARG A CA 1
ATOM 3265 C C . ARG A 1 412 ? 13.589 -16.715 -8.408 1.00 95.19 412 ARG A C 1
ATOM 3267 O O . ARG A 1 412 ? 14.566 -17.379 -8.076 1.00 95.19 412 ARG A O 1
ATOM 3274 N N . ALA A 1 413 ? 13.669 -15.552 -9.058 1.00 95.94 413 ALA A N 1
ATOM 3275 C CA . ALA A 1 413 ? 14.923 -14.888 -9.431 1.00 95.94 413 ALA A CA 1
ATOM 3276 C C . ALA A 1 413 ? 15.495 -14.095 -8.240 1.00 95.94 413 ALA A C 1
ATOM 3278 O O . ALA A 1 413 ? 15.443 -12.863 -8.172 1.00 95.94 413 ALA A O 1
ATOM 3279 N N . SER A 1 414 ? 15.932 -14.829 -7.214 1.00 93.25 414 SER A N 1
ATOM 3280 C CA . SER A 1 414 ? 16.363 -14.241 -5.942 1.00 93.25 414 SER A CA 1
ATOM 3281 C C . SER A 1 414 ? 17.752 -13.616 -5.969 1.00 93.25 414 SER A C 1
ATOM 3283 O O . SER A 1 414 ? 18.056 -12.786 -5.115 1.00 93.25 414 SER A O 1
ATOM 3285 N N . GLU A 1 415 ? 18.612 -14.023 -6.898 1.00 91.88 415 GLU A N 1
ATOM 3286 C CA . GLU A 1 415 ? 19.939 -13.428 -7.037 1.00 91.88 415 GLU A CA 1
ATOM 3287 C C . GLU A 1 415 ? 19.852 -12.110 -7.816 1.00 91.88 415 GLU A C 1
ATOM 3289 O O . GLU A 1 415 ? 20.429 -11.096 -7.425 1.00 91.88 415 GLU A O 1
ATOM 3294 N N . GLU A 1 416 ? 19.047 -12.123 -8.869 1.00 95.38 416 GLU A N 1
ATOM 3295 C CA . GLU A 1 416 ? 18.705 -11.013 -9.739 1.00 95.38 416 GLU A CA 1
ATOM 3296 C C . GLU A 1 416 ? 18.036 -9.895 -8.936 1.00 95.38 416 GLU A C 1
ATOM 3298 O O . GLU A 1 416 ? 18.492 -8.756 -8.990 1.00 95.38 416 GLU A O 1
ATOM 3303 N N . ALA A 1 417 ? 17.024 -10.213 -8.118 1.00 96.12 417 ALA A N 1
ATOM 3304 C CA . ALA A 1 417 ? 16.345 -9.233 -7.266 1.00 96.12 417 ALA A CA 1
ATOM 3305 C C . ALA A 1 417 ? 17.292 -8.539 -6.270 1.00 96.12 417 ALA A C 1
ATOM 3307 O O . ALA A 1 417 ? 17.174 -7.332 -6.053 1.00 96.12 417 ALA A O 1
ATOM 3308 N N . GLU A 1 418 ? 18.265 -9.266 -5.706 1.00 93.12 418 GLU A N 1
ATOM 3309 C CA . GLU A 1 418 ? 19.307 -8.673 -4.859 1.00 93.12 418 GLU A CA 1
ATOM 3310 C C . GLU A 1 418 ? 20.185 -7.702 -5.674 1.00 93.12 418 GLU A C 1
ATOM 3312 O O . GLU A 1 418 ? 20.482 -6.603 -5.210 1.00 93.12 418 GLU A O 1
ATOM 3317 N N . VAL A 1 419 ? 20.558 -8.047 -6.916 1.00 94.69 419 VAL A N 1
ATOM 3318 C CA . VAL A 1 419 ? 21.319 -7.136 -7.796 1.00 94.69 419 VAL A CA 1
ATOM 3319 C C . VAL A 1 419 ? 20.496 -5.906 -8.197 1.00 94.69 419 VAL A C 1
ATOM 3321 O O . VAL A 1 419 ? 21.032 -4.800 -8.124 1.00 94.69 419 VAL A O 1
ATOM 3324 N N . VAL A 1 420 ? 19.219 -6.055 -8.579 1.00 97.69 420 VAL A N 1
ATOM 3325 C CA . VAL A 1 420 ? 18.348 -4.916 -8.943 1.00 97.69 420 VAL A CA 1
ATOM 3326 C C . VAL A 1 420 ? 18.208 -3.958 -7.756 1.00 97.69 420 VAL A C 1
ATOM 3328 O O . VAL A 1 420 ? 18.347 -2.751 -7.935 1.00 97.69 420 VAL A O 1
ATOM 3331 N N . MET A 1 421 ? 18.047 -4.477 -6.534 1.00 96.69 421 MET A N 1
ATOM 3332 C CA . MET A 1 421 ? 17.999 -3.668 -5.310 1.00 96.69 421 MET A CA 1
ATOM 3333 C C . MET A 1 421 ? 19.271 -2.833 -5.109 1.00 96.69 421 MET A C 1
ATOM 3335 O O . MET A 1 421 ? 19.174 -1.629 -4.876 1.00 96.69 421 MET A O 1
ATOM 3339 N N . TYR A 1 422 ? 20.463 -3.424 -5.249 1.00 95.81 422 TYR A N 1
ATOM 3340 C CA . TYR A 1 422 ? 21.716 -2.666 -5.126 1.00 95.81 422 TYR A CA 1
ATOM 3341 C C . TYR A 1 422 ? 21.947 -1.682 -6.288 1.00 95.81 422 TYR A C 1
ATOM 3343 O O . TYR A 1 422 ? 22.498 -0.605 -6.060 1.00 95.81 422 TYR A O 1
ATOM 3351 N N . GLN A 1 423 ? 21.493 -1.994 -7.508 1.00 96.94 423 GLN A N 1
ATOM 3352 C CA . GLN A 1 423 ? 21.513 -1.059 -8.644 1.00 96.94 423 GLN A CA 1
ATOM 3353 C C . GLN A 1 423 ? 20.614 0.161 -8.386 1.00 96.94 423 GLN A C 1
ATOM 3355 O O . GLN A 1 423 ? 21.077 1.295 -8.526 1.00 96.94 423 GLN A O 1
ATOM 3360 N N . CYS A 1 424 ? 19.375 -0.058 -7.933 1.00 98.38 424 CYS A N 1
ATOM 3361 C CA . CYS A 1 424 ? 18.455 1.004 -7.525 1.00 98.38 424 CYS A CA 1
ATOM 3362 C C . CYS A 1 424 ? 19.052 1.851 -6.390 1.00 98.38 424 CYS A C 1
ATOM 3364 O O . CYS A 1 424 ? 19.100 3.077 -6.501 1.00 98.38 424 CYS A O 1
ATOM 3366 N N . LEU A 1 425 ? 19.594 1.212 -5.345 1.00 97.50 425 LEU A N 1
ATOM 3367 C CA . LEU A 1 425 ? 20.189 1.897 -4.195 1.00 97.50 425 LEU A CA 1
ATOM 3368 C C . LEU A 1 425 ? 21.365 2.791 -4.607 1.00 97.50 425 LEU A C 1
ATOM 3370 O O . LEU A 1 425 ? 21.435 3.949 -4.195 1.00 97.50 425 LEU A O 1
ATOM 3374 N N . SER A 1 426 ? 22.273 2.292 -5.452 1.00 97.31 426 SER A N 1
ATOM 3375 C CA . SER A 1 426 ? 23.396 3.087 -5.967 1.00 97.31 426 SER A CA 1
ATOM 3376 C C . SER A 1 426 ? 22.953 4.298 -6.791 1.00 97.31 426 SER A C 1
ATOM 3378 O O . SER A 1 426 ? 23.650 5.315 -6.781 1.00 97.31 426 SER A O 1
ATOM 3380 N N . ARG A 1 427 ? 21.791 4.209 -7.450 1.00 98.06 427 ARG A N 1
ATOM 3381 C CA . ARG A 1 427 ? 21.161 5.279 -8.244 1.00 98.06 427 ARG A CA 1
ATOM 3382 C C . ARG A 1 427 ? 20.264 6.218 -7.430 1.00 98.06 427 ARG A C 1
ATOM 3384 O O . ARG A 1 427 ? 19.783 7.196 -7.988 1.00 98.06 427 ARG A O 1
ATOM 3391 N N . GLY A 1 428 ? 20.078 5.964 -6.133 1.00 98.12 428 GLY A N 1
ATOM 3392 C CA . GLY A 1 428 ? 19.288 6.819 -5.244 1.00 98.12 428 GLY A CA 1
ATOM 3393 C C . GLY A 1 428 ? 17.836 6.379 -5.034 1.00 98.12 428 GLY A C 1
ATOM 3394 O O . GLY A 1 428 ? 17.020 7.214 -4.667 1.00 98.12 428 GLY A O 1
ATOM 3395 N N . LEU A 1 429 ? 17.499 5.098 -5.218 1.00 98.62 429 LEU A N 1
ATOM 3396 C CA . LEU A 1 429 ? 16.183 4.530 -4.892 1.00 98.62 429 LEU A CA 1
ATOM 3397 C C . LEU A 1 429 ? 16.323 3.386 -3.872 1.00 98.62 429 LEU A C 1
ATOM 3399 O O . LEU A 1 429 ? 16.946 2.366 -4.153 1.00 98.62 429 LEU A O 1
ATOM 3403 N N . SER A 1 430 ? 15.725 3.552 -2.694 1.00 97.38 430 SER A N 1
ATOM 3404 C CA . SER A 1 430 ? 15.746 2.603 -1.576 1.00 97.38 430 SER A CA 1
ATOM 3405 C C . SER A 1 430 ? 14.392 1.908 -1.430 1.00 97.38 430 SER A C 1
ATOM 3407 O O . SER A 1 430 ? 13.369 2.574 -1.320 1.00 97.38 430 SER A O 1
ATOM 3409 N N . TYR A 1 431 ? 14.371 0.577 -1.377 1.00 95.88 431 TYR A N 1
ATOM 3410 C CA . TYR A 1 431 ? 13.177 -0.226 -1.083 1.00 95.88 431 TYR A CA 1
ATOM 3411 C C . TYR A 1 431 ? 13.562 -1.569 -0.442 1.00 95.88 431 TYR A C 1
ATOM 3413 O O . TYR A 1 431 ? 14.743 -1.870 -0.265 1.00 95.88 431 TYR A O 1
ATOM 3421 N N . LYS A 1 432 ? 12.564 -2.395 -0.103 1.00 91.56 432 LYS A N 1
ATOM 3422 C CA . LYS A 1 432 ? 12.756 -3.743 0.453 1.00 91.56 432 LYS A CA 1
ATOM 3423 C C . LYS A 1 432 ? 12.529 -4.822 -0.611 1.00 91.56 432 LYS A C 1
ATOM 3425 O O . LYS A 1 432 ? 11.553 -4.767 -1.355 1.00 91.56 432 LYS A O 1
ATOM 3430 N N . VAL A 1 433 ? 13.395 -5.838 -0.637 1.00 93.44 433 VAL A N 1
ATOM 3431 C CA . VAL A 1 433 ? 13.113 -7.112 -1.320 1.00 93.44 433 VAL A CA 1
ATOM 3432 C C . VAL A 1 433 ? 12.498 -8.091 -0.323 1.00 93.44 433 VAL A C 1
ATOM 3434 O O . VAL A 1 433 ? 13.080 -8.390 0.717 1.00 93.44 433 VAL A O 1
ATOM 3437 N N . SER A 1 434 ? 11.322 -8.604 -0.657 1.00 91.69 434 SER A N 1
ATOM 3438 C CA . SER A 1 434 ? 10.507 -9.495 0.165 1.00 91.69 434 SER A CA 1
ATOM 3439 C C . SER A 1 434 ? 10.331 -10.860 -0.491 1.00 91.69 434 SER A C 1
ATOM 3441 O O . SER A 1 434 ? 10.442 -11.002 -1.707 1.00 91.69 434 SER A O 1
ATOM 3443 N N . GLN A 1 435 ? 10.086 -11.899 0.315 1.00 89.62 435 GLN A N 1
ATOM 3444 C CA . GLN A 1 435 ? 10.015 -13.305 -0.134 1.00 89.62 435 GLN A CA 1
ATOM 3445 C C . GLN A 1 435 ? 11.239 -13.765 -0.965 1.00 89.62 435 GLN A C 1
ATOM 3447 O O . GLN A 1 435 ? 11.188 -14.783 -1.656 1.00 89.62 435 GLN A O 1
ATOM 3452 N N . GLY A 1 436 ? 12.349 -13.025 -0.873 1.00 90.69 436 GLY A N 1
ATOM 3453 C CA . GLY A 1 436 ? 13.591 -13.221 -1.609 1.00 90.69 436 GLY A CA 1
ATOM 3454 C C . GLY A 1 436 ? 13.605 -12.739 -3.062 1.00 90.69 436 GLY A C 1
ATOM 3455 O O . GLY A 1 436 ? 14.652 -12.875 -3.678 1.00 90.69 436 GLY A O 1
ATOM 3456 N N . ASN A 1 437 ? 12.508 -12.243 -3.646 1.00 95.69 437 ASN A N 1
ATOM 3457 C CA . ASN A 1 437 ? 12.445 -11.857 -5.075 1.00 95.69 437 ASN A CA 1
ATOM 3458 C C . ASN A 1 437 ? 11.324 -10.852 -5.437 1.00 95.69 437 ASN A C 1
ATOM 3460 O O . ASN A 1 437 ? 11.095 -10.606 -6.620 1.00 95.69 437 ASN A O 1
ATOM 3464 N N . VAL A 1 438 ? 10.587 -10.319 -4.459 1.00 96.94 438 VAL A N 1
ATOM 3465 C CA . VAL A 1 438 ? 9.521 -9.328 -4.672 1.00 96.94 438 VAL A CA 1
ATOM 3466 C C . VAL A 1 438 ? 10.052 -7.957 -4.292 1.00 96.94 438 VAL A C 1
ATOM 3468 O O . VAL A 1 438 ? 10.364 -7.729 -3.127 1.00 96.94 438 VAL A O 1
ATOM 3471 N N . LEU A 1 439 ? 10.145 -7.037 -5.244 1.00 97.56 439 LEU A N 1
ATOM 3472 C CA . LEU A 1 439 ? 10.474 -5.641 -4.972 1.00 97.56 439 LEU A CA 1
ATOM 3473 C C . LEU A 1 439 ? 9.207 -4.996 -4.395 1.00 97.56 439 LEU A C 1
ATOM 3475 O O . LEU A 1 439 ? 8.228 -4.809 -5.119 1.00 97.56 439 LEU A O 1
ATOM 3479 N N . GLN A 1 440 ? 9.203 -4.730 -3.087 1.00 96.62 440 GLN A N 1
ATOM 3480 C CA . GLN A 1 440 ? 8.081 -4.113 -2.380 1.00 96.62 440 GLN A CA 1
ATOM 3481 C C . GLN A 1 440 ? 8.254 -2.592 -2.409 1.00 96.62 440 GLN A C 1
ATOM 3483 O O . GLN A 1 440 ? 9.188 -2.056 -1.812 1.00 96.62 440 GLN A O 1
ATOM 3488 N N . LEU A 1 441 ? 7.339 -1.909 -3.092 1.00 97.44 441 LEU A N 1
ATOM 3489 C CA . LEU A 1 441 ? 7.346 -0.469 -3.317 1.00 97.44 441 LEU A CA 1
ATOM 3490 C C . LEU A 1 441 ? 6.179 0.182 -2.560 1.00 97.44 441 LEU A C 1
ATOM 3492 O O . LEU A 1 441 ? 5.010 -0.018 -2.889 1.00 97.44 441 LEU A O 1
ATOM 3496 N N . SER A 1 442 ? 6.506 0.967 -1.540 1.00 96.69 442 SER A N 1
ATOM 3497 C CA . SER A 1 442 ? 5.567 1.715 -0.700 1.00 96.69 442 SER A CA 1
ATOM 3498 C C . SER A 1 442 ? 6.125 3.118 -0.398 1.00 96.69 442 SER A C 1
ATOM 3500 O O . SER A 1 442 ? 6.656 3.318 0.695 1.00 96.69 442 SER A O 1
ATOM 3502 N N . PRO A 1 443 ? 6.069 4.073 -1.351 1.00 97.69 443 PRO A N 1
ATOM 3503 C CA . PRO A 1 443 ? 6.552 5.450 -1.165 1.00 97.69 443 PRO A CA 1
ATOM 3504 C C . PRO A 1 443 ? 5.652 6.273 -0.223 1.00 97.69 443 PRO A C 1
ATOM 3506 O O . PRO A 1 443 ? 4.517 5.877 0.038 1.00 97.69 443 PRO A O 1
ATOM 3509 N N . PRO A 1 444 ? 6.075 7.445 0.271 1.00 97.94 444 PRO A N 1
ATOM 3510 C CA . PRO A 1 444 ? 5.173 8.396 0.924 1.00 97.94 444 PRO A CA 1
ATOM 3511 C C . PRO A 1 444 ? 3.991 8.773 0.031 1.00 97.94 444 PRO A C 1
ATOM 3513 O O . PRO A 1 444 ? 4.143 8.897 -1.181 1.00 97.94 444 PRO A O 1
ATOM 3516 N N . LEU A 1 445 ? 2.822 9.027 0.620 1.00 98.50 445 LEU A N 1
ATOM 3517 C CA . LEU A 1 445 ? 1.618 9.398 -0.133 1.00 98.50 445 LEU A CA 1
ATOM 3518 C C . LEU A 1 445 ? 1.732 10.799 -0.755 1.00 98.50 445 LEU A C 1
ATOM 3520 O O . LEU A 1 445 ? 1.106 11.076 -1.775 1.00 98.50 445 LEU A O 1
ATOM 3524 N N . ILE A 1 446 ? 2.595 11.647 -0.189 1.00 97.94 446 ILE A N 1
ATOM 3525 C CA . ILE A 1 446 ? 2.921 12.991 -0.686 1.00 97.94 446 ILE A CA 1
ATOM 3526 C C . ILE A 1 446 ? 3.807 13.009 -1.948 1.00 97.94 446 ILE A C 1
ATOM 3528 O O . ILE A 1 446 ? 4.006 14.081 -2.509 1.00 97.94 446 ILE A O 1
ATOM 3532 N N . ILE A 1 447 ? 4.348 11.864 -2.395 1.00 98.50 447 ILE A N 1
ATOM 3533 C CA . ILE A 1 447 ? 5.314 11.792 -3.511 1.00 98.50 447 ILE A CA 1
ATOM 3534 C C . ILE A 1 447 ? 4.792 12.468 -4.787 1.00 98.50 447 ILE A C 1
ATOM 3536 O O . ILE A 1 447 ? 3.649 12.233 -5.178 1.00 98.50 447 ILE A O 1
ATOM 3540 N N . SER A 1 448 ? 5.592 13.304 -5.450 1.00 97.94 448 SER A N 1
ATOM 3541 C CA . SER A 1 448 ? 5.131 13.985 -6.671 1.00 97.94 448 SER A CA 1
ATOM 3542 C C . SER A 1 448 ? 5.067 13.037 -7.885 1.00 97.94 448 SER A C 1
ATOM 3544 O O . SER A 1 448 ? 5.641 11.944 -7.868 1.00 97.94 448 SER A O 1
ATOM 3546 N N . ARG A 1 449 ? 4.380 13.439 -8.968 1.00 95.38 449 ARG A N 1
ATOM 3547 C CA . ARG A 1 449 ? 4.372 12.661 -10.225 1.00 95.38 449 ARG A CA 1
ATOM 3548 C C . ARG A 1 449 ? 5.787 12.571 -10.800 1.00 95.38 449 ARG A C 1
ATOM 3550 O O . ARG A 1 449 ? 6.225 11.482 -11.143 1.00 95.38 449 ARG A O 1
ATOM 3557 N N . GLU A 1 450 ? 6.519 13.679 -10.781 1.00 97.38 450 GLU A N 1
ATOM 3558 C CA . GLU A 1 450 ? 7.899 13.797 -11.257 1.00 97.38 450 GLU A CA 1
ATOM 3559 C C . GLU A 1 450 ? 8.878 12.964 -10.412 1.00 97.38 450 GLU A C 1
ATOM 3561 O O . GLU A 1 450 ? 9.869 12.446 -10.930 1.00 97.38 450 GLU A O 1
ATOM 3566 N N . GLU A 1 451 ? 8.624 12.823 -9.107 1.00 98.44 451 GLU A N 1
ATOM 3567 C CA . GLU A 1 451 ? 9.368 11.912 -8.232 1.00 98.44 451 GLU A CA 1
ATOM 3568 C C . GLU A 1 451 ? 9.031 10.437 -8.533 1.00 98.44 451 GLU A C 1
ATOM 3570 O O . GLU A 1 451 ? 9.928 9.592 -8.542 1.00 98.44 451 GLU A O 1
ATOM 3575 N N . LEU A 1 452 ? 7.775 10.107 -8.854 1.00 98.00 452 LEU A N 1
ATOM 3576 C CA . LEU A 1 452 ? 7.414 8.765 -9.326 1.00 98.00 452 LEU A CA 1
ATOM 3577 C C . LEU A 1 452 ? 8.067 8.441 -10.683 1.00 98.00 452 LEU A C 1
ATOM 3579 O O . LEU A 1 452 ? 8.655 7.366 -10.811 1.00 98.00 452 LEU A O 1
ATOM 3583 N N . ASP A 1 453 ? 8.058 9.369 -11.648 1.00 97.31 453 ASP A N 1
ATOM 3584 C CA . ASP A 1 453 ? 8.750 9.223 -12.939 1.00 97.31 453 ASP A CA 1
ATOM 3585 C C . ASP A 1 453 ? 10.257 8.964 -12.744 1.00 97.31 453 ASP A C 1
ATOM 3587 O O . ASP A 1 453 ? 10.824 8.050 -13.348 1.00 97.31 453 ASP A O 1
ATOM 3591 N N . GLN A 1 454 ? 10.915 9.715 -11.850 1.00 98.38 454 GLN A N 1
ATOM 3592 C CA . GLN A 1 454 ? 12.332 9.518 -11.512 1.00 98.38 454 GLN A CA 1
ATOM 3593 C C . GLN A 1 454 ? 12.606 8.138 -10.898 1.00 98.38 454 GLN A C 1
ATOM 3595 O O . GLN A 1 454 ? 13.544 7.452 -11.314 1.00 98.38 454 GLN A O 1
ATOM 3600 N N . ALA A 1 455 ? 11.786 7.701 -9.939 1.00 98.62 455 ALA A N 1
ATOM 3601 C CA . ALA A 1 455 ? 11.935 6.391 -9.311 1.00 98.62 455 ALA A CA 1
ATOM 3602 C C . ALA A 1 455 ? 11.723 5.246 -10.318 1.00 98.62 455 ALA A C 1
ATOM 3604 O O . ALA A 1 455 ? 12.492 4.281 -10.340 1.00 98.62 455 ALA A O 1
ATOM 3605 N N . LEU A 1 456 ? 10.726 5.371 -11.198 1.00 98.44 456 LEU A N 1
ATOM 3606 C CA . LEU A 1 456 ? 10.452 4.404 -12.261 1.00 98.44 456 LEU A CA 1
ATOM 3607 C C . LEU A 1 456 ? 11.575 4.365 -13.306 1.00 98.44 456 LEU A C 1
ATOM 3609 O O . LEU A 1 456 ? 11.952 3.278 -13.737 1.00 98.44 456 LEU A O 1
ATOM 3613 N N . ALA A 1 457 ? 12.182 5.504 -13.650 1.00 98.25 457 ALA A N 1
ATOM 3614 C CA . ALA A 1 457 ? 13.353 5.551 -14.525 1.00 98.25 457 ALA A CA 1
ATOM 3615 C C . ALA A 1 457 ? 14.589 4.875 -13.895 1.00 98.25 457 ALA A C 1
ATOM 3617 O O . ALA A 1 457 ? 15.319 4.157 -14.583 1.00 98.25 457 ALA A O 1
ATOM 3618 N N . ILE A 1 458 ? 14.816 5.049 -12.585 1.00 98.69 458 ILE A N 1
ATOM 3619 C CA . ILE A 1 458 ? 15.879 4.341 -11.848 1.00 98.69 458 ILE A CA 1
ATOM 3620 C C . ILE A 1 458 ? 15.632 2.826 -11.851 1.00 98.69 458 ILE A C 1
ATOM 3622 O O . ILE A 1 458 ? 16.569 2.046 -12.056 1.00 98.69 458 ILE A O 1
ATOM 3626 N N . LEU A 1 459 ? 14.385 2.406 -11.630 1.00 98.69 459 LEU A N 1
ATOM 3627 C CA . LEU A 1 459 ? 13.984 1.003 -11.659 1.00 98.69 459 LEU A CA 1
ATOM 3628 C C . LEU A 1 459 ? 14.164 0.394 -13.058 1.00 98.69 459 LEU A C 1
ATOM 3630 O O . LEU A 1 459 ? 14.772 -0.667 -13.173 1.00 98.69 459 LEU A O 1
ATOM 3634 N N . ASP A 1 460 ? 13.722 1.083 -14.113 1.00 98.31 460 ASP A N 1
ATOM 3635 C CA . ASP A 1 460 ? 13.866 0.651 -15.508 1.00 98.31 460 ASP A CA 1
ATOM 3636 C C . ASP A 1 460 ? 15.338 0.442 -15.898 1.00 98.31 460 ASP A C 1
ATOM 3638 O O . ASP A 1 460 ? 15.711 -0.626 -16.378 1.00 98.31 460 ASP A O 1
ATOM 3642 N N . GLN A 1 461 ? 16.208 1.415 -15.604 1.00 97.94 461 GLN A N 1
ATOM 3643 C CA . GLN A 1 461 ? 17.654 1.301 -15.850 1.00 97.94 461 GLN A CA 1
ATOM 3644 C C . GLN A 1 461 ? 18.297 0.140 -15.077 1.00 97.94 461 GLN A C 1
ATOM 3646 O O . GLN A 1 461 ? 19.229 -0.501 -15.566 1.00 97.94 461 GLN A O 1
ATOM 3651 N N . SER A 1 462 ? 17.814 -0.132 -13.862 1.00 98.38 462 SER A N 1
ATOM 3652 C CA . SER A 1 462 ? 18.340 -1.198 -13.006 1.00 98.38 462 SER A CA 1
ATOM 3653 C C . SER A 1 462 ? 17.883 -2.584 -13.471 1.00 98.38 462 SER A C 1
ATOM 3655 O O . SER A 1 462 ? 18.685 -3.517 -13.476 1.00 98.38 462 SER A O 1
ATOM 3657 N N . LEU A 1 463 ? 16.631 -2.711 -13.923 1.00 98.19 463 LEU A N 1
ATOM 3658 C CA . LEU A 1 463 ? 16.096 -3.923 -14.550 1.00 98.19 463 LEU A CA 1
ATOM 3659 C C . LEU A 1 463 ? 16.781 -4.222 -15.887 1.00 98.19 463 LEU A C 1
ATOM 3661 O O . LEU A 1 463 ? 17.119 -5.378 -16.133 1.00 98.19 463 LEU A O 1
ATOM 3665 N N . LEU A 1 464 ? 17.049 -3.201 -16.711 1.00 97.62 464 LEU A N 1
ATOM 3666 C CA . LEU A 1 464 ? 17.804 -3.342 -17.960 1.00 97.62 464 LEU A CA 1
ATOM 3667 C C . LEU A 1 464 ? 19.200 -3.916 -17.708 1.00 97.62 464 LEU A C 1
ATOM 3669 O O . LEU A 1 464 ? 19.534 -4.971 -18.244 1.00 97.62 464 LEU A O 1
ATOM 3673 N N . ALA A 1 465 ? 19.977 -3.276 -16.829 1.00 93.31 465 ALA A N 1
ATOM 3674 C CA . ALA A 1 465 ? 21.345 -3.693 -16.528 1.00 93.31 465 ALA A CA 1
ATOM 3675 C C . ALA A 1 465 ? 21.428 -5.128 -15.971 1.00 93.31 465 ALA A C 1
ATOM 3677 O O . ALA A 1 465 ? 22.383 -5.848 -16.259 1.00 93.31 465 ALA A O 1
ATOM 3678 N N . VAL A 1 466 ? 20.437 -5.563 -15.182 1.00 94.94 466 VAL A N 1
ATOM 3679 C CA . VAL A 1 466 ? 20.374 -6.946 -14.677 1.00 94.94 466 VAL A CA 1
ATOM 3680 C C . VAL A 1 466 ? 19.904 -7.923 -15.751 1.00 94.94 466 VAL A C 1
ATOM 3682 O O . VAL A 1 466 ? 20.483 -9.000 -15.867 1.00 94.94 466 VAL A O 1
ATOM 3685 N N . SER A 1 467 ? 18.923 -7.550 -16.574 1.00 94.06 467 SER A N 1
ATOM 3686 C CA . SER A 1 467 ? 18.444 -8.402 -17.669 1.00 94.06 467 SER A CA 1
ATOM 3687 C C . SER A 1 467 ? 19.564 -8.699 -18.669 1.00 94.06 467 SER A C 1
ATOM 3689 O O . SER A 1 467 ? 19.797 -9.860 -18.993 1.00 94.06 467 SER A O 1
ATOM 3691 N N . GLU A 1 468 ? 20.335 -7.681 -19.066 1.00 90.00 468 GLU A N 1
ATOM 3692 C CA . GLU A 1 468 ? 21.515 -7.840 -19.925 1.00 90.00 468 GLU A CA 1
ATOM 3693 C C . GLU A 1 468 ? 22.611 -8.694 -19.264 1.00 90.00 468 GLU A C 1
ATOM 3695 O O . GLU A 1 468 ? 23.170 -9.585 -19.903 1.00 90.00 468 GLU A O 1
ATOM 3700 N N . ALA A 1 469 ? 22.909 -8.464 -17.978 1.00 90.69 469 ALA A N 1
ATOM 3701 C CA . ALA A 1 469 ? 23.976 -9.175 -17.268 1.00 90.69 469 ALA A CA 1
ATOM 3702 C C . ALA A 1 469 ? 23.672 -10.662 -17.001 1.00 90.69 469 ALA A C 1
ATOM 3704 O O . ALA A 1 469 ? 24.604 -11.464 -16.924 1.00 90.69 469 ALA A O 1
ATOM 3705 N N . PHE A 1 470 ? 22.395 -11.028 -16.853 1.00 92.38 470 PHE A N 1
ATOM 3706 C CA . PHE A 1 470 ? 21.950 -12.407 -16.605 1.00 92.38 470 PHE A CA 1
ATOM 3707 C C . PHE A 1 470 ? 21.379 -13.103 -17.857 1.00 92.38 470 PHE A C 1
ATOM 3709 O O . PHE A 1 470 ? 21.134 -14.307 -17.823 1.00 92.38 470 PHE A O 1
ATOM 3716 N N . GLY A 1 471 ? 21.231 -12.389 -18.979 1.00 90.69 471 GLY A N 1
ATOM 3717 C CA . GLY A 1 471 ? 20.809 -12.953 -20.266 1.00 90.69 471 GLY A CA 1
ATOM 3718 C C . GLY A 1 471 ? 19.296 -13.134 -20.436 1.00 90.69 471 GLY A C 1
ATOM 3719 O O . GLY A 1 471 ? 18.880 -13.996 -21.207 1.00 90.69 471 GLY A O 1
ATOM 3720 N N . PHE A 1 472 ? 18.480 -12.341 -19.736 1.00 90.19 472 PHE A N 1
ATOM 3721 C CA . PHE A 1 472 ? 17.026 -12.289 -19.933 1.00 90.19 472 PHE A CA 1
ATOM 3722 C C . PHE A 1 472 ? 16.665 -11.467 -21.172 1.00 90.19 472 PHE A C 1
ATOM 3724 O O . PHE A 1 472 ? 17.315 -10.456 -21.458 1.00 90.19 472 PHE A O 1
ATOM 3731 N N . THR A 1 473 ? 15.596 -11.841 -21.881 1.00 87.94 473 THR A N 1
ATOM 3732 C CA . THR A 1 473 ? 15.130 -11.033 -23.013 1.00 87.94 473 THR A CA 1
ATOM 3733 C C . THR A 1 473 ? 14.539 -9.723 -22.507 1.00 87.94 473 THR A C 1
ATOM 3735 O O . THR A 1 473 ? 13.674 -9.693 -21.626 1.00 87.94 473 THR A O 1
ATOM 3738 N N . VAL A 1 474 ? 14.993 -8.628 -23.112 1.00 89.56 474 VAL A N 1
ATOM 3739 C CA . VAL A 1 474 ? 14.355 -7.320 -23.001 1.00 89.56 474 VAL A CA 1
ATOM 3740 C C . VAL A 1 474 ? 13.616 -7.073 -24.304 1.00 89.56 474 VAL A C 1
ATOM 3742 O O . VAL A 1 474 ? 14.231 -6.890 -25.357 1.00 89.56 474 VAL A O 1
ATOM 3745 N N . HIS A 1 475 ? 12.291 -7.091 -24.249 1.00 80.75 475 HIS A N 1
ATOM 3746 C CA . HIS A 1 475 ? 11.477 -6.710 -25.388 1.00 80.75 475 HIS A CA 1
ATOM 3747 C C . HIS A 1 475 ? 11.616 -5.200 -25.585 1.00 80.75 475 HIS A C 1
ATOM 3749 O O . HIS A 1 475 ? 11.486 -4.424 -24.635 1.00 80.75 475 HIS A O 1
ATOM 3755 N N . GLN A 1 476 ? 11.878 -4.754 -26.815 1.00 51.62 476 GLN A N 1
ATOM 3756 C CA . GLN A 1 476 ? 11.732 -3.333 -27.105 1.00 51.62 476 GLN A CA 1
ATOM 3757 C C . GLN A 1 476 ? 10.269 -2.965 -26.852 1.00 51.62 476 GLN A C 1
ATOM 3759 O O . GLN A 1 476 ? 9.364 -3.599 -27.395 1.00 51.62 476 GLN A O 1
ATOM 3764 N N . ALA A 1 477 ? 10.035 -1.926 -26.046 1.00 40.19 477 ALA A N 1
ATOM 3765 C CA . ALA A 1 477 ? 8.755 -1.235 -26.090 1.00 40.19 477 ALA A CA 1
ATOM 3766 C C . ALA A 1 477 ? 8.468 -0.857 -27.554 1.00 40.19 477 ALA A C 1
ATOM 3768 O O . ALA A 1 477 ? 9.411 -0.638 -28.316 1.00 40.19 477 ALA A O 1
ATOM 3769 N N . PHE A 1 478 ? 7.194 -0.732 -27.938 1.00 28.25 478 PHE A N 1
ATOM 3770 C CA . PHE A 1 478 ? 6.774 -0.257 -29.265 1.00 28.25 478 PHE A CA 1
ATOM 3771 C C . PHE A 1 478 ? 7.129 1.238 -29.489 1.00 28.25 478 PHE A C 1
ATOM 3773 O O . PHE A 1 478 ? 6.306 2.069 -29.860 1.00 28.25 478 PHE A O 1
ATOM 3780 N N . THR A 1 479 ? 8.397 1.610 -29.306 1.00 27.30 479 THR A N 1
ATOM 3781 C CA . THR A 1 479 ? 9.030 2.689 -30.048 1.00 27.30 479 THR A CA 1
ATOM 3782 C C . THR A 1 479 ? 9.162 2.161 -31.455 1.00 27.30 479 THR A C 1
ATOM 3784 O O . THR A 1 479 ? 10.076 1.391 -31.745 1.00 27.30 479 THR A O 1
ATOM 3787 N N . ALA A 1 480 ? 8.223 2.512 -32.318 1.00 25.05 480 ALA A N 1
ATOM 3788 C CA . ALA A 1 480 ? 8.209 2.001 -33.672 1.00 25.05 480 ALA A CA 1
ATOM 3789 C C . ALA A 1 480 ? 9.381 2.612 -34.466 1.00 25.05 480 ALA A C 1
ATOM 3791 O O . ALA A 1 480 ? 9.059 3.314 -35.374 1.00 25.05 480 ALA A O 1
ATOM 3792 N N . GLY A 1 481 ? 10.676 2.478 -34.092 1.00 25.73 481 GLY A N 1
ATOM 3793 C CA . GLY A 1 481 ? 11.642 3.594 -33.877 1.00 25.73 481 GLY A CA 1
ATOM 3794 C C . GLY A 1 481 ? 12.766 3.897 -34.906 1.00 25.73 481 GLY A C 1
ATOM 3795 O O . GLY A 1 481 ? 13.107 3.070 -35.735 1.00 25.73 481 GLY A O 1
ATOM 3796 N N . ASN A 1 482 ? 13.336 5.120 -34.896 1.00 28.58 482 ASN A N 1
ATOM 3797 C CA . ASN A 1 482 ? 14.427 5.614 -35.784 1.00 28.58 482 ASN A CA 1
ATOM 3798 C C . ASN A 1 482 ? 15.223 6.769 -35.113 1.00 28.58 482 ASN A C 1
ATOM 3800 O O . ASN A 1 482 ? 14.714 7.369 -34.171 1.00 28.58 482 ASN A O 1
ATOM 3804 N N . GLY A 1 483 ? 16.409 7.190 -35.587 1.00 27.55 483 GLY A N 1
ATOM 3805 C CA . GLY A 1 483 ? 17.249 6.557 -36.615 1.00 27.55 483 GLY A CA 1
ATOM 3806 C C . GLY A 1 483 ? 18.600 7.254 -36.868 1.00 27.55 483 GLY A C 1
ATOM 3807 O O . GLY A 1 483 ? 18.739 7.986 -37.843 1.00 27.55 483 GLY A O 1
ATOM 3808 N N . LEU A 1 484 ? 19.615 6.979 -36.039 1.00 21.86 484 LEU A N 1
ATOM 3809 C CA . LEU A 1 484 ? 21.034 7.206 -36.364 1.00 21.86 484 LEU A CA 1
ATOM 3810 C C . LEU A 1 484 ? 21.686 5.818 -36.486 1.00 21.86 484 LEU A C 1
ATOM 3812 O O . LEU A 1 484 ? 21.517 4.975 -35.610 1.00 21.86 484 LEU A O 1
ATOM 3816 N N . ASN A 1 485 ? 22.302 5.532 -37.632 1.00 22.61 485 ASN A N 1
ATOM 3817 C CA . ASN A 1 485 ? 22.325 4.171 -38.174 1.00 22.61 485 ASN A CA 1
ATOM 3818 C C . ASN A 1 485 ? 23.638 3.411 -37.895 1.00 22.61 485 ASN A C 1
ATOM 3820 O O . ASN A 1 485 ? 24.701 3.838 -38.343 1.00 22.61 485 ASN A O 1
ATOM 3824 N N . LEU A 1 486 ? 23.542 2.236 -37.262 1.00 23.55 486 LEU A N 1
ATOM 3825 C CA . LEU A 1 486 ? 24.533 1.152 -37.352 1.00 23.55 486 LEU A CA 1
ATOM 3826 C C . LEU A 1 486 ? 23.833 -0.184 -37.677 1.00 23.55 486 LEU A C 1
ATOM 3828 O O . LEU A 1 486 ? 23.764 -1.099 -36.865 1.00 23.55 486 LEU A O 1
ATOM 3832 N N . SER A 1 487 ? 23.317 -0.261 -38.907 1.00 23.22 487 SER A N 1
ATOM 3833 C CA . SER A 1 487 ? 22.967 -1.478 -39.662 1.00 23.22 487 SER A CA 1
ATOM 3834 C C . SER A 1 487 ? 22.100 -2.533 -38.950 1.00 23.22 487 SER A C 1
ATOM 3836 O O . SER A 1 487 ? 22.583 -3.599 -38.573 1.00 23.22 487 SER A O 1
ATOM 3838 N N . GLY A 1 488 ? 20.790 -2.275 -38.895 1.00 21.11 488 GLY A N 1
ATOM 3839 C CA . GLY A 1 488 ? 19.733 -3.245 -38.575 1.00 21.11 488 GLY A CA 1
ATOM 3840 C C . GLY A 1 488 ? 18.356 -2.602 -38.795 1.00 21.11 488 GLY A C 1
ATOM 3841 O O . GLY A 1 488 ? 18.065 -1.575 -38.201 1.00 21.11 488 GLY A O 1
ATOM 3842 N N . THR A 1 489 ? 17.560 -3.122 -39.728 1.00 25.06 489 THR A N 1
ATOM 3843 C CA . THR A 1 489 ? 16.444 -2.418 -40.403 1.00 25.06 489 THR A CA 1
ATOM 3844 C C . THR A 1 489 ? 15.166 -2.139 -39.567 1.00 25.06 489 THR A C 1
ATOM 3846 O O . THR A 1 489 ? 14.667 -3.059 -38.931 1.00 25.06 489 THR A O 1
ATOM 3849 N N . PHE A 1 490 ? 14.574 -0.935 -39.763 1.00 22.69 490 PHE A N 1
ATOM 3850 C CA . PHE A 1 490 ? 13.199 -0.429 -39.436 1.00 22.69 490 PHE A CA 1
ATOM 3851 C C . PHE A 1 490 ? 12.849 0.061 -37.991 1.00 22.69 490 PHE A C 1
ATOM 3853 O O . PHE A 1 490 ? 13.284 -0.572 -37.039 1.00 22.69 490 PHE A O 1
ATOM 3860 N N . SER A 1 491 ? 11.966 1.069 -37.730 1.00 21.50 491 SER A N 1
ATOM 3861 C CA . SER A 1 491 ? 11.771 2.464 -38.279 1.00 21.50 491 SER A CA 1
ATOM 3862 C C . SER A 1 491 ? 10.573 3.287 -37.663 1.00 21.50 491 SER A C 1
ATOM 3864 O O . SER A 1 491 ? 9.447 2.868 -37.926 1.00 21.50 491 SER A O 1
ATOM 3866 N N . MET A 1 492 ? 10.811 4.504 -37.066 1.00 21.47 492 MET A N 1
ATOM 3867 C CA . MET A 1 492 ? 9.940 5.711 -36.653 1.00 21.47 492 MET A CA 1
ATOM 3868 C C . MET A 1 492 ? 9.105 5.931 -35.305 1.00 21.47 492 MET A C 1
ATOM 3870 O O . MET A 1 492 ? 7.891 5.748 -35.235 1.00 21.47 492 MET A O 1
ATOM 3874 N N . VAL A 1 493 ? 9.743 6.503 -34.259 1.00 24.72 493 VAL A N 1
ATOM 3875 C CA . VAL A 1 493 ? 9.282 6.780 -32.852 1.00 24.72 493 VAL A CA 1
ATOM 3876 C C . VAL A 1 493 ? 7.902 7.473 -32.655 1.00 24.72 493 VAL A C 1
ATOM 3878 O O . VAL A 1 493 ? 7.445 8.233 -33.506 1.00 24.72 493 VAL A O 1
ATOM 3881 N N . ARG A 1 494 ? 7.309 7.348 -31.446 1.00 24.62 494 ARG A N 1
ATOM 3882 C CA . ARG A 1 494 ? 6.323 8.300 -30.870 1.00 24.62 494 ARG A CA 1
ATOM 3883 C C . ARG A 1 494 ? 6.814 8.954 -29.568 1.00 24.62 494 ARG A C 1
ATOM 3885 O O . ARG A 1 494 ? 7.375 8.273 -28.716 1.00 24.62 494 ARG A O 1
ATOM 3892 N N . LYS A 1 495 ? 6.589 10.268 -29.444 1.00 28.64 495 LYS A N 1
ATOM 3893 C CA . LYS A 1 495 ? 6.936 11.143 -28.307 1.00 28.64 495 LYS A CA 1
ATOM 3894 C C . LYS A 1 495 ? 5.678 11.698 -27.623 1.00 28.64 495 LYS A C 1
ATOM 3896 O O . LYS A 1 495 ? 4.664 11.875 -28.294 1.00 28.64 495 LYS A O 1
ATOM 3901 N N . THR A 1 496 ? 5.810 12.065 -26.350 1.00 26.42 496 THR A N 1
ATOM 3902 C CA . THR A 1 496 ? 4.983 13.056 -25.631 1.00 26.42 496 THR A CA 1
ATOM 3903 C C . THR A 1 496 ? 5.662 14.441 -25.632 1.00 26.42 496 THR A C 1
ATOM 3905 O O . THR A 1 496 ? 6.841 14.539 -25.982 1.00 26.42 496 THR A O 1
ATOM 3908 N N . GLY A 1 497 ? 4.920 15.498 -25.278 1.00 27.03 497 GLY A N 1
ATOM 3909 C CA . GLY A 1 497 ? 5.429 16.862 -25.050 1.00 27.03 497 GLY A CA 1
ATOM 3910 C C . GLY A 1 497 ? 6.043 17.051 -23.654 1.00 27.03 497 GLY A C 1
ATOM 3911 O O . GLY A 1 497 ? 5.924 16.162 -22.809 1.00 27.03 497 GLY A O 1
ATOM 3912 N N . ASP A 1 498 ? 6.705 18.190 -23.430 1.00 32.22 498 ASP A N 1
ATOM 3913 C CA . ASP A 1 498 ? 7.566 18.471 -22.260 1.00 32.22 498 ASP A CA 1
ATOM 3914 C C . ASP A 1 498 ? 6.834 19.166 -21.080 1.00 32.22 498 ASP A C 1
ATOM 3916 O O . ASP A 1 498 ? 7.465 19.628 -20.130 1.00 32.22 498 ASP A O 1
ATOM 3920 N N . ASP A 1 499 ? 5.504 19.264 -21.133 1.00 28.97 499 ASP A N 1
ATOM 3921 C CA . ASP A 1 499 ? 4.695 20.188 -20.321 1.00 28.97 499 ASP A CA 1
ATOM 3922 C C . ASP A 1 499 ? 3.439 19.560 -19.672 1.00 28.97 499 ASP A C 1
ATOM 3924 O O . ASP A 1 499 ? 2.606 20.255 -19.092 1.00 28.97 499 ASP A O 1
ATOM 3928 N N . GLY A 1 500 ? 3.328 18.227 -19.685 1.00 34.44 500 GLY A N 1
ATOM 3929 C CA . GLY A 1 500 ? 2.417 17.477 -18.804 1.00 34.44 500 GLY A CA 1
ATOM 3930 C C . GLY A 1 500 ? 0.924 17.504 -19.162 1.00 34.44 500 GLY A C 1
ATOM 3931 O O . GLY A 1 500 ? 0.118 16.945 -18.418 1.00 34.44 500 GLY A O 1
ATOM 3932 N N . GLN A 1 501 ? 0.535 18.103 -20.291 1.00 33.00 501 GLN A N 1
ATOM 3933 C CA . GLN A 1 501 ? -0.835 18.004 -20.801 1.00 33.00 501 GLN A CA 1
ATOM 3934 C C . GLN A 1 501 ? -1.113 16.607 -21.385 1.00 33.00 501 GLN A C 1
ATOM 3936 O O . GLN A 1 501 ? -0.262 16.005 -22.046 1.00 33.00 501 GLN A O 1
ATOM 3941 N N . VAL A 1 502 ? -2.326 16.089 -21.164 1.00 39.88 502 VAL A N 1
ATOM 3942 C CA . VAL A 1 502 ? -2.799 14.857 -21.813 1.00 39.88 502 VAL A CA 1
ATOM 3943 C C . VAL A 1 502 ? -3.018 15.163 -23.288 1.00 39.88 502 VAL A C 1
ATOM 3945 O O . VAL A 1 502 ? -4.007 15.794 -23.644 1.00 39.88 502 VAL A O 1
ATOM 3948 N N . ILE A 1 503 ? -2.095 14.723 -24.145 1.00 46.97 503 ILE A N 1
ATOM 3949 C CA . ILE A 1 503 ? -2.216 14.924 -25.591 1.00 46.97 503 ILE A CA 1
ATOM 3950 C C . ILE A 1 503 ? -3.420 14.108 -26.094 1.00 46.97 503 ILE A C 1
ATOM 3952 O O . ILE A 1 503 ? -3.398 12.879 -25.960 1.00 46.97 503 ILE A O 1
ATOM 3956 N N . PRO A 1 504 ? -4.456 14.746 -26.674 1.00 48.97 504 PRO A N 1
ATOM 3957 C CA . PRO A 1 504 ? -5.592 14.033 -27.237 1.00 48.97 504 PRO A CA 1
ATOM 3958 C C . PRO A 1 504 ? -5.141 13.035 -28.310 1.00 48.97 504 PRO A C 1
ATOM 3960 O O . PRO A 1 504 ? -4.226 13.296 -29.094 1.00 48.97 504 PRO A O 1
ATOM 3963 N N . SER A 1 505 ? -5.777 11.865 -28.334 1.00 49.31 505 SER A N 1
ATOM 3964 C CA . SER A 1 505 ? -5.432 10.814 -29.287 1.00 49.31 505 SER A CA 1
ATOM 3965 C C . SER A 1 505 ? -6.055 11.082 -30.658 1.00 49.31 505 SER A C 1
ATOM 3967 O O . SER A 1 505 ? -7.104 11.704 -30.778 1.00 49.31 505 SER A O 1
ATOM 3969 N N . SER A 1 506 ? -5.413 10.600 -31.712 1.00 51.31 506 SER A N 1
ATOM 3970 C CA . SER A 1 506 ? -6.061 10.363 -33.003 1.00 51.31 506 SER A CA 1
ATOM 3971 C C . SER A 1 506 ? -5.935 8.860 -33.260 1.00 51.31 506 SER A C 1
ATOM 3973 O O . SER A 1 506 ? -4.978 8.237 -32.777 1.00 51.31 506 SER A O 1
ATOM 3975 N N . THR A 1 507 ? -6.915 8.246 -33.933 1.00 53.28 507 THR A N 1
ATOM 3976 C CA . THR A 1 507 ? -6.872 6.792 -34.203 1.00 53.28 507 THR A CA 1
ATOM 3977 C C . THR A 1 507 ? -5.673 6.429 -35.083 1.00 53.28 507 THR A C 1
ATOM 3979 O O . THR A 1 507 ? -5.167 5.307 -35.052 1.00 53.28 507 THR A O 1
ATOM 3982 N N . VAL A 1 508 ? -5.157 7.423 -35.805 1.00 52.94 508 VAL A N 1
ATOM 3983 C CA . VAL A 1 508 ? -4.017 7.340 -36.702 1.00 52.94 508 VAL A CA 1
ATOM 3984 C C . VAL A 1 508 ? -2.719 7.886 -36.072 1.00 52.94 508 VAL A C 1
ATOM 3986 O O . VAL A 1 508 ? -2.690 8.808 -35.255 1.00 52.94 508 VAL A O 1
ATOM 3989 N N . PRO A 1 509 ? -1.550 7.371 -36.482 1.00 54.06 509 PRO A N 1
ATOM 3990 C CA . PRO A 1 509 ? -0.272 7.951 -36.114 1.00 54.06 509 PRO A CA 1
ATOM 3991 C C . PRO A 1 509 ? -0.033 9.455 -36.423 1.00 54.06 509 PRO A C 1
ATOM 3993 O O . PRO A 1 509 ? 0.386 9.813 -37.526 1.00 54.06 509 PRO A O 1
ATOM 3996 N N . MET A 1 510 ? -0.100 10.322 -35.396 1.00 56.12 510 MET A N 1
ATOM 3997 C CA . MET A 1 510 ? 0.406 11.721 -35.401 1.00 56.12 510 MET A CA 1
ATOM 3998 C C . MET A 1 510 ? 1.866 11.872 -35.882 1.00 56.12 510 MET A C 1
ATOM 4000 O O . MET A 1 510 ? 2.250 12.921 -36.386 1.00 56.12 510 MET A O 1
ATOM 4004 N N . SER A 1 511 ? 2.698 10.825 -35.782 1.00 51.59 511 SER A N 1
ATOM 4005 C CA . SER A 1 511 ? 4.071 10.826 -36.330 1.00 51.59 511 SER A CA 1
ATOM 4006 C C . SER A 1 511 ? 4.133 10.708 -37.866 1.00 51.59 511 SER A C 1
ATOM 4008 O O . SER A 1 511 ? 5.225 10.686 -38.429 1.00 51.59 511 SER A O 1
ATOM 4010 N N . GLY A 1 512 ? 2.978 10.642 -38.538 1.00 58.72 512 GLY A N 1
ATOM 4011 C CA . GLY A 1 512 ? 2.823 10.645 -39.995 1.00 58.72 512 GLY A CA 1
ATOM 4012 C C . GLY A 1 512 ? 2.098 11.873 -40.560 1.00 58.72 512 GLY A C 1
ATOM 4013 O O . GLY A 1 512 ? 1.600 11.791 -41.677 1.00 58.72 512 GLY A O 1
ATOM 4014 N N . LEU A 1 513 ? 1.991 12.980 -39.814 1.00 73.50 513 LEU A N 1
ATOM 4015 C CA . LEU A 1 513 ? 1.411 14.225 -40.335 1.00 73.50 513 LEU A CA 1
ATOM 4016 C C . LEU A 1 513 ? 2.314 14.818 -41.426 1.00 73.50 513 LEU A C 1
ATOM 4018 O O . LEU A 1 513 ? 3.477 15.143 -41.184 1.00 73.50 513 LEU A O 1
ATOM 4022 N N . VAL A 1 514 ? 1.773 14.952 -42.636 1.00 82.81 514 VAL A N 1
ATOM 4023 C CA . VAL A 1 514 ? 2.469 15.542 -43.790 1.00 82.81 514 VAL A CA 1
ATOM 4024 C C . VAL A 1 514 ? 1.981 16.975 -43.990 1.00 82.81 514 VAL A C 1
ATOM 4026 O O . VAL A 1 514 ? 0.790 17.239 -43.844 1.00 82.81 514 VAL A O 1
ATOM 4029 N N . SER A 1 515 ? 2.892 17.897 -44.309 1.00 87.62 515 SER A N 1
ATOM 4030 C CA . SER A 1 515 ? 2.552 19.311 -44.512 1.00 87.62 515 SER A CA 1
ATOM 4031 C C . SER A 1 515 ? 1.691 19.521 -45.755 1.00 87.62 515 SER A C 1
ATOM 4033 O O . SER A 1 515 ? 1.945 18.920 -46.801 1.00 87.62 515 SER A O 1
ATOM 4035 N N . LEU A 1 516 ? 0.737 20.450 -45.662 1.00 87.06 516 LEU A N 1
ATOM 4036 C CA . LEU A 1 516 ? -0.094 20.903 -46.788 1.00 87.06 516 LEU A CA 1
ATOM 4037 C C . LEU A 1 516 ? 0.721 21.549 -47.920 1.00 87.06 516 LEU A C 1
ATOM 4039 O O . LEU A 1 516 ? 0.251 21.638 -49.048 1.00 87.06 516 LEU A O 1
ATOM 4043 N N . ASN A 1 517 ? 1.946 21.990 -47.624 1.00 84.62 517 ASN A N 1
ATOM 4044 C CA . ASN A 1 517 ? 2.882 22.559 -48.593 1.00 84.62 517 ASN A CA 1
ATOM 4045 C C . ASN A 1 517 ? 3.739 21.488 -49.301 1.00 84.62 517 ASN A C 1
ATOM 4047 O O . ASN A 1 517 ? 4.691 21.825 -50.003 1.00 84.62 517 ASN A O 1
ATOM 4051 N N . SER A 1 518 ? 3.459 20.197 -49.089 1.00 84.50 518 SER A N 1
ATOM 4052 C CA . SER A 1 518 ? 4.153 19.098 -49.761 1.00 84.50 518 SER A CA 1
ATOM 4053 C C . SER A 1 518 ? 3.543 18.809 -51.131 1.00 84.50 518 SER A C 1
ATOM 4055 O O . SER A 1 518 ? 2.351 18.533 -51.216 1.00 84.50 518 SER A O 1
ATOM 4057 N N . ASP A 1 519 ? 4.376 18.710 -52.174 1.00 79.88 519 ASP A N 1
ATOM 4058 C CA . ASP A 1 519 ? 3.971 18.263 -53.525 1.00 79.88 519 ASP A CA 1
ATOM 4059 C C . ASP A 1 519 ? 3.293 16.875 -53.548 1.00 79.88 519 ASP A C 1
ATOM 4061 O O . ASP A 1 519 ? 2.707 16.474 -54.555 1.00 79.88 519 ASP A O 1
ATOM 4065 N N . ARG A 1 520 ? 3.405 16.112 -52.452 1.00 82.12 520 ARG A N 1
ATOM 4066 C CA . ARG A 1 520 ? 2.771 14.804 -52.280 1.00 82.12 520 ARG A CA 1
ATOM 4067 C C . ARG A 1 520 ? 1.291 14.900 -51.895 1.00 82.12 520 ARG A C 1
ATOM 4069 O O . ARG A 1 520 ? 0.546 13.991 -52.237 1.00 82.12 520 ARG A O 1
ATOM 4076 N N . ILE A 1 521 ? 0.877 15.950 -51.185 1.00 88.94 521 ILE A N 1
ATOM 4077 C CA . ILE A 1 521 ? -0.429 16.021 -50.521 1.00 88.94 521 ILE A CA 1
ATOM 4078 C C . ILE A 1 521 ? -1.402 16.916 -51.280 1.00 88.94 521 ILE A C 1
ATOM 4080 O O . ILE A 1 521 ? -1.045 17.983 -51.776 1.00 88.94 521 ILE A O 1
ATOM 4084 N N . LYS A 1 522 ? -2.666 16.495 -51.326 1.00 92.69 522 LYS A N 1
ATOM 4085 C CA . LYS A 1 522 ? -3.782 17.291 -51.842 1.00 92.69 522 LYS A CA 1
ATOM 4086 C C . LYS A 1 522 ? -4.708 17.742 -50.718 1.00 92.69 522 LYS A C 1
ATOM 4088 O O . LYS A 1 522 ? -4.738 17.168 -49.632 1.00 92.69 522 LYS A O 1
ATOM 4093 N N . VAL A 1 523 ? -5.509 18.755 -51.019 1.00 93.38 523 VAL A N 1
ATOM 4094 C CA . VAL A 1 523 ? -6.633 19.182 -50.185 1.00 93.38 523 VAL A CA 1
ATOM 4095 C C . VAL A 1 523 ? -7.915 18.964 -50.979 1.00 93.38 523 VAL A C 1
ATOM 4097 O O . VAL A 1 523 ? -8.065 19.515 -52.070 1.00 93.38 523 VAL A O 1
ATOM 4100 N N . HIS A 1 524 ? -8.827 18.156 -50.442 1.00 96.31 524 HIS A N 1
ATOM 4101 C CA . HIS A 1 524 ? -10.181 18.005 -50.962 1.00 96.31 524 HIS A CA 1
ATOM 4102 C C . HIS A 1 524 ? -11.103 18.961 -50.192 1.00 96.31 524 HIS A C 1
ATOM 4104 O O . HIS A 1 524 ? -11.232 18.856 -48.973 1.00 96.31 524 HIS A O 1
ATOM 4110 N N . HIS A 1 525 ? -11.734 19.910 -50.886 1.00 96.31 525 HIS A N 1
ATOM 4111 C CA . HIS A 1 525 ? -12.671 20.847 -50.263 1.00 96.31 525 HIS A CA 1
ATOM 4112 C C . HIS A 1 525 ? -14.061 20.221 -50.152 1.00 96.31 525 HIS A C 1
ATOM 4114 O O . HIS A 1 525 ? -14.744 20.037 -51.158 1.00 96.31 525 HIS A O 1
ATOM 4120 N N . VAL A 1 526 ? -14.473 19.932 -48.921 1.00 96.94 526 VAL A N 1
ATOM 4121 C CA . VAL A 1 526 ? -15.757 19.308 -48.602 1.00 96.94 526 VAL A CA 1
ATOM 4122 C C . VAL A 1 526 ? -16.891 20.329 -48.783 1.00 96.94 526 VAL A C 1
ATOM 4124 O O . VAL A 1 526 ? -16.814 21.427 -48.219 1.00 96.94 526 VAL A O 1
ATOM 4127 N N . PRO A 1 527 ? -17.960 20.008 -49.538 1.00 95.06 527 PRO A N 1
ATOM 4128 C CA . PRO A 1 527 ? -19.122 20.881 -49.661 1.00 95.06 527 PRO A CA 1
ATOM 4129 C C . PRO A 1 527 ? -19.884 20.970 -48.332 1.00 95.06 527 PRO A C 1
ATOM 4131 O O . PRO A 1 527 ? -20.086 19.963 -47.655 1.00 95.06 527 PRO A O 1
ATOM 4134 N N . MET A 1 528 ? -20.351 22.173 -47.980 1.00 95.06 528 MET A N 1
ATOM 4135 C CA . MET A 1 528 ? -21.154 22.408 -46.776 1.00 95.06 528 MET A CA 1
ATOM 4136 C C . MET A 1 528 ? -22.613 22.723 -47.119 1.00 95.06 528 MET A C 1
ATOM 4138 O O . MET A 1 528 ? -22.882 23.585 -47.957 1.00 95.06 528 MET A O 1
ATOM 4142 N N . ILE A 1 529 ? -23.548 22.056 -46.439 1.00 95.69 529 ILE A N 1
ATOM 4143 C CA . ILE A 1 529 ? -25.000 22.258 -46.552 1.00 95.69 529 ILE A CA 1
ATOM 4144 C C . ILE A 1 529 ? -25.648 22.354 -45.164 1.00 95.69 529 ILE A C 1
ATOM 4146 O O . ILE A 1 529 ? -25.107 21.863 -44.178 1.00 95.69 529 ILE A O 1
ATOM 4150 N N . THR A 1 530 ? -26.813 22.994 -45.059 1.00 94.88 530 THR A N 1
ATOM 4151 C CA . THR A 1 530 ? -27.574 23.061 -43.799 1.00 94.88 530 THR A CA 1
ATOM 4152 C C . THR A 1 530 ? -28.261 21.727 -43.515 1.00 94.88 530 THR A C 1
ATOM 4154 O O . THR A 1 530 ? -28.955 21.207 -44.390 1.00 94.88 530 THR A O 1
ATOM 4157 N N . ALA A 1 531 ? -28.128 21.204 -42.295 1.00 94.62 531 ALA A N 1
ATOM 4158 C CA . ALA A 1 531 ? -28.877 20.039 -41.832 1.00 94.62 531 ALA A CA 1
ATOM 4159 C C . ALA A 1 531 ? -30.364 20.383 -41.645 1.00 94.62 531 ALA A C 1
ATOM 4161 O O . ALA A 1 531 ? -30.712 21.341 -40.957 1.00 94.62 531 ALA A O 1
ATOM 4162 N N . ASN A 1 532 ? -31.245 19.610 -42.273 1.00 92.00 532 ASN A N 1
ATOM 4163 C CA . ASN A 1 532 ? -32.693 19.681 -42.103 1.00 92.00 532 ASN A CA 1
ATOM 4164 C C . ASN A 1 532 ? -33.333 18.330 -42.482 1.00 92.00 532 ASN A C 1
ATOM 4166 O O . ASN A 1 532 ? -32.633 17.376 -42.821 1.00 92.00 532 ASN A O 1
ATOM 4170 N N . GLN A 1 533 ? -34.664 18.242 -42.422 1.00 90.75 533 GLN A N 1
ATOM 4171 C CA . GLN A 1 533 ? -35.401 17.007 -42.702 1.00 90.75 533 GLN A CA 1
ATOM 4172 C C . GLN A 1 533 ? -35.085 16.407 -44.087 1.00 90.75 533 GLN A C 1
ATOM 4174 O O . GLN A 1 533 ? -34.883 15.203 -44.184 1.00 90.75 533 GLN A O 1
ATOM 4179 N N . GLU A 1 534 ? -34.986 17.230 -45.133 1.00 90.81 534 GLU A N 1
ATOM 4180 C CA . GLU A 1 534 ? -34.703 16.793 -46.508 1.00 90.81 534 GLU A CA 1
ATOM 4181 C C . GLU A 1 534 ? -33.215 16.438 -46.684 1.00 90.81 534 GLU A C 1
ATOM 4183 O O . GLU A 1 534 ? -32.871 15.379 -47.204 1.00 90.81 534 GLU A O 1
ATOM 4188 N N . THR A 1 535 ? -32.311 17.305 -46.216 1.00 91.81 535 THR A N 1
ATOM 4189 C CA . THR A 1 535 ? -30.866 17.174 -46.482 1.00 91.81 535 THR A CA 1
ATOM 4190 C C . THR A 1 535 ? -30.144 16.168 -45.591 1.00 91.81 535 THR A C 1
ATOM 4192 O O . THR A 1 535 ? -29.102 15.664 -45.997 1.00 91.81 535 THR A O 1
ATOM 4195 N N . PHE A 1 536 ? -30.656 15.897 -44.388 1.00 93.12 536 PHE A N 1
ATOM 4196 C CA . PHE A 1 536 ? -30.009 15.046 -43.383 1.00 93.12 536 PHE A CA 1
ATOM 4197 C C . PHE A 1 536 ? -30.792 13.748 -43.145 1.00 93.12 536 PHE A C 1
ATOM 4199 O O . PHE A 1 536 ? -30.225 12.659 -43.238 1.00 93.12 536 PHE A O 1
ATOM 4206 N N . VAL A 1 537 ? -32.101 13.859 -42.880 1.00 91.25 537 VAL A N 1
ATOM 4207 C CA . VAL A 1 537 ? -32.934 12.711 -42.476 1.00 91.25 537 VAL A CA 1
ATOM 4208 C C . VAL A 1 537 ? -33.385 11.892 -43.683 1.00 91.25 537 VAL A C 1
ATOM 4210 O O . VAL A 1 537 ? -33.102 10.700 -43.761 1.00 91.25 537 VAL A O 1
ATOM 4213 N N . GLU A 1 538 ? -34.023 12.519 -44.672 1.00 90.75 538 GLU A N 1
ATOM 4214 C CA . GLU A 1 538 ? -34.460 11.841 -45.905 1.00 90.75 538 GLU A CA 1
ATOM 4215 C C . GLU A 1 538 ? -33.278 11.390 -46.781 1.00 90.75 538 GLU A C 1
ATOM 4217 O O . GLU A 1 538 ? -33.400 10.423 -47.533 1.00 90.75 538 GLU A O 1
ATOM 4222 N N . ALA A 1 539 ? -32.113 12.028 -46.626 1.00 88.00 539 ALA A N 1
ATOM 4223 C CA . ALA A 1 539 ? -30.848 11.607 -47.226 1.00 88.00 539 ALA A CA 1
ATOM 4224 C C . ALA A 1 539 ? -30.181 10.400 -46.524 1.00 88.00 539 ALA A C 1
ATOM 4226 O O . ALA A 1 539 ? -29.225 9.846 -47.064 1.00 88.00 539 ALA A O 1
ATOM 4227 N N . GLY A 1 540 ? -30.681 9.970 -45.357 1.00 90.69 540 GLY A N 1
ATOM 4228 C CA . GLY A 1 540 ? -30.253 8.740 -44.682 1.00 90.69 540 GLY A CA 1
ATOM 4229 C C . GLY A 1 540 ? -29.008 8.852 -43.795 1.00 90.69 540 GLY A C 1
ATOM 4230 O O . GLY A 1 540 ? -28.380 7.831 -43.531 1.00 90.69 540 GLY A O 1
ATOM 4231 N N . PHE A 1 541 ? -28.639 10.053 -43.334 1.00 92.56 541 PHE A N 1
ATOM 4232 C CA . PHE A 1 541 ? -27.496 10.244 -42.425 1.00 92.56 541 PHE A CA 1
ATOM 4233 C C . PHE A 1 541 ? -27.850 10.075 -40.941 1.00 92.56 541 PHE A C 1
ATOM 4235 O O . PHE A 1 541 ? -26.974 9.784 -40.120 1.00 92.56 541 PHE A O 1
ATOM 4242 N N . GLY A 1 542 ? -29.112 10.294 -40.570 1.00 93.25 542 GLY A N 1
ATOM 4243 C CA . GLY A 1 542 ? -29.491 10.354 -39.167 1.00 93.25 542 GLY A CA 1
ATOM 4244 C C . GLY A 1 542 ? -30.886 10.904 -38.896 1.00 93.25 542 GLY A C 1
ATOM 4245 O O . GLY A 1 542 ? -31.639 11.191 -39.820 1.00 93.25 542 GLY A O 1
ATOM 4246 N N . ASP A 1 543 ? -31.202 11.117 -37.619 1.00 95.62 543 ASP A N 1
ATOM 4247 C CA . ASP A 1 543 ? -32.433 11.773 -37.161 1.00 95.62 543 ASP A CA 1
ATOM 4248 C C . ASP A 1 543 ? -32.140 13.159 -36.553 1.00 95.62 543 ASP A C 1
ATOM 4250 O O . ASP A 1 543 ? -31.092 13.379 -35.938 1.00 95.62 543 ASP A O 1
ATOM 4254 N N . ILE A 1 544 ? -33.097 14.088 -36.661 1.00 95.62 544 ILE A N 1
ATOM 4255 C CA . ILE A 1 544 ? -33.083 15.354 -35.910 1.00 95.62 544 ILE A CA 1
ATOM 4256 C C . ILE A 1 544 ? -33.630 15.109 -34.499 1.00 95.62 544 ILE A C 1
ATOM 4258 O O . ILE A 1 544 ? -34.745 14.615 -34.325 1.00 95.62 544 ILE A O 1
ATOM 4262 N N . VAL A 1 545 ? -32.863 15.503 -33.485 1.00 95.56 545 VAL A N 1
ATOM 4263 C CA . VAL A 1 545 ? -33.183 15.319 -32.066 1.00 95.56 545 VAL A CA 1
ATOM 4264 C C . VAL A 1 545 ? -33.669 16.637 -31.466 1.00 95.56 545 VAL A C 1
ATOM 4266 O O . VAL A 1 545 ? -32.882 17.535 -31.173 1.00 95.56 545 VAL A O 1
ATOM 4269 N N . ALA A 1 546 ? -34.984 16.742 -31.266 1.00 91.75 546 ALA A N 1
ATOM 4270 C CA . ALA A 1 546 ? -35.625 17.897 -30.626 1.00 91.75 546 ALA A CA 1
ATOM 4271 C C . ALA A 1 546 ? -35.665 17.815 -29.085 1.00 91.75 546 ALA A C 1
ATOM 4273 O O . ALA A 1 546 ? -35.845 18.834 -28.423 1.00 91.75 546 ALA A O 1
ATOM 4274 N N . ASP A 1 547 ? -35.513 16.614 -28.522 1.00 90.94 547 ASP A N 1
ATOM 4275 C CA . ASP A 1 547 ? -35.483 16.337 -27.083 1.00 90.94 547 ASP A CA 1
ATOM 4276 C C . ASP A 1 547 ? -34.497 15.184 -26.834 1.00 90.94 547 ASP A C 1
ATOM 4278 O O . ASP A 1 547 ? -34.647 14.102 -27.405 1.00 90.94 547 ASP A O 1
ATOM 4282 N N . PHE A 1 548 ? -33.470 15.436 -26.022 1.00 91.50 548 PHE A N 1
ATOM 4283 C CA . PHE A 1 548 ? -32.410 14.475 -25.713 1.00 91.50 548 PHE A CA 1
ATOM 4284 C C . PHE A 1 548 ? -32.889 13.309 -24.836 1.00 91.50 548 PHE A C 1
ATOM 4286 O O . PHE A 1 548 ? -32.448 12.175 -25.026 1.00 91.50 548 PHE A O 1
ATOM 4293 N N . ASP A 1 549 ? -33.802 13.561 -23.897 1.00 89.56 549 ASP A N 1
ATOM 4294 C CA . ASP A 1 549 ? -34.251 12.553 -22.933 1.00 89.56 549 ASP A CA 1
ATOM 4295 C C . ASP A 1 549 ? -35.153 11.514 -23.611 1.00 89.56 549 ASP A C 1
ATOM 4297 O O . ASP A 1 549 ? -35.117 10.331 -23.272 1.00 89.56 549 ASP A O 1
ATOM 4301 N N . GLN A 1 550 ? -35.922 11.948 -24.615 1.00 88.06 550 GLN A N 1
ATOM 4302 C CA . GLN A 1 550 ? -36.793 11.086 -25.421 1.00 88.06 550 GLN A CA 1
ATOM 4303 C C . GLN A 1 550 ? -36.062 10.368 -26.570 1.00 88.06 550 GLN A C 1
ATOM 4305 O O . GLN A 1 550 ? -36.630 9.456 -27.176 1.00 88.06 550 GLN A O 1
ATOM 4310 N N . ALA A 1 551 ? -34.824 10.756 -26.891 1.00 87.31 551 ALA A N 1
ATOM 4311 C CA . ALA A 1 551 ? -34.072 10.180 -27.999 1.00 87.31 551 ALA A CA 1
ATOM 4312 C C . ALA A 1 551 ? -33.395 8.854 -27.616 1.00 87.31 551 ALA A C 1
ATOM 4314 O O . ALA A 1 551 ? -32.665 8.758 -26.627 1.00 87.31 551 ALA A O 1
ATOM 4315 N N . GLY A 1 552 ? -33.642 7.824 -28.429 1.00 83.81 552 GLY A N 1
ATOM 4316 C CA . GLY A 1 552 ? -33.095 6.479 -28.258 1.00 83.81 552 GLY A CA 1
ATOM 4317 C C . GLY A 1 552 ? -31.921 6.186 -29.192 1.00 83.81 552 GLY A C 1
ATOM 4318 O O . GLY A 1 552 ? -31.945 6.548 -30.371 1.00 83.81 552 GLY A O 1
ATOM 4319 N N . VAL A 1 553 ? -30.920 5.490 -28.653 1.00 84.94 553 VAL A N 1
ATOM 4320 C CA . VAL A 1 553 ? -29.786 4.929 -29.397 1.00 84.94 553 VAL A CA 1
ATOM 4321 C C . VAL A 1 553 ? -30.206 3.609 -30.042 1.00 84.94 553 VAL A C 1
ATOM 4323 O O . VAL A 1 553 ? -30.674 2.701 -29.351 1.00 84.94 553 VAL A O 1
ATOM 4326 N N . ASP A 1 554 ? -29.998 3.479 -31.350 1.00 82.25 554 ASP A N 1
ATOM 4327 C CA . ASP A 1 554 ? -30.142 2.205 -32.049 1.00 82.25 554 ASP A CA 1
ATOM 4328 C C . ASP A 1 554 ? -28.882 1.374 -31.810 1.00 82.25 554 ASP A C 1
ATOM 4330 O O . ASP A 1 554 ? -27.777 1.852 -32.058 1.00 82.25 554 ASP A O 1
ATOM 4334 N N . ILE A 1 555 ? -29.042 0.127 -31.365 1.00 75.69 555 ILE A N 1
ATOM 4335 C CA . ILE A 1 555 ? -27.961 -0.861 -31.268 1.00 75.69 555 ILE A CA 1
ATOM 4336 C C . ILE A 1 555 ? -28.294 -2.002 -32.228 1.00 75.69 555 ILE A C 1
ATOM 4338 O O . ILE A 1 555 ? -29.328 -2.660 -32.084 1.00 75.69 555 ILE A O 1
ATOM 4342 N N . VAL A 1 556 ? -27.427 -2.245 -33.209 1.00 69.25 556 VAL A N 1
ATOM 4343 C CA . VAL A 1 556 ? -27.611 -3.268 -34.244 1.00 69.25 556 VAL A CA 1
ATOM 4344 C C . VAL A 1 556 ? -26.622 -4.413 -34.040 1.00 69.25 556 VAL A C 1
ATOM 4346 O O . VAL A 1 556 ? -25.416 -4.222 -33.915 1.00 69.25 556 VAL A O 1
ATOM 4349 N N . THR A 1 557 ? -27.124 -5.649 -33.995 1.00 59.56 557 THR A N 1
ATOM 4350 C CA . THR A 1 557 ? -26.264 -6.832 -33.848 1.00 59.56 557 THR A CA 1
ATOM 4351 C C . THR A 1 557 ? -25.543 -7.107 -35.167 1.00 59.56 557 THR A C 1
ATOM 4353 O O . THR A 1 557 ? -26.146 -7.632 -36.101 1.00 59.56 557 THR A O 1
ATOM 4356 N N . TRP A 1 558 ? -24.266 -6.737 -35.250 1.00 57.47 558 TRP A N 1
ATOM 4357 C CA . TRP A 1 558 ? -23.497 -6.696 -36.497 1.00 57.47 558 TRP A CA 1
ATOM 4358 C C . TRP A 1 558 ? -22.756 -8.012 -36.825 1.00 57.47 558 TRP A C 1
ATOM 4360 O O . TRP A 1 558 ? -21.868 -8.427 -36.075 1.00 57.47 558 TRP A O 1
ATOM 4370 N N . PRO A 1 559 ? -23.033 -8.655 -37.977 1.00 53.34 559 PRO A N 1
ATOM 4371 C CA . PRO A 1 559 ? -22.173 -9.674 -38.571 1.00 53.34 559 PRO A CA 1
ATOM 4372 C C . PRO A 1 559 ? -21.295 -9.048 -39.671 1.00 53.34 559 PRO A C 1
ATOM 4374 O O . PRO A 1 559 ? -21.813 -8.700 -40.728 1.00 53.34 559 PRO A O 1
ATOM 4377 N N . LYS A 1 560 ? -19.975 -8.928 -39.444 1.00 57.62 560 LYS A N 1
ATOM 4378 C CA . LYS A 1 560 ? -19.022 -8.173 -40.293 1.00 57.62 560 LYS A CA 1
ATOM 4379 C C . LYS A 1 560 ? -19.216 -8.344 -41.819 1.00 57.62 560 LYS A C 1
ATOM 4381 O O . LYS A 1 560 ? -18.770 -9.355 -42.367 1.00 57.62 560 LYS A O 1
ATOM 4386 N N . PRO A 1 561 ? -19.750 -7.326 -42.523 1.00 54.75 561 PRO A N 1
ATOM 4387 C CA . PRO A 1 561 ? -19.786 -7.240 -43.975 1.00 54.75 561 PRO A CA 1
ATOM 4388 C C . PRO A 1 561 ? -18.805 -6.147 -44.440 1.00 54.75 561 PRO A C 1
ATOM 4390 O O . PRO A 1 561 ? -19.170 -4.981 -44.534 1.00 54.75 561 PRO A O 1
ATOM 4393 N N . GLY A 1 562 ? -17.547 -6.515 -44.692 1.00 66.75 562 GLY A N 1
ATOM 4394 C CA . GLY A 1 562 ? -16.496 -5.563 -45.079 1.00 66.75 562 GLY A CA 1
ATOM 4395 C C . GLY A 1 562 ? -15.099 -6.189 -45.104 1.00 66.75 562 GLY A C 1
ATOM 4396 O O . GLY A 1 562 ? -14.884 -7.260 -44.527 1.00 66.75 562 GLY A O 1
ATOM 4397 N N . TRP A 1 563 ? -14.152 -5.531 -45.776 1.00 73.06 563 TRP A N 1
ATOM 4398 C CA . TRP A 1 563 ? -12.733 -5.905 -45.819 1.00 73.06 563 TRP A CA 1
ATOM 4399 C C . TRP A 1 563 ? -11.848 -5.073 -44.885 1.00 73.06 563 TRP A C 1
ATOM 4401 O O . TRP A 1 563 ? -10.756 -5.538 -44.561 1.00 73.06 563 TRP A O 1
ATOM 4411 N N . ARG A 1 564 ? -12.285 -3.892 -44.422 1.00 77.06 564 ARG A N 1
ATOM 4412 C CA . ARG A 1 564 ? -11.527 -3.108 -43.432 1.00 77.06 564 ARG A CA 1
ATOM 4413 C C . ARG A 1 564 ? -11.431 -3.866 -42.111 1.00 77.06 564 ARG A C 1
ATOM 4415 O O . ARG A 1 564 ? -12.331 -4.624 -41.737 1.00 77.06 564 ARG A O 1
ATOM 4422 N N . GLU A 1 565 ? -10.309 -3.730 -41.415 1.00 71.75 565 GLU A N 1
ATOM 4423 C CA . GLU A 1 565 ? -10.135 -4.334 -40.093 1.00 71.75 565 GLU A CA 1
ATOM 4424 C C . GLU A 1 565 ? -10.809 -3.481 -39.014 1.00 71.75 565 GLU A C 1
ATOM 4426 O O . GLU A 1 565 ? -10.977 -2.273 -39.164 1.00 71.75 565 GLU A O 1
ATOM 4431 N N . VAL A 1 566 ? -11.256 -4.148 -37.951 1.00 69.94 566 VAL A N 1
ATOM 4432 C CA . VAL A 1 566 ? -11.827 -3.484 -36.776 1.00 69.94 566 VAL A CA 1
ATOM 4433 C C . VAL A 1 566 ? -10.658 -2.954 -35.949 1.00 69.94 566 VAL A C 1
ATOM 4435 O O . VAL A 1 566 ? -9.683 -3.679 -35.755 1.00 69.94 566 VAL A O 1
ATOM 4438 N N . VAL A 1 567 ? -10.744 -1.705 -35.488 1.00 68.50 567 VAL A N 1
ATOM 4439 C CA . VAL A 1 567 ? -9.695 -1.053 -34.692 1.00 68.50 567 VAL A CA 1
ATOM 4440 C C . VAL A 1 567 ? -9.376 -1.901 -33.457 1.00 68.50 567 VAL A C 1
ATOM 4442 O O . VAL A 1 567 ? -10.275 -2.358 -32.746 1.00 68.50 567 VAL A O 1
ATOM 4445 N N . GLU A 1 568 ? -8.089 -2.132 -33.209 1.00 52.72 568 GLU A N 1
ATOM 4446 C CA . GLU A 1 568 ? -7.625 -2.971 -32.104 1.00 52.72 568 GLU A CA 1
ATOM 4447 C C . GLU A 1 568 ? -8.124 -2.427 -30.753 1.00 52.72 568 GLU A C 1
ATOM 4449 O O . GLU A 1 568 ? -8.029 -1.232 -30.476 1.00 52.72 568 GLU A O 1
ATOM 4454 N N . GLY A 1 569 ? -8.691 -3.307 -29.920 1.00 56.31 569 GLY A N 1
ATOM 4455 C CA . GLY A 1 569 ? -9.331 -2.931 -28.653 1.00 56.31 569 GLY A CA 1
ATOM 4456 C C . GLY A 1 569 ? -10.829 -2.600 -28.735 1.00 56.31 569 GLY A C 1
ATOM 4457 O O . GLY A 1 569 ? -11.365 -2.070 -27.766 1.00 56.31 569 GLY A O 1
ATOM 4458 N N . THR A 1 570 ? -11.516 -2.910 -29.845 1.00 60.09 570 THR A N 1
ATOM 4459 C CA . THR A 1 570 ? -12.949 -2.599 -30.037 1.00 60.09 570 THR A CA 1
ATOM 4460 C C . THR A 1 570 ? -13.840 -3.838 -30.314 1.00 60.09 570 THR A C 1
ATOM 4462 O O . THR A 1 570 ? -13.413 -4.769 -30.995 1.00 60.09 570 THR A O 1
ATOM 4465 N N . GLY A 1 571 ? -15.080 -3.858 -29.778 1.00 54.94 571 GLY A N 1
ATOM 4466 C CA . GLY A 1 571 ? -16.041 -4.999 -29.783 1.00 54.94 571 GLY A CA 1
ATOM 4467 C C . GLY A 1 571 ? -15.725 -6.110 -28.746 1.00 54.94 571 GLY A C 1
ATOM 4468 O O . GLY A 1 571 ? -14.563 -6.347 -28.447 1.00 54.94 571 GLY A O 1
ATOM 4469 N N . ASN A 1 572 ? -16.652 -6.856 -28.114 1.00 51.50 572 ASN A N 1
ATOM 4470 C CA . ASN A 1 572 ? -18.106 -7.050 -28.275 1.00 51.50 572 ASN A CA 1
ATOM 4471 C C . ASN A 1 572 ? -18.819 -7.130 -26.891 1.00 51.50 572 ASN A C 1
ATOM 4473 O O . ASN A 1 572 ? -19.007 -8.232 -26.369 1.00 51.50 572 ASN A O 1
ATOM 4477 N N . GLU A 1 573 ? -19.285 -6.019 -26.309 1.00 52.91 573 GLU A N 1
ATOM 4478 C CA . GLU A 1 573 ? -20.125 -6.049 -25.092 1.00 52.91 573 GLU A CA 1
ATOM 4479 C C . GLU A 1 573 ? -21.323 -5.094 -25.215 1.00 52.91 573 GLU A C 1
ATOM 4481 O O . GLU A 1 573 ? -21.181 -3.874 -25.233 1.00 52.91 573 GLU A O 1
ATOM 4486 N N . GLY A 1 574 ? -22.533 -5.654 -25.326 1.00 55.75 574 GLY A N 1
ATOM 4487 C CA . GLY A 1 574 ? -23.741 -4.879 -25.620 1.00 55.75 574 GLY A CA 1
ATOM 4488 C C . GLY A 1 574 ? -24.211 -3.986 -24.464 1.00 55.75 574 GLY A C 1
ATOM 4489 O O . GLY A 1 574 ? -24.373 -4.440 -23.331 1.00 55.75 574 GLY A O 1
ATOM 4490 N N . GLY A 1 575 ? -24.520 -2.725 -24.769 1.00 68.06 575 GLY A N 1
ATOM 4491 C CA . GLY A 1 575 ? -25.123 -1.774 -23.835 1.00 68.06 575 GLY A CA 1
ATOM 4492 C C . GLY A 1 575 ? -25.207 -0.361 -24.412 1.00 68.06 575 GLY A C 1
ATOM 4493 O O . GLY A 1 575 ? -24.656 -0.096 -25.475 1.00 68.06 575 GLY A O 1
ATOM 4494 N N . ILE A 1 576 ? -25.867 0.542 -23.687 1.00 77.38 576 ILE A N 1
ATOM 4495 C CA . ILE A 1 576 ? -25.901 1.990 -23.960 1.00 77.38 576 ILE A CA 1
ATOM 4496 C C . ILE A 1 576 ? -25.131 2.709 -22.842 1.00 77.38 576 ILE A C 1
ATOM 4498 O O . ILE A 1 576 ? -25.124 2.247 -21.692 1.00 77.38 576 ILE A O 1
ATOM 4502 N N . THR A 1 577 ? -24.467 3.810 -23.178 1.00 83.00 577 THR A N 1
ATOM 4503 C CA . THR A 1 577 ? -23.823 4.734 -22.237 1.00 83.00 577 THR A CA 1
ATOM 4504 C C . THR A 1 577 ? -24.207 6.175 -22.578 1.00 83.00 577 THR A C 1
ATOM 4506 O O . THR A 1 577 ? -24.516 6.484 -23.730 1.00 83.00 577 THR A O 1
ATOM 4509 N N . GLU A 1 578 ? -24.233 7.041 -21.567 1.00 89.25 578 GLU A N 1
ATOM 4510 C CA . GLU A 1 578 ? -24.616 8.452 -21.685 1.00 89.25 578 GLU A CA 1
ATOM 4511 C C . GLU A 1 578 ? -23.637 9.313 -20.870 1.00 89.25 578 GLU A C 1
ATOM 4513 O O . GLU A 1 578 ? -23.157 8.882 -19.819 1.00 89.25 578 GLU A O 1
ATOM 4518 N N . GLY A 1 579 ? -23.333 10.524 -21.338 1.00 89.06 579 GLY A N 1
ATOM 4519 C CA . GLY A 1 579 ? -22.388 11.426 -20.674 1.00 89.06 579 GLY A CA 1
ATOM 4520 C C . GLY A 1 579 ? -22.225 12.763 -21.396 1.00 89.06 579 GLY A C 1
ATOM 4521 O O . GLY A 1 579 ? -22.925 13.047 -22.364 1.00 89.06 579 GLY A O 1
ATOM 4522 N N . GLU A 1 580 ? -21.303 13.605 -20.929 1.00 92.00 580 GLU A N 1
ATOM 4523 C CA . GLU A 1 580 ? -20.960 14.851 -21.625 1.00 92.00 580 GLU A CA 1
ATOM 4524 C C . GLU A 1 580 ? -19.858 14.617 -22.668 1.00 92.00 580 GLU A C 1
ATOM 4526 O O . GLU A 1 580 ? -18.837 13.986 -22.385 1.00 92.00 580 GLU A O 1
ATOM 4531 N N . PHE A 1 581 ? -20.025 15.186 -23.861 1.00 91.50 581 PHE A N 1
ATOM 4532 C CA . PHE A 1 581 ? -18.971 15.313 -24.863 1.00 91.50 581 PHE A CA 1
ATOM 4533 C C . PHE A 1 581 ? -18.564 16.786 -24.956 1.00 91.50 581 PHE A C 1
ATOM 4535 O O . PHE A 1 581 ? -19.304 17.653 -25.427 1.00 91.50 581 PHE A O 1
ATOM 4542 N N . ILE A 1 582 ? -17.378 17.071 -24.435 1.00 92.00 582 ILE A N 1
ATOM 4543 C CA . ILE A 1 582 ? -16.770 18.394 -24.373 1.00 92.00 582 ILE A CA 1
ATOM 4544 C C . ILE A 1 582 ? -15.900 18.601 -25.610 1.00 92.00 582 ILE A C 1
ATOM 4546 O O . ILE A 1 582 ? -15.100 17.739 -25.950 1.00 92.00 582 ILE A O 1
ATOM 4550 N N . PHE A 1 583 ? -16.015 19.764 -26.243 1.00 92.69 583 PHE A N 1
ATOM 4551 C CA . PHE A 1 583 ? -15.166 20.181 -27.359 1.00 92.69 583 PHE A CA 1
ATOM 4552 C C . PHE A 1 583 ? -14.448 21.476 -26.982 1.00 92.69 583 PHE A C 1
ATOM 4554 O O . PHE A 1 583 ? -15.079 22.374 -26.413 1.00 92.69 583 PHE A O 1
ATOM 4561 N N . THR A 1 584 ? -13.160 21.577 -27.305 1.00 91.00 584 THR A N 1
ATOM 4562 C CA . THR A 1 584 ? -12.321 22.763 -27.082 1.00 91.00 584 THR A CA 1
ATOM 4563 C C . THR A 1 584 ? -11.445 23.058 -28.300 1.00 91.00 584 THR A C 1
ATOM 4565 O O . THR A 1 584 ? -11.055 22.165 -29.054 1.00 91.00 584 THR A O 1
ATOM 4568 N N . TRP A 1 585 ? -11.159 24.338 -28.530 1.00 91.38 585 TRP A N 1
ATOM 4569 C CA . TRP A 1 585 ? -10.179 24.789 -29.518 1.00 91.38 585 TRP A CA 1
ATOM 4570 C C . TRP A 1 585 ? -8.889 25.160 -28.789 1.00 91.38 585 TRP A C 1
ATOM 4572 O O . TRP A 1 585 ? -8.839 26.152 -28.063 1.00 91.38 585 TRP A O 1
ATOM 4582 N N . GLU A 1 586 ? -7.842 24.368 -28.988 1.00 88.50 586 GLU A N 1
ATOM 4583 C CA . GLU A 1 586 ? -6.573 24.492 -28.272 1.00 88.50 586 GLU A CA 1
ATOM 4584 C C . GLU A 1 586 ? -5.471 24.830 -29.275 1.00 88.50 586 GLU A C 1
ATOM 4586 O O . GLU A 1 586 ? -4.992 23.994 -30.044 1.00 88.50 586 GLU A O 1
ATOM 4591 N N . GLY A 1 587 ? -5.150 26.123 -29.330 1.00 87.81 587 GLY A N 1
ATOM 4592 C CA . GLY A 1 587 ? -4.270 26.698 -30.337 1.00 87.81 587 GLY A CA 1
ATOM 4593 C C . GLY A 1 587 ? -4.783 26.467 -31.760 1.00 87.81 587 GLY A C 1
ATOM 4594 O O . GLY A 1 587 ? -5.821 27.012 -32.160 1.00 87.81 587 GLY A O 1
ATOM 4595 N N . ASP A 1 588 ? -4.029 25.672 -32.518 1.00 87.25 588 ASP A N 1
ATOM 4596 C CA . ASP A 1 588 ? -4.322 25.266 -33.895 1.00 87.25 588 ASP A CA 1
ATOM 4597 C C . ASP A 1 588 ? -5.188 24.000 -34.007 1.00 87.25 588 ASP A C 1
ATOM 4599 O O . ASP A 1 588 ? -5.492 23.591 -35.126 1.00 87.25 588 ASP A O 1
ATOM 4603 N N . MET A 1 589 ? -5.584 23.357 -32.904 1.00 90.25 589 MET A N 1
ATOM 4604 C CA . MET A 1 589 ? -6.328 22.088 -32.924 1.00 90.25 589 MET A CA 1
ATOM 4605 C C . MET A 1 589 ? -7.764 22.228 -32.422 1.00 90.25 589 MET A C 1
ATOM 4607 O O . MET A 1 589 ? -8.049 22.963 -31.478 1.00 90.25 589 MET A O 1
ATOM 4611 N N . ALA A 1 590 ? -8.666 21.470 -33.042 1.00 89.81 590 ALA A N 1
ATOM 4612 C CA . ALA A 1 590 ? -9.956 21.117 -32.473 1.00 89.81 590 ALA A CA 1
ATOM 4613 C C . ALA A 1 590 ? -9.789 19.788 -31.727 1.00 89.81 590 ALA A C 1
ATOM 4615 O O . ALA A 1 590 ? -9.387 18.781 -32.319 1.00 89.81 590 ALA A O 1
ATOM 4616 N N . VAL A 1 591 ? -10.066 19.795 -30.425 1.00 89.75 591 VAL A N 1
ATOM 4617 C CA . VAL A 1 591 ? -9.928 18.624 -29.556 1.00 89.75 591 VAL A CA 1
ATOM 4618 C C . VAL A 1 591 ? -11.231 18.354 -28.816 1.00 89.75 591 VAL A C 1
ATOM 4620 O O . VAL A 1 591 ? -12.072 19.242 -28.649 1.00 89.75 591 VAL A O 1
ATOM 4623 N N . ALA A 1 592 ? -11.432 17.106 -28.406 1.00 88.00 592 ALA A N 1
ATOM 4624 C CA . ALA A 1 592 ? -12.673 16.688 -27.777 1.00 88.00 592 ALA A CA 1
ATOM 4625 C C . ALA A 1 592 ? -12.458 15.628 -26.686 1.00 88.00 592 ALA A C 1
ATOM 4627 O O . ALA A 1 592 ? -11.557 14.793 -26.763 1.00 88.00 592 ALA A O 1
ATOM 4628 N N . ARG A 1 593 ? -13.321 15.648 -25.672 1.00 87.69 593 ARG A N 1
ATOM 4629 C CA . ARG A 1 593 ? -13.317 14.777 -24.497 1.00 87.69 593 ARG A CA 1
ATOM 4630 C C . ARG A 1 593 ? -14.690 14.135 -24.345 1.00 87.69 593 ARG A C 1
ATOM 4632 O O . ARG A 1 593 ? -15.657 14.835 -24.055 1.00 87.69 593 ARG A O 1
ATOM 4639 N N . ASN A 1 594 ? -14.774 12.820 -24.510 1.00 82.62 594 ASN A N 1
ATOM 4640 C CA . ASN A 1 594 ? -16.015 12.080 -24.304 1.00 82.62 594 ASN A CA 1
ATOM 4641 C C . ASN A 1 594 ? -16.019 11.442 -22.908 1.00 82.62 594 ASN A C 1
ATOM 4643 O O . ASN A 1 594 ? -15.208 10.559 -22.634 1.00 82.62 594 ASN A O 1
ATOM 4647 N N . HIS A 1 595 ? -16.930 11.872 -22.034 1.00 82.50 595 HIS A N 1
ATOM 4648 C CA . HIS A 1 595 ? -17.077 11.319 -20.685 1.00 82.50 595 HIS A CA 1
ATOM 4649 C C . HIS A 1 595 ? -17.960 10.061 -20.618 1.00 82.50 595 HIS A C 1
ATOM 4651 O O . HIS A 1 595 ? -17.924 9.367 -19.606 1.00 82.50 595 HIS A O 1
ATOM 4657 N N . ALA A 1 596 ? -18.721 9.735 -21.668 1.00 75.31 596 ALA A N 1
ATOM 4658 C CA . ALA A 1 596 ? -19.559 8.535 -21.731 1.00 75.31 596 ALA A CA 1
ATOM 4659 C C . ALA A 1 596 ? -18.743 7.245 -21.980 1.00 75.31 596 ALA A C 1
ATOM 4661 O O . ALA A 1 596 ? -19.171 6.164 -21.569 1.00 75.31 596 ALA A O 1
ATOM 4662 N N . VAL A 1 597 ? -17.574 7.364 -22.630 1.00 69.88 597 VAL A N 1
ATOM 4663 C CA . VAL A 1 597 ? -16.630 6.259 -22.939 1.00 69.88 597 VAL A CA 1
ATOM 4664 C C . VAL A 1 597 ? -15.170 6.545 -22.544 1.00 69.88 597 VAL A C 1
ATOM 4666 O O . VAL A 1 597 ? -14.262 5.836 -22.963 1.00 69.88 597 VAL A O 1
ATOM 4669 N N . ASP A 1 598 ? -14.925 7.595 -21.757 1.00 72.25 598 ASP A N 1
ATOM 4670 C CA . ASP A 1 598 ? -13.591 8.022 -21.295 1.00 72.25 598 ASP A CA 1
ATOM 4671 C C . ASP A 1 598 ? -12.564 8.340 -22.414 1.00 72.25 598 ASP A C 1
ATOM 4673 O O . ASP A 1 598 ? -11.351 8.329 -22.196 1.00 72.25 598 ASP A O 1
ATOM 4677 N N . GLY A 1 599 ? -13.026 8.722 -23.611 1.00 73.25 599 GLY A N 1
ATOM 4678 C CA . GLY A 1 599 ? -12.187 9.016 -24.786 1.00 73.25 599 GLY A CA 1
ATOM 4679 C C . GLY A 1 599 ? -11.636 10.452 -24.871 1.00 73.25 599 GLY A C 1
ATOM 4680 O O . GLY A 1 599 ? -12.213 11.391 -24.316 1.00 73.25 599 GLY A O 1
ATOM 4681 N N . HIS A 1 600 ? -10.517 10.639 -25.584 1.00 79.62 600 HIS A N 1
ATOM 4682 C CA . HIS A 1 600 ? -9.822 11.926 -25.788 1.00 79.62 600 HIS A CA 1
ATOM 4683 C C . HIS A 1 600 ? -9.325 12.028 -27.242 1.00 79.62 600 HIS A C 1
ATOM 4685 O O . HIS A 1 600 ? -8.537 11.182 -27.667 1.00 79.62 600 HIS A O 1
ATOM 4691 N N . TYR A 1 601 ? -9.748 13.048 -27.992 1.00 82.12 601 TYR A N 1
ATOM 4692 C CA . TYR A 1 601 ? -9.662 13.087 -29.461 1.00 82.12 601 TYR A CA 1
ATOM 4693 C C . TYR A 1 601 ? -9.063 14.388 -30.015 1.00 82.12 601 TYR A C 1
ATOM 4695 O O . TYR A 1 601 ? -9.365 15.462 -29.497 1.00 82.12 601 TYR A O 1
ATOM 4703 N N . VAL A 1 602 ? -8.286 14.311 -31.101 1.00 87.88 602 VAL A N 1
ATOM 4704 C CA . VAL A 1 602 ? -8.048 15.434 -32.031 1.00 87.88 602 VAL A CA 1
ATOM 4705 C C . VAL A 1 602 ? -8.997 15.251 -33.211 1.00 87.88 602 VAL A C 1
ATOM 4707 O O . VAL A 1 602 ? -8.818 14.313 -33.984 1.00 87.88 602 VAL A O 1
ATOM 4710 N N . SER A 1 603 ? -10.003 16.117 -33.355 1.00 86.62 603 SER A N 1
ATOM 4711 C CA . SER A 1 603 ? -10.969 16.019 -34.461 1.00 86.62 603 SER A CA 1
ATOM 4712 C C . SER A 1 603 ? -10.504 16.755 -35.722 1.00 86.62 603 SER A C 1
ATOM 4714 O O . SER A 1 603 ? -10.918 16.405 -36.827 1.00 86.62 603 SER A O 1
ATOM 4716 N N . GLY A 1 604 ? -9.624 17.757 -35.599 1.00 90.62 604 GLY A N 1
ATOM 4717 C CA . GLY A 1 604 ? -9.079 18.469 -36.756 1.00 90.62 604 GLY A CA 1
ATOM 4718 C C . GLY A 1 604 ? -8.111 19.606 -36.422 1.00 90.62 604 GLY A C 1
ATOM 4719 O O . GLY A 1 604 ? -7.805 19.870 -35.260 1.00 90.62 604 GLY A O 1
ATOM 4720 N N . TRP A 1 605 ? -7.645 20.298 -37.464 1.00 93.00 605 TRP A N 1
ATOM 4721 C CA . TRP A 1 605 ? -6.646 21.372 -37.380 1.00 93.00 605 TRP A CA 1
ATOM 4722 C C . TRP A 1 605 ? -7.102 22.642 -38.106 1.00 93.00 605 TRP A C 1
ATOM 4724 O O . TRP A 1 605 ? -7.604 22.579 -39.223 1.00 93.00 605 TRP A O 1
ATOM 4734 N N . PHE A 1 606 ? -6.877 23.813 -37.514 1.00 91.62 606 PHE A N 1
ATOM 4735 C CA . PHE A 1 606 ? -7.165 25.125 -38.111 1.00 91.62 606 PHE A CA 1
ATOM 4736 C C . PHE A 1 606 ? -6.006 25.682 -38.961 1.00 91.62 606 PHE A C 1
ATOM 4738 O O . PHE A 1 606 ? -6.195 26.623 -39.737 1.00 91.62 606 PHE A O 1
ATOM 4745 N N . ALA A 1 607 ? -4.817 25.088 -38.830 1.00 88.81 607 ALA A N 1
ATOM 4746 C CA . ALA A 1 607 ? -3.590 25.416 -39.557 1.00 88.81 607 ALA A CA 1
ATOM 4747 C C . ALA A 1 607 ? -3.043 24.182 -40.307 1.00 88.81 607 ALA A C 1
ATOM 4749 O O . ALA A 1 607 ? -3.700 23.144 -40.358 1.00 88.81 607 ALA A O 1
ATOM 4750 N N . ASP A 1 608 ? -1.847 24.282 -40.901 1.00 88.94 608 ASP A N 1
ATOM 4751 C CA . ASP A 1 608 ? -1.152 23.126 -41.493 1.00 88.94 608 ASP A CA 1
ATOM 4752 C C . ASP A 1 608 ? -0.923 22.047 -40.409 1.00 88.94 608 ASP A C 1
ATOM 4754 O O . ASP A 1 608 ? -0.195 22.323 -39.450 1.00 88.94 608 ASP A O 1
ATOM 4758 N N . PRO A 1 609 ? -1.498 20.830 -40.529 1.00 87.75 609 PRO A N 1
ATOM 4759 C CA . PRO A 1 609 ? -1.422 19.814 -39.479 1.00 87.75 609 PRO A CA 1
ATOM 4760 C C . PRO A 1 609 ? 0.008 19.434 -39.079 1.00 87.75 609 PRO A C 1
ATOM 4762 O O . PRO A 1 609 ? 0.248 19.092 -37.926 1.00 87.75 609 PRO A O 1
ATOM 4765 N N . ALA A 1 610 ? 0.984 19.534 -39.990 1.00 84.69 610 ALA A N 1
ATOM 4766 C CA . ALA A 1 610 ? 2.385 19.231 -39.684 1.00 84.69 610 ALA A CA 1
ATOM 4767 C C . ALA A 1 610 ? 3.130 20.362 -38.941 1.00 84.69 610 ALA A C 1
ATOM 4769 O O . ALA A 1 610 ? 4.293 20.185 -38.576 1.00 84.69 610 ALA A O 1
ATOM 4770 N N . GLN A 1 611 ? 2.496 21.524 -38.752 1.00 84.25 611 GLN A N 1
ATOM 4771 C CA . GLN A 1 611 ? 3.056 22.701 -38.069 1.00 84.25 611 GLN A CA 1
ATOM 4772 C C . GLN A 1 611 ? 2.175 23.211 -36.913 1.00 84.25 611 GLN A C 1
ATOM 4774 O O . GLN A 1 611 ? 2.571 24.150 -36.225 1.00 84.25 611 GLN A O 1
ATOM 4779 N N . ALA A 1 612 ? 1.003 22.608 -36.706 1.00 83.75 612 ALA A N 1
ATOM 4780 C CA . ALA A 1 612 ? 0.028 23.000 -35.696 1.00 83.75 612 ALA A CA 1
ATOM 4781 C C . ALA A 1 612 ? 0.571 22.887 -34.258 1.00 83.75 612 ALA A C 1
ATOM 4783 O O . ALA A 1 612 ? 1.263 21.925 -33.919 1.00 83.75 612 ALA A O 1
ATOM 4784 N N . SER A 1 613 ? 0.214 23.848 -33.400 1.00 79.38 613 SER A N 1
ATOM 4785 C CA . SER A 1 613 ? 0.624 23.891 -31.990 1.00 79.38 613 SER A CA 1
ATOM 4786 C C . SER A 1 613 ? -0.537 24.167 -31.028 1.00 79.38 613 SER A C 1
ATOM 4788 O O . SER A 1 613 ? -1.440 24.945 -31.339 1.00 79.38 613 SER A O 1
ATOM 4790 N N . PHE A 1 614 ? -0.475 23.580 -29.825 1.00 77.81 614 PHE A N 1
ATOM 4791 C CA . PHE A 1 614 ? -1.370 23.895 -28.700 1.00 77.81 614 PHE A CA 1
ATOM 4792 C C . PHE A 1 614 ? -1.174 25.344 -28.206 1.00 77.81 614 PHE A C 1
ATOM 4794 O O . PHE A 1 614 ? -2.125 25.991 -27.775 1.00 77.81 614 PHE A O 1
ATOM 4801 N N . ASP A 1 615 ? 0.036 25.899 -28.355 1.00 76.69 615 ASP A N 1
ATOM 4802 C CA . ASP A 1 615 ? 0.404 27.255 -27.912 1.00 76.69 615 ASP A CA 1
ATOM 4803 C C . ASP A 1 615 ? 0.033 28.376 -28.904 1.00 76.69 615 ASP A C 1
ATOM 4805 O O . ASP A 1 615 ? 0.360 29.553 -28.685 1.00 76.69 615 ASP A O 1
ATOM 4809 N N . ALA A 1 616 ? -0.595 28.048 -30.037 1.00 78.56 616 ALA A N 1
ATOM 4810 C CA . ALA A 1 616 ? -0.888 29.024 -31.082 1.00 78.56 616 ALA A CA 1
ATOM 4811 C C . ALA A 1 616 ? -1.896 30.087 -30.601 1.00 78.56 616 ALA A C 1
ATOM 4813 O O . ALA A 1 616 ? -3.053 29.808 -30.287 1.00 78.56 616 ALA A O 1
ATOM 4814 N N . ARG A 1 617 ? -1.463 31.351 -30.543 1.00 74.06 617 ARG A N 1
ATOM 4815 C CA . ARG A 1 617 ? -2.268 32.449 -29.984 1.00 74.06 617 ARG A CA 1
ATOM 4816 C C . ARG A 1 617 ? -3.071 33.190 -31.048 1.00 74.06 617 ARG A C 1
ATOM 4818 O O . ARG A 1 617 ? -2.578 34.128 -31.670 1.00 74.06 617 ARG A O 1
ATOM 4825 N N . TYR A 1 618 ? -4.344 32.830 -31.157 1.00 66.31 618 TYR A N 1
ATOM 4826 C CA . TYR A 1 618 ? -5.369 33.596 -31.863 1.00 66.31 618 TYR A CA 1
ATOM 4827 C C . TYR A 1 618 ? -5.921 34.676 -30.919 1.00 66.31 618 TYR A C 1
ATOM 4829 O O . TYR A 1 618 ? -6.422 34.362 -29.842 1.00 66.31 618 TYR A O 1
ATOM 4837 N N . GLN A 1 619 ? -5.764 35.959 -31.268 1.00 55.03 619 GLN A N 1
ATOM 4838 C CA . GLN A 1 619 ? -6.158 37.086 -30.397 1.00 55.03 619 GLN A CA 1
ATOM 4839 C C . GLN A 1 619 ? -6.887 38.232 -31.115 1.00 55.03 619 GLN A C 1
ATOM 4841 O O . GLN A 1 619 ? -7.208 39.236 -30.478 1.00 55.03 619 GLN A O 1
ATOM 4846 N N . ASP A 1 620 ? -7.190 38.094 -32.408 1.00 63.78 620 ASP A N 1
ATOM 4847 C CA . ASP A 1 620 ? -7.976 39.094 -33.135 1.00 63.78 620 ASP A CA 1
ATOM 4848 C C . ASP A 1 620 ? -9.477 38.891 -32.869 1.00 63.78 620 ASP A C 1
ATOM 4850 O O . ASP A 1 620 ? -10.185 38.214 -33.615 1.00 63.78 620 ASP A O 1
ATOM 4854 N N . LYS A 1 621 ? -9.942 39.439 -31.739 1.00 58.44 621 LYS A N 1
ATOM 4855 C CA . LYS A 1 621 ? -11.337 39.338 -31.274 1.00 58.44 621 LYS A CA 1
ATOM 4856 C C . LYS A 1 621 ? -12.343 40.061 -32.175 1.00 58.44 621 LYS A C 1
ATOM 4858 O O . LYS A 1 621 ? -13.539 39.834 -32.019 1.00 58.44 621 LYS A O 1
ATOM 4863 N N . ASP A 1 622 ? -11.867 40.899 -33.094 1.00 60.62 622 ASP A N 1
ATOM 4864 C CA . ASP A 1 622 ? -12.703 41.628 -34.047 1.00 60.62 622 ASP A CA 1
ATOM 4865 C C . ASP A 1 622 ? -12.956 40.814 -35.338 1.00 60.62 622 ASP A C 1
ATOM 4867 O O . ASP A 1 622 ? -13.746 41.231 -36.187 1.00 60.62 622 ASP A O 1
ATOM 4871 N N . GLN A 1 623 ? -12.338 39.629 -35.486 1.00 71.19 623 GLN A N 1
ATOM 4872 C CA . GLN A 1 623 ? -12.605 38.675 -36.570 1.00 71.19 623 GLN A CA 1
ATOM 4873 C C . GLN A 1 623 ? -13.387 37.445 -36.085 1.00 71.19 623 GLN A C 1
ATOM 4875 O O . GLN A 1 623 ? -13.108 36.877 -35.027 1.00 71.19 623 GLN A O 1
ATOM 4880 N N . ALA A 1 624 ? -14.330 36.975 -36.910 1.00 75.31 624 ALA A N 1
ATOM 4881 C CA . ALA A 1 624 ? -15.069 35.738 -36.659 1.00 75.31 624 ALA A CA 1
ATOM 4882 C C . ALA A 1 624 ? -14.109 34.554 -36.414 1.00 75.31 624 ALA A C 1
ATOM 4884 O O . ALA A 1 624 ? -13.079 34.422 -37.081 1.00 75.31 624 ALA A O 1
ATOM 4885 N N . TYR A 1 625 ? -14.432 33.721 -35.418 1.00 83.56 625 TYR A N 1
ATOM 4886 C CA . TYR A 1 625 ? -13.652 32.541 -34.998 1.00 83.56 625 TYR A CA 1
ATOM 4887 C C . TYR A 1 625 ? -12.175 32.825 -34.643 1.00 83.56 625 TYR A C 1
ATOM 4889 O O . TYR A 1 625 ? -11.329 31.925 -34.679 1.00 83.56 625 TYR A O 1
ATOM 4897 N N . GLY A 1 626 ? -11.846 34.080 -34.312 1.00 76.00 626 GLY A N 1
ATOM 4898 C CA . GLY A 1 626 ? -10.476 34.525 -34.038 1.00 76.00 626 GLY A CA 1
ATOM 4899 C C . GLY A 1 626 ? -9.589 34.594 -35.285 1.00 76.00 626 GLY A C 1
ATOM 4900 O O . GLY A 1 626 ? -8.369 34.505 -35.168 1.00 76.00 626 GLY A O 1
ATOM 4901 N N . GLY A 1 627 ? -10.182 34.697 -36.481 1.00 80.00 627 GLY A N 1
ATOM 4902 C CA . GLY A 1 627 ? -9.476 34.724 -37.770 1.00 80.00 627 GLY A CA 1
ATOM 4903 C C . GLY A 1 627 ? -9.269 33.350 -38.424 1.00 80.00 627 GLY A C 1
ATOM 4904 O O . GLY A 1 627 ? -8.733 33.278 -39.534 1.00 80.00 627 GLY A O 1
ATOM 4905 N N . ARG A 1 628 ? -9.713 32.262 -37.778 1.00 87.88 628 ARG A N 1
ATOM 4906 C CA . ARG A 1 628 ? -9.745 30.906 -38.356 1.00 87.88 628 ARG A CA 1
ATOM 4907 C C . ARG A 1 628 ? -10.731 30.865 -39.532 1.00 87.88 628 ARG A C 1
ATOM 4909 O O . ARG A 1 628 ? -11.781 31.498 -39.487 1.00 87.88 628 ARG A O 1
ATOM 4916 N N . ARG A 1 629 ? -10.392 30.135 -40.602 1.00 88.00 629 ARG A N 1
ATOM 4917 C CA . ARG A 1 629 ? -11.181 30.116 -41.860 1.00 88.00 629 ARG A CA 1
ATOM 4918 C C . ARG A 1 629 ? -11.645 28.739 -42.313 1.00 88.00 629 ARG A C 1
ATOM 4920 O O . ARG A 1 629 ? -12.570 28.650 -43.113 1.00 88.00 629 ARG A O 1
ATOM 4927 N N . GLN A 1 630 ? -10.983 27.684 -41.857 1.00 91.88 630 GLN A N 1
ATOM 4928 C CA . GLN A 1 630 ? -11.241 26.316 -42.286 1.00 91.88 630 GLN A CA 1
ATOM 4929 C C . GLN A 1 630 ? -10.733 25.322 -41.243 1.00 91.88 630 GLN A C 1
ATOM 4931 O O . GLN A 1 630 ? -9.888 25.676 -40.420 1.00 91.88 630 GLN A O 1
ATOM 4936 N N . ILE A 1 631 ? -11.237 24.096 -41.320 1.00 94.06 631 ILE A N 1
ATOM 4937 C CA . ILE A 1 631 ? -10.796 22.942 -40.542 1.00 94.06 631 ILE A CA 1
ATOM 4938 C C . ILE A 1 631 ? -10.261 21.900 -41.519 1.00 94.06 631 ILE A C 1
ATOM 4940 O O . ILE A 1 631 ? -10.932 21.561 -42.494 1.00 94.06 631 ILE A O 1
ATOM 4944 N N . TYR A 1 632 ? -9.066 21.390 -41.246 1.00 94.88 632 TYR A N 1
ATOM 4945 C CA . TYR A 1 632 ? -8.483 20.243 -41.920 1.00 94.88 632 TYR A CA 1
ATOM 4946 C C . TYR A 1 632 ? -8.739 18.972 -41.118 1.00 94.88 632 TYR A C 1
ATOM 4948 O O . TYR A 1 632 ? -8.535 18.952 -39.904 1.00 94.88 632 TYR A O 1
ATOM 4956 N N . VAL A 1 633 ? -9.150 17.908 -41.804 1.00 93.56 633 VAL A N 1
ATOM 4957 C CA . VAL A 1 633 ? -9.460 16.607 -41.204 1.00 93.56 633 VAL A CA 1
ATOM 4958 C C . VAL A 1 633 ? -8.654 15.519 -41.911 1.00 93.56 633 VAL A C 1
ATOM 4960 O O . VAL A 1 633 ? -8.559 15.495 -43.142 1.00 93.56 633 VAL A O 1
ATOM 4963 N N . ARG A 1 634 ? -8.031 14.643 -41.115 1.00 90.19 634 ARG A N 1
ATOM 4964 C CA . ARG A 1 634 ? -7.147 13.564 -41.585 1.00 90.19 634 ARG A CA 1
ATOM 4965 C C . ARG A 1 634 ? -7.824 12.201 -41.630 1.00 90.19 634 ARG A C 1
ATOM 4967 O O . ARG A 1 634 ? -7.529 11.408 -42.515 1.00 90.19 634 ARG A O 1
ATOM 4974 N N . GLU A 1 635 ? -8.680 11.926 -40.662 1.00 89.81 635 GLU A N 1
ATOM 4975 C CA . GLU A 1 635 ? -9.297 10.620 -40.465 1.00 89.81 635 GLU A CA 1
ATOM 4976 C C . GLU A 1 635 ? -10.813 10.756 -40.365 1.00 89.81 635 GLU A C 1
ATOM 4978 O O . GLU A 1 635 ? -11.323 11.813 -40.008 1.00 89.81 635 GLU A O 1
ATOM 4983 N N . ALA A 1 636 ? -11.534 9.677 -40.639 1.00 90.50 636 ALA A N 1
ATOM 4984 C CA . ALA A 1 636 ? -12.932 9.491 -40.260 1.00 90.50 636 ALA A CA 1
ATOM 4985 C C . ALA A 1 636 ? -13.102 8.073 -39.712 1.00 90.50 636 ALA A C 1
ATOM 4987 O O . ALA A 1 636 ? -12.298 7.187 -40.006 1.00 90.50 636 ALA A O 1
ATOM 4988 N N . ASN A 1 637 ? -14.129 7.857 -38.903 1.00 88.19 637 ASN A N 1
ATOM 4989 C CA . ASN A 1 637 ? -14.500 6.549 -38.389 1.00 88.19 637 ASN A CA 1
ATOM 4990 C C . ASN A 1 637 ? -16.000 6.308 -38.555 1.00 88.19 637 ASN A C 1
ATOM 4992 O O . ASN A 1 637 ? -16.756 7.242 -38.789 1.00 88.19 637 ASN A O 1
ATOM 4996 N N . TYR A 1 638 ? -16.429 5.056 -38.471 1.00 85.62 638 TYR A N 1
ATOM 4997 C CA . TYR A 1 638 ? -17.836 4.731 -38.289 1.00 85.62 638 TYR A CA 1
ATOM 4998 C C . TYR A 1 638 ? -18.021 3.683 -37.203 1.00 85.62 638 TYR A C 1
ATOM 5000 O O . TYR A 1 638 ? -17.177 2.800 -36.997 1.00 85.62 638 TYR A O 1
ATOM 5008 N N . HIS A 1 639 ? -19.173 3.770 -36.546 1.00 83.38 639 HIS A N 1
ATOM 5009 C CA . HIS A 1 639 ? -19.626 2.801 -35.563 1.00 83.38 639 HIS A CA 1
ATOM 5010 C C . HIS A 1 639 ? -20.640 1.855 -36.223 1.00 83.38 639 HIS A C 1
ATOM 5012 O O . HIS A 1 639 ? -21.750 2.267 -36.561 1.00 83.38 639 HIS A O 1
ATOM 5018 N N . PRO A 1 640 ? -20.261 0.594 -36.495 1.00 74.75 640 PRO A N 1
ATOM 5019 C CA . PRO A 1 640 ? -21.089 -0.362 -37.222 1.00 74.75 640 PRO A CA 1
ATOM 5020 C C . PRO A 1 640 ? -22.294 -0.846 -36.405 1.00 74.75 640 PRO A C 1
ATOM 5022 O O . PRO A 1 640 ? -23.315 -1.238 -36.961 1.00 74.75 640 PRO A O 1
ATOM 5025 N N . ASP A 1 641 ? -22.150 -0.863 -35.083 1.00 72.31 641 ASP A N 1
ATOM 5026 C CA . ASP A 1 641 ? -22.995 -1.572 -34.125 1.00 72.31 641 ASP A CA 1
ATOM 5027 C C . ASP A 1 641 ? -23.940 -0.663 -33.329 1.00 72.31 641 ASP A C 1
ATOM 5029 O O . ASP A 1 641 ? -24.856 -1.166 -32.674 1.00 72.31 641 ASP A O 1
ATOM 5033 N N . GLY A 1 642 ? -23.789 0.661 -33.415 1.00 81.56 642 GLY A N 1
ATOM 5034 C CA . GLY A 1 642 ? -24.704 1.589 -32.763 1.00 81.56 642 GLY A CA 1
ATOM 5035 C C . GLY A 1 642 ? -24.683 3.008 -33.321 1.00 81.56 642 GLY A C 1
ATOM 5036 O O . GLY A 1 642 ? -23.686 3.457 -33.876 1.00 81.56 642 GLY A O 1
ATOM 5037 N N . SER A 1 643 ? -25.808 3.705 -33.166 1.00 88.56 643 SER A N 1
ATOM 5038 C CA . SER A 1 643 ? -25.944 5.134 -33.472 1.00 88.56 643 SER A CA 1
ATOM 5039 C C . SER A 1 643 ? -25.281 5.994 -32.392 1.00 88.56 643 SER A C 1
ATOM 5041 O O . SER A 1 643 ? -25.205 5.560 -31.242 1.00 88.56 643 SER A O 1
ATOM 5043 N N . GLN A 1 644 ? -24.955 7.249 -32.701 1.00 91.81 644 GLN A N 1
ATOM 5044 C CA . GLN A 1 644 ? -24.516 8.229 -31.700 1.00 91.81 644 GLN A CA 1
ATOM 5045 C C . GLN A 1 644 ? -25.385 9.491 -31.726 1.00 91.81 644 GLN A C 1
ATOM 5047 O O . GLN A 1 644 ? -25.679 10.030 -32.791 1.00 91.81 644 GLN A O 1
ATOM 5052 N N . ILE A 1 645 ? -25.800 9.966 -30.551 1.00 94.38 645 ILE A N 1
ATOM 5053 C CA . ILE A 1 645 ? -26.602 11.180 -30.368 1.00 94.38 645 ILE A CA 1
ATOM 5054 C C . ILE A 1 645 ? -25.715 12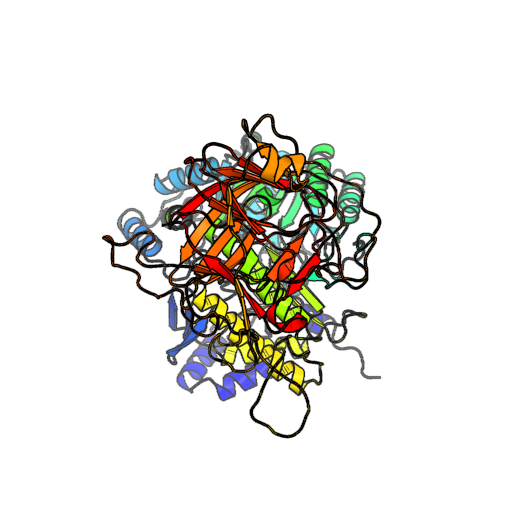.2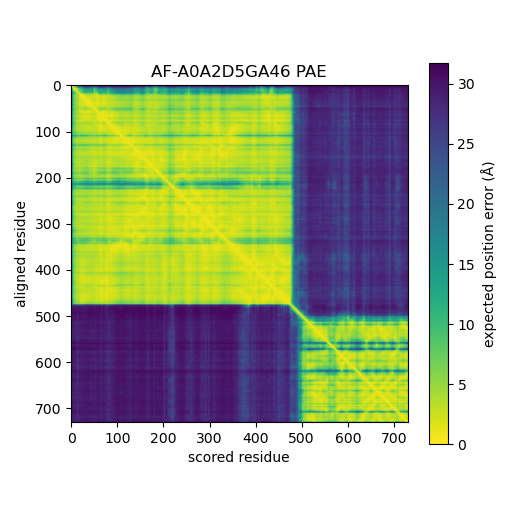90 -29.821 1.00 94.38 645 ILE A C 1
ATOM 5056 O O . ILE A 1 645 ? -25.125 12.122 -28.763 1.00 94.38 645 ILE A O 1
ATOM 5060 N N . PHE A 1 646 ? -25.721 13.449 -30.476 1.00 95.62 646 PHE A N 1
ATOM 5061 C CA . PHE 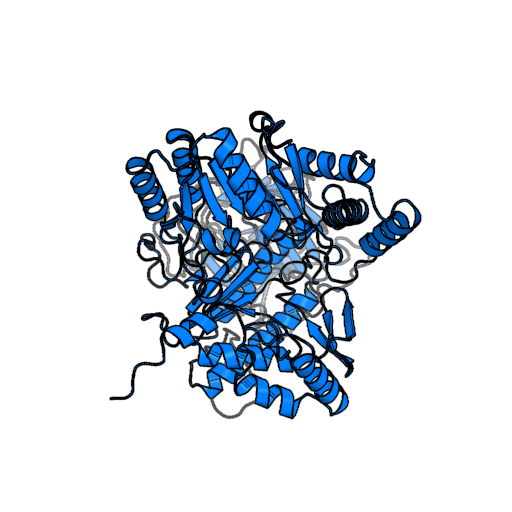A 1 646 ? -25.083 14.673 -30.002 1.00 95.62 646 PHE A CA 1
ATOM 5062 C C . PHE A 1 646 ? -26.127 15.782 -29.848 1.00 95.62 646 PHE A C 1
ATOM 5064 O O . PHE A 1 646 ? -26.733 16.205 -30.836 1.00 95.62 646 PHE A O 1
ATOM 5071 N N . TYR A 1 647 ? -26.316 16.302 -28.634 1.00 96.12 647 TYR A N 1
ATOM 5072 C CA . TYR A 1 647 ? -27.274 17.381 -28.367 1.00 96.12 647 TYR A CA 1
ATOM 5073 C C . TYR A 1 647 ? -26.610 18.591 -27.679 1.00 96.12 647 TYR A C 1
ATOM 5075 O O . TYR A 1 647 ? -26.132 18.446 -26.554 1.00 96.12 647 TYR A O 1
ATOM 5083 N N . PRO A 1 648 ? -26.563 19.785 -28.306 1.00 95.69 648 PRO A N 1
ATOM 5084 C CA . PRO A 1 648 ? -25.839 20.940 -27.767 1.00 95.69 648 PRO A CA 1
ATOM 5085 C C . PRO A 1 648 ? -26.536 21.531 -26.531 1.00 95.69 648 PRO A C 1
ATOM 5087 O O . PRO A 1 648 ? -27.669 22.005 -26.624 1.00 95.69 648 PRO A O 1
ATOM 5090 N N . GLN A 1 649 ? -25.849 21.584 -25.383 1.00 91.00 649 GLN A N 1
ATOM 5091 C CA . GLN A 1 649 ? -26.420 22.154 -24.150 1.00 91.00 649 GLN A CA 1
ATOM 5092 C C . GLN A 1 649 ? -26.718 23.659 -24.286 1.00 91.00 649 GLN A C 1
ATOM 5094 O O . GLN A 1 649 ? -27.783 24.131 -23.890 1.00 91.00 649 GLN A O 1
ATOM 5099 N N . GLU A 1 650 ? -25.796 24.418 -24.885 1.00 90.12 650 GLU A N 1
ATOM 5100 C CA . GLU A 1 650 ? -25.872 25.886 -24.995 1.00 90.12 650 GLU A CA 1
ATOM 5101 C C . GLU A 1 650 ? -26.481 26.376 -26.323 1.00 90.12 650 GLU A C 1
ATOM 5103 O O . GLU A 1 650 ? -26.421 27.564 -26.637 1.00 90.12 650 GLU A O 1
ATOM 5108 N N . ARG A 1 651 ? -27.064 25.469 -27.123 1.00 92.94 651 ARG A N 1
ATOM 5109 C CA . ARG A 1 651 ? -27.493 25.730 -28.513 1.00 92.94 651 ARG A CA 1
ATOM 5110 C C . ARG A 1 651 ? -26.383 26.296 -29.407 1.00 92.94 651 ARG A C 1
ATOM 5112 O O . ARG A 1 651 ? -26.636 27.089 -30.310 1.00 92.94 651 ARG A O 1
ATOM 5119 N N . THR A 1 652 ? -25.140 25.897 -29.151 1.00 93.06 652 THR A N 1
ATOM 5120 C CA . THR A 1 652 ? -23.983 26.267 -29.968 1.00 93.06 652 THR A CA 1
ATOM 5121 C C . THR A 1 652 ? -24.148 25.704 -31.386 1.00 93.06 652 THR A C 1
ATOM 5123 O O . THR A 1 652 ? -24.342 24.493 -31.513 1.00 93.06 652 THR A O 1
ATOM 5126 N N . PRO A 1 653 ? -24.043 26.518 -32.454 1.00 95.81 653 PRO A N 1
ATOM 5127 C CA . PRO A 1 653 ? -23.970 26.007 -33.820 1.00 95.81 653 PRO A CA 1
ATOM 5128 C C . PRO A 1 653 ? -22.752 25.096 -34.010 1.00 95.81 653 PRO A C 1
ATOM 5130 O O . PRO A 1 653 ? -21.708 25.306 -33.388 1.00 95.81 653 PRO A O 1
ATOM 5133 N N . PHE A 1 654 ? -22.858 24.090 -34.874 1.00 96.44 654 PHE A N 1
ATOM 5134 C CA . PHE A 1 654 ? -21.796 23.108 -35.098 1.00 96.44 654 PHE A CA 1
ATOM 5135 C C . PHE A 1 654 ? -21.826 22.531 -36.513 1.00 96.44 654 PHE A C 1
ATOM 5137 O O . PHE A 1 654 ? -22.838 22.600 -37.208 1.00 96.44 654 PHE A O 1
ATOM 5144 N N . ILE A 1 655 ? -20.707 21.947 -36.938 1.00 96.94 655 ILE A N 1
ATOM 5145 C CA . ILE A 1 655 ? -20.587 21.221 -38.203 1.00 96.94 655 ILE A CA 1
ATOM 5146 C C . ILE A 1 655 ? -20.388 19.730 -37.910 1.00 96.94 655 ILE A C 1
ATOM 5148 O O . ILE A 1 655 ? -19.533 19.366 -37.103 1.00 96.94 655 ILE A O 1
ATOM 5152 N N . ALA A 1 656 ? -21.150 18.869 -38.586 1.00 96.25 656 ALA A N 1
ATOM 5153 C CA . ALA A 1 656 ? -20.933 17.423 -38.622 1.00 96.25 656 ALA A CA 1
ATOM 5154 C C . ALA A 1 656 ? -20.379 17.018 -39.998 1.00 96.25 656 ALA A C 1
ATOM 5156 O O . ALA A 1 656 ? -21.007 17.290 -41.017 1.00 96.25 656 ALA A O 1
ATOM 5157 N N . LEU A 1 657 ? -19.202 16.397 -40.049 1.00 96.50 657 LEU A N 1
ATOM 5158 C CA . LEU A 1 657 ? -18.609 15.879 -41.287 1.00 96.50 657 LEU A CA 1
ATOM 5159 C C . LEU A 1 657 ? -19.034 14.421 -41.464 1.00 96.50 657 LEU A C 1
ATOM 5161 O O . LEU A 1 657 ? -18.595 13.605 -40.660 1.00 96.50 657 LEU A O 1
ATOM 5165 N N . LEU A 1 658 ? -19.847 14.099 -42.478 1.00 96.38 658 LEU A N 1
ATOM 5166 C CA . LEU A 1 658 ? -20.444 12.766 -42.644 1.00 96.38 658 LEU A CA 1
ATOM 5167 C C . LEU A 1 658 ? -20.284 12.183 -44.061 1.00 96.38 658 LEU A C 1
ATOM 5169 O O . LEU A 1 658 ? -20.302 12.935 -45.033 1.00 96.38 658 LEU A O 1
ATOM 5173 N N . ALA A 1 659 ? -20.230 10.852 -44.181 1.00 96.25 659 ALA A N 1
ATOM 5174 C CA . ALA A 1 659 ? -20.433 10.109 -45.436 1.00 96.25 659 ALA A CA 1
ATOM 5175 C C . ALA A 1 659 ? -21.298 8.850 -45.212 1.00 96.25 659 ALA A C 1
ATOM 5177 O O . ALA A 1 659 ? -21.320 8.284 -44.118 1.00 96.25 659 ALA A O 1
ATOM 5178 N N . LEU A 1 660 ? -22.025 8.409 -46.245 1.00 93.19 660 LEU A N 1
ATOM 5179 C CA . LEU A 1 660 ? -22.892 7.221 -46.176 1.00 93.19 660 LEU A CA 1
ATOM 5180 C C . LEU A 1 660 ? -22.083 5.911 -46.021 1.00 93.19 660 LEU A C 1
ATOM 5182 O O . LEU A 1 660 ? -20.896 5.890 -46.351 1.00 93.19 660 LEU A O 1
ATOM 5186 N N . PRO A 1 661 ? -22.689 4.806 -45.535 1.00 88.31 661 PRO A N 1
ATOM 5187 C CA . PRO A 1 661 ? -21.945 3.612 -45.127 1.00 88.31 661 PRO A CA 1
ATOM 5188 C C . PRO A 1 661 ? -21.288 2.873 -46.301 1.00 88.31 661 PRO A C 1
ATOM 5190 O O . PRO A 1 661 ? -21.928 2.635 -47.326 1.00 88.31 661 PRO A O 1
ATOM 5193 N N . GLY A 1 662 ? -20.043 2.421 -46.116 1.00 83.81 662 GLY A N 1
ATOM 5194 C CA . GLY A 1 662 ? -19.323 1.586 -47.088 1.00 83.81 662 GLY A CA 1
ATOM 5195 C C . GLY A 1 662 ? -17.803 1.589 -46.891 1.00 83.81 662 GLY A C 1
ATOM 5196 O O . GLY A 1 662 ? -17.215 2.624 -46.595 1.00 83.81 662 GLY A O 1
ATOM 5197 N N . ASP A 1 663 ? -17.149 0.439 -47.073 1.00 82.88 663 ASP A N 1
ATOM 5198 C CA . ASP A 1 663 ? -15.692 0.300 -46.892 1.00 82.88 663 ASP A CA 1
ATOM 5199 C C . ASP A 1 663 ? -14.858 0.971 -48.007 1.00 82.88 663 ASP A C 1
ATOM 5201 O O . ASP A 1 663 ? -13.674 1.255 -47.803 1.00 82.88 663 ASP A O 1
ATOM 5205 N N . ASP A 1 664 ? -15.443 1.239 -49.181 1.00 87.31 664 ASP A N 1
ATOM 5206 C CA . ASP A 1 664 ? -14.807 1.920 -50.320 1.00 87.31 664 ASP A CA 1
ATOM 5207 C C . ASP A 1 664 ? -15.024 3.443 -50.350 1.00 87.31 664 ASP A C 1
ATOM 5209 O O . ASP A 1 664 ? -14.908 4.058 -51.420 1.00 87.31 664 ASP A O 1
ATOM 5213 N N . VAL A 1 665 ? -15.301 4.036 -49.181 1.00 92.50 665 VAL A N 1
ATOM 5214 C CA . VAL A 1 665 ? -15.425 5.487 -48.987 1.00 92.50 665 VAL A CA 1
ATOM 5215 C C . VAL A 1 665 ? -14.183 6.234 -49.485 1.00 92.50 665 VAL A C 1
ATOM 5217 O O . VAL A 1 665 ? -13.048 5.776 -49.324 1.00 92.50 665 VAL A O 1
ATOM 5220 N N . LYS A 1 666 ? -14.404 7.397 -50.095 1.00 94.44 666 LYS A N 1
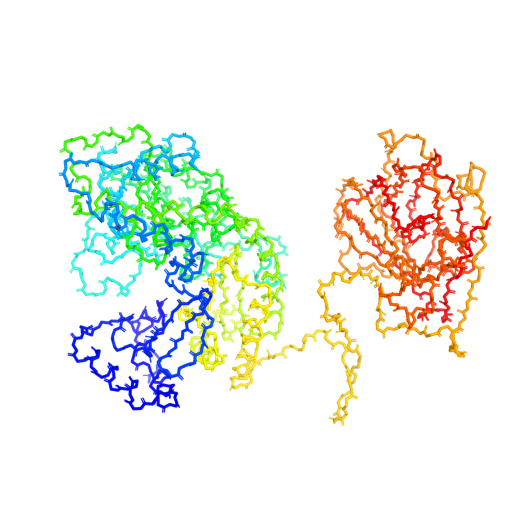ATOM 5221 C CA . LYS A 1 666 ? -13.389 8.284 -50.673 1.00 94.44 666 LYS A CA 1
ATOM 5222 C C . LYS A 1 666 ? -13.562 9.708 -50.141 1.00 94.44 666 LYS A C 1
ATOM 5224 O O . LYS A 1 666 ? -14.637 10.042 -49.645 1.00 94.44 666 LYS A O 1
ATOM 5229 N N . PRO A 1 667 ? -12.549 10.583 -50.284 1.00 95.62 667 PRO A N 1
ATOM 5230 C CA . PRO A 1 667 ? -12.669 11.996 -49.928 1.00 95.62 667 PRO A CA 1
ATOM 5231 C C . PRO A 1 667 ? -13.897 12.698 -50.528 1.00 95.62 667 PRO A C 1
ATOM 5233 O O . PRO A 1 667 ? -14.505 13.531 -49.865 1.00 95.62 667 PRO A O 1
ATOM 5236 N N . GLU A 1 668 ? -14.284 12.325 -51.753 1.00 95.12 668 GLU A N 1
ATOM 5237 C CA . GLU A 1 668 ? -15.428 12.883 -52.488 1.00 95.12 668 GLU A CA 1
ATOM 5238 C C . GLU A 1 668 ? -16.806 12.519 -51.908 1.00 95.12 668 GLU A C 1
ATOM 5240 O O . GLU A 1 668 ? -17.789 13.175 -52.253 1.00 95.12 668 GLU A O 1
ATOM 5245 N N . ASP A 1 669 ? -16.896 11.488 -51.062 1.00 95.38 669 ASP A N 1
ATOM 5246 C CA . ASP A 1 669 ? -18.167 10.994 -50.513 1.00 95.38 669 ASP A CA 1
ATOM 5247 C C . ASP A 1 669 ? -18.606 11.763 -49.247 1.00 95.38 669 ASP A C 1
ATOM 5249 O O . ASP A 1 669 ? -19.729 11.590 -48.768 1.00 95.38 669 ASP A O 1
ATOM 5253 N N . PHE A 1 670 ? -17.730 12.618 -48.701 1.00 97.19 670 PHE A N 1
ATOM 5254 C CA . PHE A 1 670 ? -17.975 13.380 -47.476 1.00 97.19 670 PHE A CA 1
ATOM 5255 C C . PHE A 1 670 ? -18.682 14.717 -47.723 1.00 97.19 670 PHE A C 1
ATOM 5257 O O . PHE A 1 670 ? -18.366 15.466 -48.648 1.00 97.19 670 PHE A O 1
ATOM 5264 N N . ILE A 1 671 ? -19.609 15.050 -46.823 1.00 96.50 671 ILE A N 1
ATOM 5265 C CA . ILE A 1 671 ? -20.387 16.292 -46.808 1.00 96.50 671 ILE A CA 1
ATOM 5266 C C . ILE A 1 671 ? -20.324 16.903 -45.403 1.00 96.50 671 ILE A C 1
ATOM 5268 O O . ILE A 1 671 ? -20.421 16.202 -44.395 1.00 96.50 671 ILE A O 1
ATOM 5272 N N . ALA A 1 672 ? -20.174 18.225 -45.325 1.00 97.00 672 ALA A N 1
ATOM 5273 C CA . ALA A 1 672 ? -20.233 18.974 -44.076 1.00 97.00 672 ALA A CA 1
ATOM 5274 C C . ALA A 1 672 ? -21.659 19.495 -43.823 1.00 97.00 672 ALA A C 1
ATOM 5276 O O . ALA A 1 672 ? -22.224 20.243 -44.621 1.00 97.00 672 ALA A O 1
ATOM 5277 N N . PHE A 1 673 ? -22.238 19.134 -42.685 1.00 97.00 673 PHE A N 1
ATOM 5278 C CA . PHE A 1 673 ? -23.582 19.517 -42.271 1.00 97.00 673 PHE A CA 1
ATOM 5279 C C . PHE A 1 673 ? -23.536 20.620 -41.219 1.00 97.00 673 PHE A C 1
ATOM 5281 O O . PHE A 1 673 ? -23.193 20.369 -40.065 1.00 97.00 673 PHE A O 1
ATOM 5288 N N . TYR A 1 674 ? -23.914 21.838 -41.604 1.00 96.69 674 TYR A N 1
ATOM 5289 C CA . TYR A 1 674 ? -24.108 22.948 -40.675 1.00 96.69 674 TYR A CA 1
ATOM 5290 C C . TYR A 1 674 ? -25.416 22.768 -39.895 1.00 96.69 674 TYR A C 1
ATOM 5292 O O . TYR A 1 674 ? -26.501 22.748 -40.485 1.00 96.69 674 TYR A O 1
ATOM 5300 N N . CYS A 1 675 ? -25.305 22.692 -38.573 1.00 96.31 675 CYS A N 1
ATOM 5301 C CA . CYS A 1 675 ? -26.408 22.673 -37.621 1.00 96.31 675 CYS A CA 1
ATOM 5302 C C . CYS A 1 675 ? -26.406 23.996 -36.841 1.00 96.31 675 CYS A C 1
ATOM 5304 O O . CYS A 1 675 ? -25.373 24.410 -36.316 1.00 96.31 675 CYS A O 1
ATOM 5306 N N . ASP A 1 676 ? -27.555 24.662 -36.731 1.00 93.94 676 ASP A N 1
ATOM 5307 C CA . ASP A 1 676 ? -27.667 25.983 -36.086 1.00 93.94 676 ASP A CA 1
ATOM 5308 C C . ASP A 1 676 ? -27.707 25.933 -34.545 1.00 93.94 676 ASP A C 1
ATOM 5310 O O . ASP A 1 676 ? -27.841 26.967 -33.895 1.00 93.94 676 ASP A O 1
ATOM 5314 N N . GLY A 1 677 ? -27.599 24.735 -33.965 1.00 93.69 677 GLY A N 1
ATOM 5315 C CA . GLY A 1 677 ? -27.658 24.494 -32.525 1.00 93.69 677 GLY A CA 1
ATOM 5316 C C . GLY A 1 677 ? -29.073 24.474 -31.935 1.00 93.69 677 GLY A C 1
ATOM 5317 O O . GLY A 1 677 ? -29.224 24.215 -30.743 1.00 93.69 677 GLY A O 1
ATOM 5318 N N . SER A 1 678 ? -30.129 24.708 -32.725 1.00 93.62 678 SER A N 1
ATOM 5319 C CA . SER A 1 678 ? -31.515 24.654 -32.232 1.00 93.62 678 SER A CA 1
ATOM 5320 C C . SER A 1 678 ? -32.020 23.228 -31.958 1.00 93.62 678 SER A C 1
ATOM 5322 O O . SER A 1 678 ? -32.993 23.062 -31.219 1.00 93.62 678 SER A O 1
ATOM 5324 N N . PHE A 1 679 ? -31.333 22.222 -32.505 1.00 94.88 679 PHE A N 1
ATOM 5325 C CA . PHE A 1 679 ? -31.567 20.789 -32.330 1.00 94.88 679 PHE A CA 1
ATOM 5326 C C . PHE A 1 679 ? -30.240 20.024 -32.184 1.00 94.88 679 PHE A C 1
ATOM 5328 O O . PHE A 1 679 ? -29.178 20.511 -32.579 1.00 94.88 679 PHE A O 1
ATOM 5335 N N . GLY A 1 680 ? -30.307 18.808 -31.637 1.00 96.00 680 GLY A N 1
ATOM 5336 C CA . GLY A 1 680 ? -29.230 17.818 -31.720 1.00 96.00 680 GLY A CA 1
ATOM 5337 C C . GLY A 1 680 ? -29.385 16.900 -32.933 1.00 96.00 680 GLY A C 1
ATOM 5338 O O . GLY A 1 680 ? -30.433 16.883 -33.577 1.00 96.00 680 GLY A O 1
ATOM 5339 N N . ILE A 1 681 ? -28.368 16.095 -33.227 1.00 96.69 681 ILE A N 1
ATOM 5340 C CA . ILE A 1 681 ? -28.421 15.077 -34.285 1.00 96.69 681 ILE A CA 1
ATOM 5341 C C . ILE A 1 681 ? -28.163 13.683 -33.720 1.00 96.69 681 ILE A C 1
ATOM 5343 O O . ILE A 1 681 ? -27.359 13.511 -32.806 1.00 96.69 681 ILE A O 1
ATOM 5347 N N . LYS A 1 682 ? -28.827 12.681 -34.294 1.00 95.38 682 LYS A N 1
ATOM 5348 C CA . LYS A 1 682 ? -28.526 11.262 -34.104 1.00 95.38 682 LYS A CA 1
ATOM 5349 C C . LYS A 1 682 ? -27.923 10.732 -35.394 1.00 95.38 682 LYS A C 1
ATOM 5351 O O . LYS A 1 682 ? -28.637 10.640 -36.383 1.00 95.38 682 LYS A O 1
ATOM 5356 N N . ILE A 1 683 ? -26.646 10.381 -35.390 1.00 94.75 683 ILE A N 1
ATOM 5357 C CA . ILE A 1 683 ? -25.960 9.753 -36.522 1.00 94.75 683 ILE A CA 1
ATOM 5358 C C . ILE A 1 683 ? -26.307 8.259 -36.524 1.00 94.75 683 ILE A C 1
ATOM 5360 O O . ILE A 1 683 ? -26.176 7.600 -35.491 1.00 94.75 683 ILE A O 1
ATOM 5364 N N . HIS A 1 684 ? -26.789 7.723 -37.649 1.00 92.06 684 HIS A N 1
ATOM 5365 C CA . HIS A 1 684 ? -27.187 6.308 -37.754 1.00 92.06 684 HIS A CA 1
ATOM 5366 C C . HIS A 1 684 ? -25.978 5.347 -37.751 1.00 92.06 684 HIS A C 1
ATOM 5368 O O . HIS A 1 684 ? -24.873 5.755 -38.116 1.00 92.06 684 HIS A O 1
ATOM 5374 N N . PRO A 1 685 ? -26.155 4.064 -37.361 1.00 87.62 685 PRO A N 1
ATOM 5375 C CA . PRO A 1 685 ? -25.069 3.084 -37.394 1.00 87.62 685 PRO A CA 1
ATOM 5376 C C . PRO A 1 685 ? -24.505 2.928 -38.814 1.00 87.62 685 PRO A C 1
ATOM 5378 O O . PRO A 1 685 ? -25.252 2.900 -39.792 1.00 87.62 685 PRO A O 1
ATOM 5381 N N . GLY A 1 686 ? -23.187 2.788 -38.932 1.00 85.88 686 GLY A N 1
ATOM 5382 C CA . GLY A 1 686 ? -22.493 2.627 -40.212 1.00 85.88 686 GLY A CA 1
ATOM 5383 C C . GLY A 1 686 ? -22.134 3.929 -40.936 1.00 85.88 686 GLY A C 1
ATOM 5384 O O . GLY A 1 686 ? -21.365 3.877 -41.892 1.00 85.88 686 GLY A O 1
ATOM 5385 N N . ILE A 1 687 ? -22.660 5.082 -40.513 1.00 92.50 687 ILE A N 1
ATOM 5386 C CA . ILE A 1 687 ? -22.333 6.385 -41.108 1.00 92.50 687 ILE A CA 1
ATOM 5387 C C . ILE A 1 687 ? -20.904 6.774 -40.729 1.00 92.50 687 ILE A C 1
ATOM 5389 O O . ILE A 1 687 ? -20.543 6.747 -39.555 1.00 92.50 687 ILE A O 1
ATOM 5393 N N . TRP A 1 688 ? -20.096 7.161 -41.715 1.00 93.25 688 TRP A N 1
ATOM 5394 C CA . TRP A 1 688 ? -18.766 7.710 -41.471 1.00 93.25 688 TRP A CA 1
ATOM 5395 C C . TRP A 1 688 ? -18.872 9.112 -40.889 1.00 93.25 688 TRP A C 1
ATOM 5397 O O . TRP A 1 688 ? -19.596 9.941 -41.435 1.00 93.25 688 TRP A O 1
ATOM 5407 N N . HIS A 1 689 ? -18.114 9.394 -39.834 1.00 92.69 689 HIS A N 1
ATOM 5408 C CA . HIS A 1 689 ? -18.033 10.692 -39.184 1.00 92.69 689 HIS A CA 1
ATOM 5409 C C . HIS A 1 689 ? -16.661 10.964 -38.537 1.00 92.69 689 HIS A C 1
ATOM 5411 O O . HIS A 1 689 ? -15.772 10.118 -38.475 1.00 92.69 689 HIS A O 1
ATOM 5417 N N . GLN A 1 690 ? -16.487 12.186 -38.045 1.00 87.25 690 GLN A N 1
ATOM 5418 C CA . GLN A 1 690 ? -15.571 12.518 -36.947 1.00 87.25 690 GLN A CA 1
ATOM 5419 C C . GLN A 1 690 ? -16.409 13.070 -35.782 1.00 87.25 690 GLN A C 1
ATOM 5421 O O . GLN A 1 690 ? -17.597 13.352 -35.978 1.00 87.25 690 GLN A O 1
ATOM 5426 N N . PRO A 1 691 ? -15.843 13.259 -34.575 1.00 82.50 691 PRO A N 1
ATOM 5427 C CA . PRO A 1 691 ? -16.458 14.112 -33.571 1.00 82.50 691 PRO A CA 1
ATOM 5428 C C . PRO A 1 691 ? -16.769 15.492 -34.165 1.00 82.50 691 PRO A C 1
ATOM 5430 O O . PRO A 1 691 ? -16.071 15.976 -35.058 1.00 82.50 691 PRO A O 1
ATOM 5433 N N . LEU A 1 692 ? -17.832 16.116 -33.665 1.00 93.25 692 LEU A N 1
ATOM 5434 C CA . LEU A 1 692 ? -18.353 17.375 -34.193 1.00 93.25 692 LEU A CA 1
ATOM 5435 C C . LEU A 1 692 ? -17.331 18.523 -34.167 1.00 93.25 692 LEU A C 1
ATOM 5437 O O . LEU A 1 692 ? -16.368 18.529 -33.398 1.00 93.25 692 LEU A O 1
ATOM 5441 N N . PHE A 1 693 ? -17.621 19.561 -34.951 1.00 94.00 693 PHE A N 1
ATOM 5442 C CA . PHE A 1 693 ? -16.892 20.827 -34.950 1.00 94.00 693 PHE A CA 1
ATOM 5443 C C . PHE A 1 693 ? -17.807 21.979 -34.506 1.00 94.00 693 PHE A C 1
ATOM 5445 O O . PHE A 1 693 ? -18.429 22.636 -35.347 1.00 94.00 693 PHE A O 1
ATOM 5452 N N . PRO A 1 694 ? -17.939 22.239 -33.193 1.00 93.56 694 PRO A N 1
ATOM 5453 C CA . PRO A 1 694 ? -18.714 23.368 -32.689 1.00 93.56 694 PRO A CA 1
ATOM 5454 C C . PRO A 1 694 ? -18.077 24.699 -33.079 1.00 93.56 694 PRO A C 1
ATOM 5456 O O . PRO A 1 694 ? -16.856 24.839 -33.060 1.00 93.56 694 PRO A O 1
ATOM 5459 N N . LEU A 1 695 ? -18.906 25.690 -33.399 1.00 92.50 695 LEU A N 1
ATOM 5460 C CA . LEU A 1 695 ? -18.494 27.024 -33.843 1.00 92.50 695 LEU A CA 1
ATOM 5461 C C . LEU A 1 695 ? -18.255 27.984 -32.665 1.00 92.50 695 LEU A C 1
ATOM 5463 O O . LEU A 1 695 ? -18.624 29.158 -32.704 1.00 92.50 695 LEU A O 1
ATOM 5467 N N . ALA A 1 696 ? -17.629 27.465 -31.610 1.00 89.31 696 ALA A N 1
ATOM 5468 C CA . ALA A 1 696 ? -17.195 28.193 -30.425 1.00 89.31 696 ALA A CA 1
ATOM 5469 C C . ALA A 1 696 ? -15.917 27.551 -29.866 1.00 89.31 696 ALA A C 1
ATOM 5471 O O . ALA A 1 696 ? -15.732 26.342 -29.983 1.00 89.31 696 ALA A O 1
ATOM 5472 N N . GLU A 1 697 ? -15.067 28.342 -29.201 1.00 88.38 697 GLU A N 1
ATOM 5473 C CA . GLU A 1 697 ? -13.799 27.860 -28.617 1.00 88.38 697 GLU A CA 1
ATOM 5474 C C . GLU A 1 697 ? -13.991 26.784 -27.540 1.00 88.38 697 GLU A C 1
ATOM 5476 O O . GLU A 1 697 ? -13.069 26.025 -27.244 1.00 88.38 697 GLU A O 1
ATOM 5481 N N . ARG A 1 698 ? -15.192 26.706 -26.958 1.00 92.75 698 ARG A N 1
ATOM 5482 C CA . ARG A 1 698 ? -15.625 25.613 -26.097 1.00 92.75 698 ARG A CA 1
ATOM 5483 C C . ARG A 1 698 ? -17.116 25.351 -26.293 1.00 92.75 698 ARG A C 1
ATOM 5485 O O . ARG A 1 698 ? -17.895 26.295 -26.369 1.00 92.75 698 ARG A O 1
ATOM 5492 N N . ALA A 1 699 ? -17.506 24.079 -26.315 1.00 94.50 699 ALA A N 1
ATOM 5493 C CA . ALA A 1 699 ? -18.904 23.650 -26.288 1.00 94.50 699 ALA A CA 1
ATOM 5494 C C . ALA A 1 699 ? -19.084 22.360 -25.467 1.00 94.50 699 ALA A C 1
ATOM 5496 O O . ALA A 1 699 ? -18.124 21.616 -25.239 1.00 94.50 699 ALA A O 1
ATOM 5497 N N . VAL A 1 700 ? -20.318 22.101 -25.027 1.00 94.25 700 VAL A N 1
ATOM 5498 C CA . VAL A 1 700 ? -20.724 20.868 -24.334 1.00 94.25 700 VAL A CA 1
ATOM 5499 C C . VAL A 1 700 ? -21.942 20.281 -25.036 1.00 94.25 700 VAL A C 1
ATOM 5501 O O . VAL A 1 700 ? -22.927 20.980 -25.290 1.00 94.25 700 VAL A O 1
ATOM 5504 N N . PHE A 1 701 ? -21.869 18.990 -25.334 1.00 96.25 701 PHE A N 1
ATOM 5505 C CA . PHE A 1 701 ? -22.962 18.205 -25.884 1.00 96.25 701 PHE A CA 1
ATOM 5506 C C . PHE A 1 701 ? -23.344 17.127 -24.879 1.00 96.25 701 PHE A C 1
ATOM 5508 O O . PHE A 1 701 ? -22.470 16.485 -24.299 1.00 96.25 701 PHE A O 1
ATOM 5515 N N . ASN A 1 702 ? -24.639 16.899 -24.705 1.00 94.88 702 ASN A N 1
ATOM 5516 C CA . ASN A 1 702 ? -25.106 15.655 -24.119 1.00 94.88 702 ASN A CA 1
ATOM 5517 C C . ASN A 1 702 ? -24.952 14.559 -25.182 1.00 94.88 702 ASN A C 1
ATOM 5519 O O . ASN A 1 702 ? -25.371 14.748 -26.330 1.00 94.88 702 ASN A O 1
ATOM 5523 N N . ASP A 1 703 ? -24.338 13.444 -24.800 1.00 91.81 703 ASP A N 1
ATOM 5524 C CA . ASP A 1 703 ? -23.993 12.322 -25.668 1.00 91.81 703 ASP A CA 1
ATOM 5525 C C . ASP A 1 703 ? -24.705 11.043 -25.211 1.00 91.81 703 ASP A C 1
ATOM 5527 O O . ASP A 1 703 ? -24.744 10.743 -24.014 1.00 91.81 703 ASP A O 1
ATOM 5531 N N . LYS A 1 704 ? -25.261 10.288 -26.167 1.00 90.06 704 LYS A N 1
ATOM 5532 C CA . LYS A 1 704 ? -25.718 8.902 -25.959 1.00 90.06 704 LYS A CA 1
ATOM 5533 C C . LYS A 1 704 ? -25.180 8.029 -27.075 1.00 90.06 704 LYS A C 1
ATOM 5535 O O . LYS A 1 704 ? -25.378 8.341 -28.250 1.00 90.06 704 LYS A O 1
ATOM 5540 N N . GLN A 1 705 ? -24.573 6.908 -26.713 1.00 86.50 705 GLN A N 1
ATOM 5541 C CA . GLN A 1 705 ? -23.961 5.988 -27.668 1.00 86.50 705 GLN A CA 1
ATOM 5542 C C . GLN A 1 705 ? -23.959 4.543 -27.142 1.00 86.50 705 GLN A C 1
ATOM 5544 O O . GLN A 1 705 ? -24.439 4.255 -26.040 1.00 86.50 705 GLN A O 1
ATOM 5549 N N . GLY A 1 706 ? -23.430 3.613 -27.933 1.00 74.88 706 GLY A N 1
ATOM 5550 C CA . GLY A 1 706 ? -23.170 2.243 -27.500 1.00 74.88 706 GLY A CA 1
ATOM 5551 C C . GLY A 1 706 ? -22.047 2.185 -26.460 1.00 74.88 706 GLY A C 1
ATOM 5552 O O . GLY A 1 706 ? -21.094 2.953 -26.495 1.00 74.88 706 GLY A O 1
ATOM 5553 N N . ARG A 1 707 ? -22.148 1.265 -25.497 1.00 69.56 707 ARG A N 1
ATOM 5554 C CA . ARG A 1 707 ? -21.159 1.146 -24.407 1.00 69.56 707 ARG A CA 1
ATOM 5555 C C . ARG A 1 707 ? -19.800 0.629 -24.878 1.00 69.56 707 ARG A C 1
ATOM 5557 O O . ARG A 1 707 ? -18.778 1.014 -24.322 1.00 69.56 707 ARG A O 1
ATOM 5564 N N . VAL A 1 708 ? -19.803 -0.255 -25.871 1.00 60.28 708 VAL A N 1
ATOM 5565 C CA . VAL A 1 708 ? -18.610 -0.723 -26.574 1.00 60.28 708 VAL A CA 1
ATOM 5566 C C . VAL A 1 708 ? -18.956 -0.718 -28.049 1.00 60.28 708 VAL A C 1
ATOM 5568 O O . VAL A 1 708 ? -19.832 -1.464 -28.478 1.00 60.28 708 VAL A O 1
ATOM 5571 N N . HIS A 1 709 ? -18.259 0.124 -28.797 1.00 63.28 709 HIS A N 1
ATOM 5572 C CA . HIS A 1 709 ? -18.342 0.184 -30.244 1.00 63.28 709 HIS A CA 1
ATOM 5573 C C . HIS A 1 709 ? -17.167 -0.562 -30.840 1.00 63.28 709 HIS A C 1
ATOM 5575 O O . HIS A 1 709 ? -16.035 -0.228 -30.504 1.00 63.28 709 HIS A O 1
ATOM 5581 N N . ALA A 1 710 ? -17.404 -1.495 -31.759 1.00 69.00 710 ALA A N 1
ATOM 5582 C CA . ALA A 1 710 ? -16.442 -1.742 -32.823 1.00 69.00 710 ALA A CA 1
ATOM 5583 C C . ALA A 1 710 ? -16.198 -0.417 -33.574 1.00 69.00 710 ALA A C 1
ATOM 5585 O O . ALA A 1 710 ? -17.099 0.404 -33.735 1.00 69.00 710 ALA A O 1
ATOM 5586 N N . CYS A 1 711 ? -14.974 -0.170 -34.019 1.00 79.62 711 CYS A N 1
ATOM 5587 C CA . CYS A 1 711 ? -14.656 1.033 -34.784 1.00 79.62 711 CYS A CA 1
ATOM 5588 C C . CYS A 1 711 ? -13.967 0.627 -36.083 1.00 79.62 711 CYS A C 1
ATOM 5590 O O . CYS A 1 711 ? -13.129 -0.277 -36.086 1.00 79.62 711 CYS A O 1
ATOM 5592 N N . ILE A 1 712 ? -14.332 1.271 -37.187 1.00 83.81 712 ILE A N 1
ATOM 5593 C CA . ILE A 1 712 ? -13.647 1.144 -38.474 1.00 83.81 712 ILE A CA 1
ATOM 5594 C C . ILE A 1 712 ? -13.238 2.551 -38.896 1.00 83.81 712 ILE A C 1
ATOM 5596 O O . ILE A 1 712 ? -14.052 3.468 -38.835 1.00 83.81 712 ILE A O 1
ATOM 5600 N N . ALA A 1 713 ? -11.974 2.722 -39.283 1.00 87.88 713 ALA A N 1
ATOM 5601 C CA . ALA A 1 713 ? -11.379 4.018 -39.596 1.00 87.88 713 ALA A CA 1
ATOM 5602 C C . ALA A 1 713 ? -10.860 4.094 -41.045 1.00 87.88 713 ALA A C 1
ATOM 5604 O O . ALA A 1 713 ? -10.578 3.076 -41.690 1.00 87.88 713 ALA A O 1
ATOM 5605 N N . VAL A 1 714 ? -10.729 5.325 -41.536 1.00 89.44 714 VAL A N 1
ATOM 5606 C CA . VAL A 1 714 ? -10.072 5.698 -42.793 1.00 89.44 714 VAL A CA 1
ATOM 5607 C C . VAL A 1 714 ? -9.067 6.814 -42.504 1.00 89.44 714 VAL A C 1
ATOM 5609 O O . VAL A 1 714 ? -9.400 7.769 -41.804 1.00 89.44 714 VAL A O 1
ATOM 5612 N N . ASP A 1 715 ? -7.842 6.705 -43.025 1.00 90.50 715 ASP A N 1
ATOM 5613 C CA . ASP A 1 715 ? -6.821 7.768 -42.970 1.00 90.50 715 ASP A CA 1
ATOM 5614 C C . ASP A 1 715 ? -6.641 8.363 -44.367 1.00 90.50 715 ASP A C 1
ATOM 5616 O O . ASP A 1 715 ? -5.944 7.798 -45.212 1.00 90.50 715 ASP A O 1
ATOM 5620 N N . PHE A 1 716 ? -7.237 9.529 -44.618 1.00 91.25 716 PHE A N 1
ATOM 5621 C CA . PHE A 1 716 ? -7.211 10.156 -45.941 1.00 91.25 716 PHE A CA 1
ATOM 5622 C C . PHE A 1 716 ? -5.787 10.457 -46.429 1.00 91.25 716 PHE A C 1
ATOM 5624 O O . PHE A 1 716 ? -5.528 10.452 -47.636 1.00 91.25 716 PHE A O 1
ATOM 5631 N N . VAL A 1 717 ? -4.839 10.653 -45.506 1.00 89.25 717 VAL A N 1
ATOM 5632 C CA . VAL A 1 717 ? -3.443 10.952 -45.838 1.00 89.25 717 VAL A CA 1
ATOM 5633 C C . VAL A 1 717 ? -2.680 9.700 -46.262 1.00 89.25 717 VAL A C 1
ATOM 5635 O O . VAL A 1 717 ? -1.922 9.772 -47.225 1.00 89.25 717 VAL A O 1
ATOM 5638 N N . SER A 1 718 ? -2.853 8.553 -45.596 1.00 85.50 718 SER A N 1
ATOM 5639 C C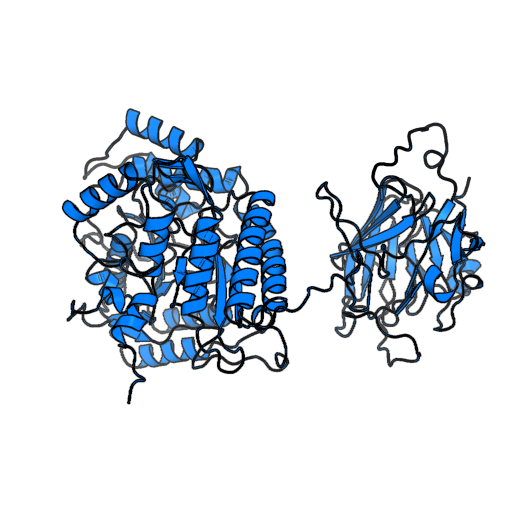A . SER A 1 718 ? -2.146 7.325 -46.002 1.00 85.50 718 SER A CA 1
ATOM 5640 C C . SER A 1 718 ? -2.860 6.529 -47.096 1.00 85.50 718 SER A C 1
ATOM 5642 O O . SER A 1 718 ? -2.185 5.837 -47.857 1.00 85.50 718 SER A O 1
ATOM 5644 N N . GLU A 1 719 ? -4.182 6.664 -47.230 1.00 89.75 719 GLU A N 1
ATOM 5645 C CA . GLU A 1 719 ? -4.972 5.953 -48.244 1.00 89.75 719 GLU A CA 1
ATOM 5646 C C . GLU A 1 719 ? -5.149 6.742 -49.553 1.00 89.75 719 GLU A C 1
ATOM 5648 O O . GLU A 1 719 ? -5.210 6.137 -50.624 1.00 89.75 719 GLU A O 1
ATOM 5653 N N . PHE A 1 720 ? -5.194 8.081 -49.493 1.00 92.88 720 PHE A N 1
ATOM 5654 C CA . PHE A 1 720 ? -5.483 8.942 -50.652 1.00 92.88 720 PHE A CA 1
ATOM 5655 C C . PHE A 1 720 ? -4.504 10.124 -50.831 1.00 92.88 720 PHE A C 1
ATOM 5657 O O . PHE A 1 720 ? -4.757 10.991 -51.673 1.00 92.88 720 PHE A O 1
ATOM 5664 N N . ASP A 1 721 ? -3.412 10.197 -50.052 1.00 92.56 721 ASP A N 1
ATOM 5665 C CA . ASP A 1 721 ? -2.470 11.336 -50.008 1.00 92.56 721 ASP A CA 1
ATOM 5666 C C . ASP A 1 721 ? -3.199 12.705 -49.900 1.00 92.56 721 ASP A C 1
ATOM 5668 O O . ASP A 1 721 ? -2.829 13.690 -50.544 1.00 92.56 721 ASP A O 1
ATOM 5672 N N . THR A 1 722 ? -4.290 12.775 -49.124 1.00 93.12 722 THR A N 1
ATOM 5673 C CA . THR A 1 722 ? -5.224 13.918 -49.106 1.00 93.12 722 THR A CA 1
ATOM 5674 C C . THR A 1 722 ? -5.657 14.297 -47.683 1.00 93.12 722 THR A C 1
ATOM 5676 O O . THR A 1 722 ? -5.877 13.424 -46.854 1.00 93.12 722 THR A O 1
ATOM 5679 N N . TYR A 1 723 ? -5.844 15.591 -47.402 1.00 94.44 723 TYR A N 1
ATOM 5680 C CA . TYR A 1 723 ? -6.663 16.056 -46.268 1.00 94.44 723 TYR A CA 1
ATOM 5681 C C . TYR A 1 723 ? -8.016 16.568 -46.759 1.00 94.44 723 TYR A C 1
ATOM 5683 O O . TYR A 1 723 ? -8.100 17.206 -47.813 1.00 94.44 723 TYR A O 1
ATOM 5691 N N . LEU A 1 724 ? -9.061 16.368 -45.959 1.00 96.44 724 LEU A N 1
ATOM 5692 C CA . LEU A 1 724 ? -10.329 17.070 -46.139 1.00 96.44 724 LEU A CA 1
ATOM 5693 C C . LEU A 1 724 ? -10.209 18.498 -45.590 1.00 96.44 724 LEU A C 1
ATOM 5695 O O . LEU A 1 724 ? -9.567 18.709 -44.565 1.00 96.44 724 LEU A O 1
ATOM 5699 N N . SER A 1 725 ? -10.824 19.473 -46.258 1.00 96.12 725 SER A N 1
ATOM 5700 C CA . SER A 1 725 ? -10.898 20.880 -45.844 1.00 96.12 725 SER A CA 1
ATOM 5701 C C . SER A 1 725 ? -12.353 21.336 -45.824 1.00 96.12 725 SER A C 1
ATOM 5703 O O . SER A 1 725 ? -13.037 21.287 -46.846 1.00 96.12 725 SER A O 1
ATOM 5705 N N . ILE A 1 726 ? -12.811 21.799 -44.663 1.00 96.19 726 ILE A N 1
ATOM 5706 C CA . ILE A 1 726 ? -14.148 22.357 -44.444 1.00 96.19 726 ILE A CA 1
ATOM 5707 C C . ILE A 1 726 ? -13.995 23.858 -44.209 1.00 96.19 726 ILE A C 1
ATOM 5709 O O . ILE A 1 726 ? -13.309 24.261 -43.271 1.00 96.19 726 ILE A O 1
ATOM 5713 N N . ALA A 1 727 ? -14.634 24.700 -45.021 1.00 93.81 727 ALA A N 1
ATOM 5714 C CA . ALA A 1 727 ? -14.659 26.143 -44.783 1.00 93.81 727 ALA A CA 1
ATOM 5715 C C . ALA A 1 727 ? -15.605 26.494 -43.620 1.00 93.81 727 ALA A C 1
ATOM 5717 O O . ALA A 1 727 ? -16.729 25.996 -43.564 1.00 93.81 727 ALA A O 1
ATOM 5718 N N . LEU A 1 728 ? -15.176 27.383 -42.720 1.00 90.69 728 LEU A N 1
ATOM 5719 C CA . LEU A 1 728 ? -16.048 27.907 -41.665 1.00 90.69 728 LEU A CA 1
ATOM 5720 C C . LEU A 1 728 ? -17.065 28.902 -42.267 1.00 90.69 728 LEU A C 1
ATOM 5722 O O . LEU A 1 728 ? -16.678 29.717 -43.112 1.00 90.69 728 LEU A O 1
ATOM 5726 N N . PRO A 1 729 ? -18.349 28.865 -41.857 1.00 85.75 729 PRO A N 1
ATOM 5727 C CA . PRO A 1 729 ? -19.369 29.801 -42.337 1.00 85.75 729 PRO A CA 1
ATOM 5728 C C . PRO A 1 729 ? -19.074 31.225 -41.844 1.00 85.75 729 PRO A C 1
ATOM 5730 O O . PRO A 1 729 ? -18.772 31.403 -40.667 1.00 85.75 729 PRO A O 1
ATOM 5733 N N . GLN A 1 730 ? -19.162 32.222 -42.731 1.00 71.62 730 GLN A N 1
ATOM 5734 C CA . GLN A 1 730 ? -18.860 33.638 -42.439 1.00 71.62 730 GLN A CA 1
ATOM 5735 C C . GLN A 1 730 ? -20.067 34.427 -41.927 1.00 71.62 730 GLN A C 1
ATOM 5737 O O . GLN A 1 730 ? -21.186 34.151 -42.411 1.00 71.62 730 GLN A O 1
#

Mean predicted aligned error: 15.52 Å

Foldseek 3Di:
DPDQDDPVVLLLLFFFDWQPDPLLVVLCVPPDDPVFVVVLVVCQVPDDDDTPPPSDRTAWDDWFFQWTAGPVGFIFREQPLVLQAQVGPPDVLLVVLLVVLCVVPQADFPPDADDLLVVLLQVVLVQDPDQLNDKWKDLAQLLLLLLVLVLLCVVLVFNAEEEEAQAARDQDLQRVLQGRRCSSCPPVDDGDPRYHYAYDQAQQDDPPKDWDPPCPPPASQPTDIDRQVSLVVVLVVLVVDLSAREYEYACFRQQQGGHHDLNNVVSNQVSCVVSNHFYEYECQNPACQQQLGRGSCVVSPHDGQKYKYFSNLQVVPGSMIMITHGPVSPPQPVHCSGDHSCRNRSSSSSSNVSSNVSCVVVVLSVLLQVVQVVVSVLVVLVSVFWQQFQYWDDGRFWIKTFGAPHNVVRHGPLVLQSQLQSQLVVLRYHFGDRSSGITIGRTHSSQDPVNVVSSSVSSSVSSVVSCVVVVTGGDDDPQQDDDDDDDDDGDHGDDDDDPPDDDADALDDLSPQDWPPDPLAAEDEAAEDADDCVPDVVVPFFDWAQDPVPDDKDFADDDDDDDFDWRPPFDDDWDKWWDKKKWADQAQFIKIADPRARHTHTAWGLHTSNPTDSPHDLDCPVDQLSPRWKTKGFKKKFFQGMKKKWAWPVLFKWKKWKFAADPPDALHRIHIYTYSSSTITIGGHRIITTPIGTRDRMTMIIMMMTNTTGMGMDGCCVPPVYIYMYTDDD

Sequence (730 aa):
MTRGGNMAEQLLKKEGDINLGERRQRWQAEYLNDNSRQILNDDSRYFLHQAMSTPCLNVLEKAEGIWLQDNQGRRYMDFHGNNVHQVGFNHPHINTALKQQLDELPFCTRRYTNQVAVNCAKKLAELMPGDLNRVLFAPGGTSVVGMALKLARIVTGRHKVVSLWDSFHGASMDAIAVAGTHSFQQGLGPLLPGVERIPPATRYRGIWTKEKPGDQGRLESTKEYDDLAYADYLEYVLERDPEIGAFIAETVRNTDAQFPSKAYWQRVREICDRHNVLLILDEIPIALGRLGKMFAFEHYGIEPDILCLGKGLGGGIVPFAAMVTRDQFNIAEEVSLGHYTHEKSPLGAAAALATIEVLEQEALLEKVQRDEDYMRQALIKLEQKYELIGDVRGMGLLWGIELVEDRISKKRASEEAEVVMYQCLSRGLSYKVSQGNVLQLSPPLIISREELDQALAILDQSLLAVSEAFGFTVHQAFTAGNGLNLSGTFSMVRKTGDDGQVIPSSTVPMSGLVSLNSDRIKVHHVPMITANQETFVEAGFGDIVADFDQAGVDIVTWPKPGWREVVEGTGNEGGITEGEFIFTWEGDMAVARNHAVDGHYVSGWFADPAQASFDARYQDKDQAYGGRRQIYVREANYHPDGSQIFYPQERTPFIALLALPGDDVKPEDFIAFYCDGSFGIKIHPGIWHQPLFPLAERAVFNDKQGRVHACIAVDFVSEFDTYLSIALPQ

Nearest PDB structures (foldseek):
  5ll3-assembly1_D  TM=9.222E-01  e=1.986E-36  Lentilactobacillus buchneri
  5wya-assembly1_C  TM=9.142E-01  e=3.075E-36  Lentilactobacillus buchneri
  5g2p-assembly1_A  TM=8.766E-01  e=2.715E-34  Arthrobacter sp.
  3ntj-assembly2_D  TM=8.988E-01  e=3.104E-30  Plasmodium falciparum 3D7
  7qyf-assembly1_D  TM=8.334E-01  e=1.041E-30  Acidihalobacter

Secondary structure (DSSP, 8-state):
------HHHHHHTTSS--TT-HHHHHHHHHH--HHHHHHHHHHHHHSPB-TTSBSPS--EEEEEBTEEEETTS-EEEES-GGG--TT-BS-HHHHHHHHHHHHH-S---TT---HHHHHHHHHHHHTS-TT--EEEEESSHHHHHHHHHHHHHHHHS--EEEEETT----SSHHHHHH---GGGTTT--S--SSEEEEPPP-TTT-SS-EEPTT-TTS-GGG--EE-HHHHHHHHHHHTT-TTEEEEEEESSBTTTTB---HHHHHHHHHHHHHHT-EEEEE-TTT-TTTTSSSSTHHHHT---SEEEE-GGGGTTTS--EEEEE-GGG---TTS-S---TTTT-HHHHHHHHHHHHHHHHTTHHHHHHHHHHHHHHHHHHHHHHBTTEEEEEEETTEEEEEEEEETTTTEE-HHHHHHHHHHHHHTTEE-EEETTTEEEE---TT--HHHHHHHHHHHHHHHHHHHHHHT--BPPPS-----S-SS----------SS---PPB-SS-GGGPPPTTSTT-EEEE--EEE--IIIIITTTSEEEES-SSSPPPPB------SSSPPPTT------EEEEEEEEEEETTEEEEEETTTTEEEEEEESS-TTT--TT-----TTSGGGG--EEEE-EEEE-SSB-EEEEETT---EEEEEE-S-TT--GGG-EEEEE-SSSEEEEPTT-EE-S-EESSSEEEEEEEEESS---EEEEHHHHHSEEEEEEPP-

Radius of gyration: 31.12 Å; Cα contacts (8 Å, |Δi|>4): 1544; chains: 1; bounding box: 73×76×90 Å

Solvent-accessible surface area (backbone atoms only — not comparable to full-atom values): 39242 Å² total; per-residue (Å²): 143,91,83,77,77,57,67,70,63,61,49,55,28,36,80,28,74,58,63,82,35,71,65,54,55,51,50,42,68,75,74,51,54,71,68,52,49,48,54,47,51,49,46,53,67,75,50,76,81,41,88,84,54,39,46,66,86,77,54,76,69,48,56,46,48,51,32,36,25,32,79,84,69,54,59,26,43,37,18,33,67,89,40,16,28,44,73,12,30,74,38,68,66,36,56,49,45,37,52,54,33,49,77,75,44,61,68,55,59,87,97,65,86,55,68,50,32,53,49,34,44,49,54,54,27,74,72,43,68,95,54,37,58,39,68,49,47,28,59,31,41,37,55,26,45,51,22,51,59,47,47,35,28,68,74,57,74,17,78,19,34,41,22,30,46,71,36,85,45,46,83,46,72,64,20,34,34,55,29,30,44,60,75,75,43,72,91,62,69,85,60,57,80,55,56,47,71,44,78,55,63,39,78,98,77,27,95,73,42,39,74,45,94,84,43,82,89,56,58,63,58,75,52,55,74,47,46,48,66,46,35,55,51,50,46,57,52,55,77,74,39,87,48,42,10,31,40,44,45,52,69,50,41,69,68,58,40,37,76,62,53,48,67,26,50,45,48,42,50,53,45,26,63,76,68,62,24,41,39,34,33,41,32,34,68,42,36,68,26,38,54,30,37,63,44,61,49,68,80,40,75,56,78,66,50,32,40,31,34,12,43,30,42,5,44,54,75,38,69,16,20,32,30,35,23,36,57,90,66,78,71,54,87,94,48,83,55,71,90,54,90,48,40,59,31,30,46,29,21,35,16,30,45,38,38,52,50,48,43,62,74,68,44,31,27,67,47,18,47,62,46,22,57,53,50,51,55,54,51,51,51,48,46,68,27,28,55,44,41,46,40,48,40,68,50,23,48,36,32,18,41,31,28,13,78,35,66,86,83,54,42,71,22,40,68,57,41,54,50,30,50,53,44,19,42,78,73,27,36,39,64,40,38,13,74,34,18,19,45,25,42,34,49,28,56,72,60,49,72,70,54,49,53,50,51,51,50,44,46,50,57,20,50,49,57,46,28,64,75,73,68,42,62,68,48,78,65,90,55,43,32,66,89,83,89,84,86,78,89,83,62,56,49,80,83,84,80,97,76,84,72,85,76,54,41,56,103,57,70,78,83,66,57,65,43,72,88,35,96,76,44,47,75,44,75,42,55,75,46,67,58,43,66,68,68,28,36,73,64,68,52,32,48,81,34,87,48,74,88,81,57,77,67,54,73,47,94,72,78,92,87,72,85,73,67,68,45,88,96,41,57,92,52,94,52,76,30,63,33,50,34,37,38,38,54,43,41,25,31,35,33,36,39,33,61,46,75,74,44,48,30,51,56,32,19,55,46,50,68,54,74,52,40,68,81,46,81,70,78,47,81,91,37,70,83,39,66,56,55,39,40,36,32,52,60,38,35,25,31,61,35,24,14,42,33,46,30,44,73,82,39,55,32,30,35,41,46,36,26,76,63,62,84,84,70,52,83,87,58,38,37,31,29,42,38,76,14,87,49,19,43,29,40,41,51,32,34,31,27,53,71,70,47,56,81,49,64,61,49,50,21,47,32,36,30,47,56,45,51,38,37,39,76,48,48,36,47,85,77,64,35,24,32,41,32,38,69,58,89,131